Protein AF-0000000067438338 (afdb_homodimer)

Nearest PDB structures (foldseek):
  6szg-assembly1_A  TM=9.682E-01  e=5.470E-22  Acinetobacter baumannii
  7pay-assembly1_A  TM=9.071E-01  e=2.724E-22  Homo sapiens
  6w2l-assembly1_A  TM=9.112E-01  e=3.860E-22  Homo sapiens
  3sh0-assembly1_B  TM=9.216E-01  e=1.824E-19  Escherichia coli K-12
  6acs-assembly1_A  TM=9.287E-01  e=1.153E-16  Acinetobacter baumannii

pLDDT: mean 85.69, std 15.71, range [25.5, 98.5]

Radius of gyration: 25.4 Å; Cα contacts (8 Å, |Δi|>4): 907; chains: 2; bounding box: 59×77×71 Å

Organism: Komagataella phaffii (strain GS115 / ATCC 20864) (NCBI:txid644223)

Sequence (558 aa):
MFEMFPKFFTNQFPLVTYINGLIEDSIINVVKTGPVPQHIALVMDGNRRYAKVNGIQLRSGHDAGADALVDVLGCCYRVGVKAVTIYAFSIENFNRSQAEINTLLELLKQKLLYLSDTSHYAERYNVRINIVGNKDMIPDEFRSDLDKVEELTRYHTKRTLNVCFPFTSRDDITSSIANVANRVLSKELAVADINLQQVSNSVIDRTSPPLDILIRTSGHTRLSDFLTWQLSQNPTSTVVFTNTLWPNFKFWQMMWILLTWSYYQAINAGEICIMTTNDMFEMFPKFFTNQFPLVTYINGLIEDSIINVVKTGPVPQHIALVMDGNRRYAKVNGIQLRSGHDAGADALVDVLGCCYRVGVKAVTIYAFSIENFNRSQAEINTLLELLKQKLLYLSDTSHYAERYNVRINIVGNKDMIPDEFRSDLDKVEELTRYHTKRTLNVCFPFTSRDDITSSIANVANRVLSKELAVADINLQQVSNSVIDRTSPPLDILIRTSGHTRLSDFLTWQLSQNPTSTVVFTNTLWPNFKFWQMMWILLTWSYYQAINAGEICIMTTND

Foldseek 3Di:
DVVPDDPPPQVPPPVSVVVVVVVLLVLLVVLLVFDFEQEEEEEQAFLQVVCVVVVHDSLVSVLLLLVQVLQLVVSCLSSPHAEYEYALAEPCCVVDDPVVVVSSLVSVLVSLCQCLDCVDPCVVSLEQEAEDADLVPDDPVRSVSRVVSNVSSVPRDRHYYYYYPHHFLVRQLVVLVVVVVVCCVVVVDPPVRDDPVSSVVRGPDPPGPQAAEYEYEQQDDDPRRPCPVSCVVDPNHYYHYYNHNSSRCHSPNSSVVSNVSRVVVVVVVVVVVVVVVVD/DVVPDPPPPQVPPPVSVVVVVVVLLVLLVVLLVFDFEQEEEEEQAFLQVVCVVVVHDSLVSVVLLLVQVLQLVVSCLSSPHAEYEYALAEPCCVVDDPVVVVSSLVSVLVSLCVCLDCVDVCVVSLEQEAEDADLVPDDPVRSVSRVVSNVSSVPRDRHYYYYYPHHFLVRQLVVLVVVVVVCVVVVVDPPVRDDPVSSVVRGPDPPGPQAAEYEYEQQDDDPRRPCPVSCVVDPNHYYHYYNHNSSRDHSPNSSVVSVVSRVVVVVVVVVVVVVVVVD

Solvent-accessible surface area (backbone atoms only — not comparable to full-atom values): 28932 Å² total; per-residue (Å²): 124,84,78,66,69,74,80,72,70,50,76,72,39,69,67,45,48,49,52,50,50,52,51,51,50,49,51,43,54,56,47,52,76,48,62,64,62,45,12,42,33,38,39,72,33,30,27,62,60,49,6,58,77,68,71,48,53,61,68,54,16,46,50,40,30,53,52,19,48,56,48,37,50,52,52,41,50,74,47,58,33,35,24,38,38,36,60,74,32,46,59,73,52,71,76,48,54,69,67,55,46,50,49,52,51,50,51,49,51,53,48,47,48,52,39,42,31,75,90,32,59,19,52,76,61,26,29,17,44,42,80,36,57,46,61,88,73,50,57,72,90,50,44,62,58,54,50,48,35,30,61,69,17,62,83,35,79,67,20,36,38,36,37,25,42,40,29,37,32,63,58,40,47,42,52,24,41,42,50,51,34,50,32,36,73,72,65,78,34,56,70,89,66,61,40,64,67,60,50,57,71,47,32,84,72,85,81,54,61,68,39,36,37,38,39,30,29,42,52,54,46,49,66,70,25,54,56,42,66,47,41,35,69,25,75,76,14,33,56,44,70,34,66,48,34,25,47,73,41,34,65,66,59,49,51,48,52,51,46,52,51,22,52,52,53,53,48,50,53,49,50,51,51,47,59,56,60,73,95,124,83,77,67,69,71,79,73,69,51,76,71,37,69,65,45,49,49,52,51,48,51,51,50,50,50,50,41,53,57,48,52,72,47,62,64,63,44,12,41,34,38,40,71,33,32,26,62,57,48,8,59,78,69,72,49,53,60,66,56,15,47,50,39,29,52,51,20,47,55,51,37,50,53,53,40,49,74,49,57,33,35,26,39,35,35,61,74,31,49,59,72,53,70,76,49,55,67,69,54,46,51,50,52,52,50,51,50,50,52,49,46,50,52,39,42,30,76,92,31,60,18,51,76,60,27,29,17,44,40,81,36,57,49,61,87,74,50,56,71,90,50,44,60,60,52,50,47,35,28,60,69,17,64,81,34,78,68,21,38,38,37,38,24,41,38,29,37,33,62,59,41,48,41,52,24,40,42,50,51,35,50,33,36,72,72,64,76,34,57,69,88,66,62,41,65,66,59,51,58,71,46,31,84,73,84,79,53,63,69,39,34,36,38,38,29,28,42,52,55,47,48,65,67,25,55,53,42,65,48,43,35,68,25,75,78,15,32,55,44,70,36,66,48,35,25,47,73,42,33,66,67,60,51,51,50,52,50,46,54,51,24,50,52,51,53,49,50,53,49,48,50,48,47,59,55,59,74,96

Structure (mmCIF, N/CA/C/O backbone):
data_AF-0000000067438338-model_v1
#
loop_
_entity.id
_entity.type
_entity.pdbx_description
1 polymer 'Alkyl transferase'
#
loop_
_atom_site.group_PDB
_atom_site.id
_atom_site.type_symbol
_atom_site.label_atom_id
_atom_site.label_alt_id
_atom_site.label_comp_id
_atom_site.label_asym_id
_atom_site.label_entity_id
_atom_site.label_seq_id
_atom_site.pdbx_PDB_ins_code
_atom_site.Cartn_x
_atom_site.Cartn_y
_atom_site.Cartn_z
_atom_site.occupancy
_atom_site.B_iso_or_equiv
_atom_site.auth_seq_id
_atom_site.auth_comp_id
_atom_site.auth_asym_id
_atom_site.auth_atom_id
_atom_site.pdbx_PDB_model_num
ATOM 1 N N . MET A 1 1 ? 5.078 -2.893 31.766 1 26.08 1 MET A N 1
ATOM 2 C CA . MET A 1 1 ? 5.477 -2.645 33.156 1 26.08 1 MET A CA 1
ATOM 3 C C . MET A 1 1 ? 5.84 -1.179 33.344 1 26.08 1 MET A C 1
ATOM 5 O O . MET A 1 1 ? 5.953 -0.717 34.5 1 26.08 1 MET A O 1
ATOM 9 N N . PHE A 1 2 ? 6.293 -0.554 32.219 1 27.88 2 PHE A N 1
ATOM 10 C CA . PHE A 1 2 ? 6.789 0.813 32.312 1 27.88 2 PHE A CA 1
ATOM 11 C C . PHE A 1 2 ? 5.633 1.803 32.406 1 27.88 2 PHE A C 1
ATOM 13 O O . PHE A 1 2 ? 5.84 3.016 32.344 1 27.88 2 PHE A O 1
ATOM 20 N N . GLU A 1 3 ? 4.367 1.25 32.375 1 31.14 3 GLU A N 1
ATOM 21 C CA . GLU A 1 3 ? 3.215 2.143 32.438 1 31.14 3 GLU A CA 1
ATOM 22 C C . GLU A 1 3 ? 3.08 2.742 33.844 1 31.14 3 GLU A C 1
ATOM 24 O O . GLU A 1 3 ? 2.1 3.43 34.125 1 31.14 3 GLU A O 1
ATOM 29 N N . MET A 1 4 ? 3.871 2.123 34.75 1 29.34 4 MET A N 1
ATOM 30 C CA . MET A 1 4 ? 3.412 2.348 36.094 1 29.34 4 MET A CA 1
ATOM 31 C C . MET A 1 4 ? 3.748 3.762 36.562 1 29.34 4 MET A C 1
ATOM 33 O O . MET A 1 4 ? 3.637 4.074 37.75 1 29.34 4 MET A O 1
ATOM 37 N N . PHE A 1 5 ? 4.699 4.594 35.844 1 33.84 5 PHE A N 1
ATOM 38 C CA . PHE A 1 5 ? 5.027 5.766 36.656 1 33.84 5 PHE A CA 1
ATOM 39 C C . PHE A 1 5 ? 3.859 6.742 36.688 1 33.84 5 PHE A C 1
ATOM 41 O O . PHE A 1 5 ? 3.197 6.965 35.656 1 33.84 5 PHE A O 1
ATOM 48 N N . PRO A 1 6 ? 3.299 7.07 37.844 1 32.44 6 PRO A N 1
ATOM 49 C CA . PRO A 1 6 ? 2.154 7.961 38.031 1 32.44 6 PRO A CA 1
ATOM 50 C C . PRO A 1 6 ? 2.277 9.273 37.281 1 32.44 6 PRO A C 1
ATOM 52 O O . PRO A 1 6 ? 3.359 9.867 37.219 1 32.44 6 PRO A O 1
ATOM 55 N N . LYS A 1 7 ? 1.488 9.57 36.375 1 40.84 7 LYS A N 1
ATOM 56 C CA . LYS A 1 7 ? 1.344 10.695 35.438 1 40.84 7 LYS A CA 1
ATOM 57 C C . LYS A 1 7 ? 1.513 12.031 36.156 1 40.84 7 LYS A C 1
ATOM 59 O O . LYS A 1 7 ? 1.523 13.086 35.531 1 40.84 7 LYS A O 1
ATOM 64 N N . PHE A 1 8 ? 1.217 12.07 37.5 1 36.94 8 PHE A N 1
ATOM 65 C CA . PHE A 1 8 ? 0.903 13.352 38.125 1 36.94 8 PHE A CA 1
ATOM 66 C C . PHE A 1 8 ? 2.148 14.219 38.219 1 36.94 8 PHE A C 1
ATOM 68 O O . PHE A 1 8 ? 2.074 15.438 38.062 1 36.94 8 PHE A O 1
ATOM 75 N N . PHE A 1 9 ? 3.248 13.758 39.031 1 38.56 9 PHE A N 1
ATOM 76 C CA . PHE A 1 9 ? 4.289 14.602 39.625 1 38.56 9 PHE A CA 1
ATOM 77 C C . PHE A 1 9 ? 5.297 15.023 38.562 1 38.56 9 PHE A C 1
ATOM 79 O O . PHE A 1 9 ? 6.203 15.812 38.812 1 38.56 9 PHE A O 1
ATOM 86 N N . THR A 1 10 ? 5.453 14.227 37.469 1 45.75 10 THR A N 1
ATOM 87 C CA . THR A 1 10 ? 6.73 14.367 36.781 1 45.75 10 THR A CA 1
ATOM 88 C C . THR A 1 10 ? 6.754 15.633 35.938 1 45.75 10 THR A C 1
ATOM 90 O O . THR A 1 10 ? 7.789 16.297 35.812 1 45.75 10 THR A O 1
ATOM 93 N N . ASN A 1 11 ? 5.605 15.953 35.375 1 49.28 11 ASN A N 1
ATOM 94 C CA . ASN A 1 11 ? 5.742 17.047 34.406 1 49.28 11 ASN A CA 1
ATOM 95 C C . ASN A 1 11 ? 5.742 18.406 35.125 1 49.28 11 ASN A C 1
ATOM 97 O O . ASN A 1 11 ? 5.801 19.453 34.469 1 49.28 11 ASN A O 1
ATOM 101 N N . GLN A 1 12 ? 5.387 18.406 36.469 1 51.94 12 GLN A N 1
ATOM 102 C CA . GLN A 1 12 ? 5.234 19.703 37.094 1 51.94 12 GLN A CA 1
ATOM 103 C C . GLN A 1 12 ? 6.582 20.234 37.594 1 51.94 12 GLN A C 1
ATOM 105 O O . GLN A 1 12 ? 6.699 21.406 37.938 1 51.94 12 GLN A O 1
ATOM 110 N N . PHE A 1 13 ? 7.531 19.391 37.75 1 60.84 13 PHE A N 1
ATOM 111 C CA . PHE A 1 13 ? 8.773 19.938 38.281 1 60.84 13 PHE A CA 1
ATOM 112 C C . PHE A 1 13 ? 9.727 20.312 37.156 1 60.84 13 PHE A C 1
ATOM 114 O O . PHE A 1 13 ? 10.055 19.469 36.312 1 60.84 13 PHE A O 1
ATOM 121 N N . PRO A 1 14 ? 10.047 21.625 36.938 1 69.81 14 PRO A N 1
ATOM 122 C CA . PRO A 1 14 ? 10.945 22.125 35.906 1 69.81 14 PRO A CA 1
ATOM 123 C C . PRO A 1 14 ? 12.148 21.219 35.656 1 69.81 14 PRO A C 1
ATOM 125 O O . PRO A 1 14 ? 12.594 21.062 34.531 1 69.81 14 PRO A O 1
ATOM 128 N N . LEU A 1 15 ? 12.617 20.641 36.688 1 70.75 15 LEU A N 1
ATOM 129 C CA . LEU A 1 15 ? 13.773 19.766 36.562 1 70.75 15 LEU A CA 1
ATOM 130 C C . LEU A 1 15 ? 13.43 18.531 35.75 1 70.75 15 LEU A C 1
ATOM 132 O O . LEU A 1 15 ? 14.234 18.062 34.938 1 70.75 15 LEU A O 1
ATOM 136 N N . VAL A 1 16 ? 12.25 18.078 35.938 1 68.19 16 VAL A N 1
ATOM 137 C CA . VAL A 1 16 ? 11.82 16.875 35.219 1 68.19 16 VAL A CA 1
ATOM 138 C C . VAL A 1 16 ? 11.68 17.188 33.75 1 68.19 16 VAL A C 1
ATOM 140 O O . VAL A 1 16 ? 12.102 16.406 32.875 1 68.19 16 VAL A O 1
ATOM 143 N N . THR A 1 17 ? 11.156 18.312 33.438 1 73.5 17 THR A N 1
ATOM 144 C CA . THR A 1 17 ? 11.023 18.75 32.062 1 73.5 17 THR A CA 1
ATOM 145 C C . THR A 1 17 ? 12.391 18.906 31.391 1 73.5 17 THR A C 1
ATOM 147 O O . THR A 1 17 ? 12.578 18.531 30.234 1 73.5 17 THR A O 1
ATOM 150 N N . TYR A 1 18 ? 13.258 19.438 32.219 1 73.19 18 TYR A N 1
ATOM 151 C CA . TYR A 1 18 ? 14.609 19.641 31.719 1 73.19 18 TYR A CA 1
ATOM 152 C C . TYR A 1 18 ? 15.281 18.312 31.422 1 73.19 18 TYR A C 1
ATOM 154 O O . TYR A 1 18 ? 15.883 18.125 30.359 1 73.19 18 TYR A O 1
ATOM 162 N N . ILE A 1 19 ? 15.203 17.375 32.281 1 75.81 19 ILE A N 1
ATOM 163 C CA . ILE A 1 19 ? 15.82 16.062 32.125 1 75.81 19 ILE A CA 1
ATOM 164 C C . ILE A 1 19 ? 15.188 15.328 30.938 1 75.81 19 ILE A C 1
ATOM 166 O O . ILE A 1 19 ? 15.891 14.703 30.141 1 75.81 19 ILE A O 1
ATOM 170 N N . ASN A 1 20 ? 13.914 15.5 30.797 1 81.5 20 ASN A N 1
ATOM 171 C CA . ASN A 1 20 ? 13.234 14.898 29.656 1 81.5 20 ASN A CA 1
ATOM 172 C C . ASN A 1 20 ? 13.734 15.477 28.328 1 81.5 20 ASN A C 1
ATOM 174 O O . ASN A 1 20 ? 13.922 14.75 27.359 1 81.5 20 ASN A O 1
ATOM 178 N N . GLY A 1 21 ? 13.977 16.766 28.453 1 85.06 21 GLY A N 1
ATOM 179 C CA . GLY A 1 21 ? 14.523 17.422 27.281 1 85.06 21 GLY A CA 1
ATOM 180 C C . GLY A 1 21 ? 15.898 16.906 26.906 1 85.06 21 GLY A C 1
ATOM 181 O O . GLY A 1 21 ? 16.188 16.688 25.719 1 85.06 21 GLY A O 1
ATOM 182 N N . LEU A 1 22 ? 16.688 16.672 27.906 1 83.75 22 LEU A N 1
ATOM 183 C CA . LEU A 1 22 ? 18.031 16.172 27.672 1 83.75 22 LEU A CA 1
ATOM 184 C C . LEU A 1 22 ? 18 14.758 27.109 1 83.75 22 LEU A C 1
ATOM 186 O O . LEU A 1 22 ? 18.781 14.422 26.219 1 83.75 22 LEU A O 1
ATOM 190 N N . ILE A 1 23 ?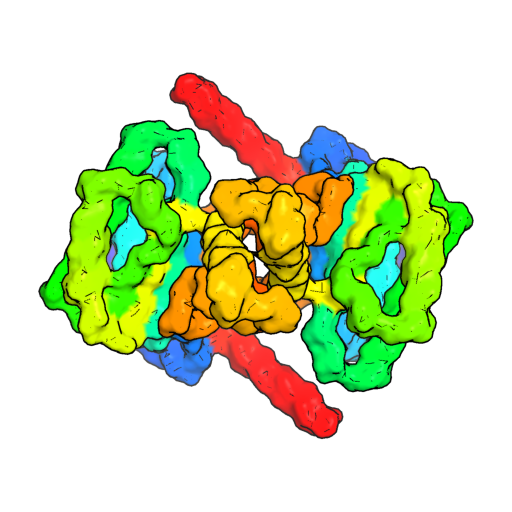 17.156 13.992 27.625 1 87.31 23 ILE A N 1
ATOM 191 C CA . ILE A 1 23 ? 17.016 12.617 27.156 1 87.31 23 ILE A CA 1
ATOM 192 C C . ILE A 1 23 ? 16.547 12.602 25.703 1 87.31 23 ILE A C 1
ATOM 194 O O . ILE A 1 23 ? 17.094 11.883 24.875 1 87.31 23 ILE A O 1
ATOM 198 N N . GLU A 1 24 ? 15.586 13.406 25.453 1 89.75 24 GLU A N 1
ATOM 199 C CA . GLU A 1 24 ? 15.07 13.484 24.094 1 89.75 24 GLU A CA 1
ATOM 200 C C . GLU A 1 24 ? 16.156 13.93 23.109 1 89.75 24 GLU A C 1
ATOM 202 O O . GLU A 1 24 ? 16.312 13.359 22.031 1 89.75 24 GLU A O 1
ATOM 207 N N . ASP A 1 25 ? 16.922 14.891 23.578 1 91.56 25 ASP A N 1
ATOM 208 C CA . ASP A 1 25 ? 18 15.391 22.734 1 91.56 25 ASP A CA 1
ATOM 209 C C . ASP A 1 25 ? 19.031 14.305 22.469 1 91.56 25 ASP A C 1
ATOM 211 O O . ASP A 1 25 ? 19.562 14.195 21.344 1 91.56 25 ASP A O 1
ATOM 215 N N . SER A 1 26 ? 19.297 13.555 23.438 1 91.44 26 SER A N 1
ATOM 216 C CA . SER A 1 26 ? 20.266 12.477 23.297 1 91.44 26 SER A CA 1
ATOM 217 C C . SER A 1 26 ? 19.781 11.422 22.297 1 91.44 26 SER A C 1
ATOM 219 O O . SER A 1 26 ? 20.547 10.953 21.453 1 91.44 26 SER A O 1
ATOM 221 N N . ILE A 1 27 ? 18.578 11.125 22.422 1 91.5 27 ILE A N 1
ATOM 222 C CA . ILE A 1 27 ? 18 10.125 21.531 1 91.5 27 ILE A CA 1
ATOM 223 C C . ILE A 1 27 ? 18 10.648 20.094 1 91.5 27 ILE A C 1
ATOM 225 O O . ILE A 1 27 ? 18.344 9.922 19.156 1 91.5 27 ILE A O 1
ATOM 229 N N . ILE A 1 28 ? 17.641 11.852 19.969 1 93.19 28 ILE A N 1
ATOM 230 C CA . ILE A 1 28 ? 17.641 12.484 18.656 1 93.19 28 ILE A CA 1
ATOM 231 C C . ILE A 1 28 ? 19.047 12.422 18.047 1 93.19 28 ILE A C 1
ATOM 233 O O . ILE A 1 28 ? 19.203 12.086 16.875 1 93.19 28 ILE A O 1
ATOM 237 N N . ASN A 1 29 ? 20.016 12.672 18.844 1 92.62 29 ASN A N 1
ATOM 238 C CA . ASN A 1 29 ? 21.391 12.648 18.375 1 92.62 29 ASN A CA 1
ATOM 239 C C . ASN A 1 29 ? 21.812 11.242 17.953 1 92.62 29 ASN A C 1
ATOM 241 O O . ASN A 1 29 ? 22.562 11.078 16.984 1 92.62 29 ASN A O 1
ATOM 245 N N . VAL A 1 30 ? 21.375 10.312 18.641 1 90.81 30 VAL A N 1
ATOM 246 C CA . VAL A 1 30 ? 21.672 8.93 18.297 1 90.81 30 VAL A CA 1
ATOM 247 C C . VAL A 1 30 ? 21.062 8.578 16.938 1 90.81 30 VAL A C 1
ATOM 249 O O . VAL A 1 30 ? 21.719 7.988 16.094 1 90.81 30 VAL A O 1
ATOM 252 N N . VAL A 1 31 ? 19.797 8.961 16.719 1 91.44 31 VAL A N 1
ATOM 253 C CA . VAL A 1 31 ? 19.094 8.672 15.469 1 91.44 31 VAL A CA 1
ATOM 254 C C . VAL A 1 31 ? 19.812 9.336 14.305 1 91.44 31 VAL A C 1
ATOM 256 O O . VAL A 1 31 ? 19.969 8.742 13.234 1 91.44 31 VAL A O 1
ATOM 259 N N . LYS A 1 32 ? 20.391 10.445 14.57 1 93.69 32 LYS A N 1
ATOM 260 C CA . LYS A 1 32 ? 21.031 11.234 13.531 1 93.69 32 LYS A CA 1
ATOM 261 C C . LYS A 1 32 ? 22.344 10.594 13.078 1 93.69 32 LYS A C 1
ATOM 263 O O . LYS A 1 32 ? 22.891 10.953 12.039 1 93.69 32 LYS A O 1
ATOM 268 N N . THR A 1 33 ? 22.828 9.688 13.844 1 91.5 33 THR A N 1
ATOM 269 C CA . THR A 1 33 ? 24.094 9.055 13.5 1 91.5 33 THR A CA 1
ATOM 270 C C . THR A 1 33 ? 23.906 8.031 12.383 1 91.5 33 THR A C 1
ATOM 272 O O . THR A 1 33 ? 24.875 7.645 11.719 1 91.5 33 THR A O 1
ATOM 275 N N . GLY A 1 34 ? 22.719 7.547 12.164 1 90.75 34 GLY A N 1
ATOM 276 C CA . GLY A 1 34 ? 22.422 6.613 11.094 1 90.75 34 GLY A CA 1
ATOM 277 C C . GLY A 1 34 ? 21.609 7.23 9.969 1 90.75 34 GLY A C 1
ATOM 278 O O . GLY A 1 34 ? 21.406 8.445 9.945 1 90.75 34 GLY A O 1
ATOM 279 N N . PRO A 1 35 ? 21.266 6.449 9.039 1 93.19 35 PRO A N 1
ATOM 280 C CA . PRO A 1 35 ? 20.375 6.945 7.992 1 93.19 35 PRO A CA 1
ATOM 281 C C . PRO A 1 35 ? 19.047 7.465 8.539 1 93.19 35 PRO A C 1
ATOM 283 O O . PRO A 1 35 ? 18.484 6.875 9.469 1 93.19 35 PRO A O 1
ATOM 286 N N . VAL A 1 36 ? 18.641 8.57 8.055 1 95.44 36 VAL A N 1
ATOM 287 C CA . VAL A 1 36 ? 17.375 9.172 8.43 1 95.44 36 VAL A CA 1
ATOM 288 C C . VAL A 1 36 ? 16.469 9.266 7.199 1 95.44 36 VAL A C 1
ATOM 290 O O . VAL A 1 36 ? 16.906 9.672 6.121 1 95.44 36 VAL A O 1
ATOM 293 N N . PRO A 1 37 ? 15.227 8.828 7.375 1 96.94 37 PRO A N 1
ATOM 294 C CA . PRO A 1 37 ? 14.344 9.023 6.223 1 96.94 37 PRO A CA 1
ATOM 295 C C . PRO A 1 37 ? 14.188 10.5 5.844 1 96.94 37 PRO A C 1
ATOM 297 O O . PRO A 1 37 ? 14.148 11.367 6.719 1 96.94 37 PRO A O 1
ATOM 300 N N . GLN A 1 38 ? 14.062 10.734 4.57 1 96.81 38 GLN A N 1
ATOM 301 C CA . GLN A 1 38 ? 13.961 12.109 4.086 1 96.81 38 GLN A CA 1
ATOM 302 C C . GLN A 1 38 ? 12.5 12.516 3.879 1 96.81 38 GLN A C 1
ATOM 304 O O . GLN A 1 38 ? 12.172 13.703 3.898 1 96.81 38 GLN A O 1
ATOM 309 N N . HIS A 1 39 ? 11.617 11.617 3.711 1 97.69 39 HIS A N 1
ATOM 310 C CA . HIS A 1 39 ? 10.195 11.867 3.488 1 97.69 39 HIS A CA 1
ATOM 311 C C . HIS A 1 39 ? 9.336 10.836 4.215 1 97.69 39 HIS A C 1
ATOM 313 O O . HIS A 1 39 ? 9.43 9.641 3.941 1 97.69 39 HIS A O 1
ATOM 319 N N . ILE A 1 40 ? 8.516 11.336 5.125 1 98.25 40 ILE A N 1
ATOM 320 C CA . ILE A 1 40 ? 7.645 10.492 5.938 1 98.25 40 ILE A CA 1
ATOM 321 C C . ILE A 1 40 ? 6.188 10.875 5.695 1 98.25 40 ILE A C 1
ATOM 323 O O . ILE A 1 40 ? 5.84 12.062 5.699 1 98.25 40 ILE A O 1
ATOM 327 N N . ALA A 1 41 ? 5.379 9.859 5.418 1 98.12 41 ALA A N 1
ATOM 328 C CA . ALA A 1 41 ? 3.938 10.062 5.297 1 98.12 41 ALA A CA 1
ATOM 329 C C . ALA A 1 41 ? 3.201 9.508 6.516 1 98.12 41 ALA A C 1
ATOM 331 O O . ALA A 1 41 ? 3.559 8.453 7.035 1 98.12 41 ALA A O 1
ATOM 332 N N . LEU A 1 42 ? 2.146 10.219 6.945 1 98.31 42 LEU A N 1
ATOM 333 C CA . LEU A 1 42 ? 1.433 9.852 8.164 1 98.31 42 LEU A CA 1
ATOM 334 C C . LEU A 1 42 ? -0.063 9.727 7.898 1 98.31 42 LEU A C 1
ATOM 336 O O . LEU A 1 42 ? -0.697 10.672 7.426 1 98.31 42 LEU A O 1
ATOM 340 N N . VAL A 1 43 ? -0.585 8.57 8.094 1 98.12 43 VAL A N 1
ATOM 341 C CA . VAL A 1 43 ? -2.025 8.383 8.234 1 98.12 43 VAL A CA 1
ATOM 342 C C . VAL A 1 43 ? -2.416 8.43 9.711 1 98.12 43 VAL A C 1
ATOM 344 O O . VAL A 1 43 ? -2.168 7.473 10.453 1 98.12 43 VAL A O 1
ATOM 347 N N . MET A 1 44 ? -3.047 9.453 10.094 1 97.25 44 MET A N 1
ATOM 348 C CA . MET A 1 44 ? -3.26 9.781 11.5 1 97.25 44 MET A CA 1
ATOM 349 C C . MET A 1 44 ? -4.602 9.25 11.984 1 97.25 44 MET A C 1
ATOM 351 O O . MET A 1 44 ? -5.477 10.023 12.383 1 97.25 44 MET A O 1
ATOM 355 N N . ASP A 1 45 ? -4.66 7.984 12.07 1 96.31 45 ASP A N 1
ATOM 356 C CA . ASP A 1 45 ? -5.895 7.281 12.406 1 96.31 45 ASP A CA 1
ATOM 357 C C . ASP A 1 45 ? -6.004 7.051 13.914 1 96.31 45 ASP A C 1
ATOM 359 O O . ASP A 1 45 ? -4.996 6.82 14.586 1 96.31 45 ASP A O 1
ATOM 363 N N . GLY A 1 46 ? -7.199 7.168 14.461 1 96.44 46 GLY A N 1
ATOM 364 C CA . GLY A 1 46 ? -7.43 6.781 15.844 1 96.44 46 GLY A CA 1
ATOM 365 C C . GLY A 1 46 ? -7.961 7.914 16.703 1 96.44 46 GLY A C 1
ATOM 366 O O . GLY A 1 46 ? -8.117 7.758 17.906 1 96.44 46 GLY A O 1
ATOM 367 N N . ASN A 1 47 ? -8.305 9.031 16.125 1 94.19 47 ASN A N 1
ATOM 368 C CA . ASN A 1 47 ? -8.773 10.188 16.875 1 94.19 47 ASN A CA 1
ATOM 369 C C . ASN A 1 47 ? -10.133 9.922 17.516 1 94.19 47 ASN A C 1
ATOM 371 O O . ASN A 1 47 ? -10.344 10.219 18.688 1 94.19 47 ASN A O 1
ATOM 375 N N . ARG A 1 48 ? -11.07 9.375 16.734 1 91.5 48 ARG A N 1
ATOM 376 C CA . ARG A 1 48 ? -12.414 9.094 17.234 1 91.5 48 ARG A CA 1
ATOM 377 C C . ARG A 1 48 ? -12.383 8.031 18.328 1 91.5 48 ARG A C 1
ATOM 379 O O . ARG A 1 48 ? -13.055 8.172 19.344 1 91.5 48 ARG A O 1
ATOM 386 N N . ARG A 1 49 ? -11.695 6.977 18.125 1 94.56 49 ARG A N 1
ATOM 387 C CA . ARG A 1 49 ? -11.586 5.91 19.109 1 94.56 49 ARG A CA 1
ATOM 388 C C . ARG A 1 49 ? -10.961 6.43 20.406 1 94.56 49 ARG A C 1
ATOM 390 O O . ARG A 1 49 ? -11.367 6.031 21.5 1 94.56 49 ARG A O 1
ATOM 397 N N . TYR A 1 50 ? -9.906 7.281 20.25 1 96.81 50 TYR A N 1
ATOM 398 C CA . TYR A 1 50 ? -9.289 7.922 21.406 1 96.81 50 TYR A CA 1
ATOM 399 C C . TYR A 1 50 ? -10.328 8.672 22.234 1 96.81 50 TYR A C 1
ATOM 401 O O . TYR A 1 50 ? -10.352 8.547 23.453 1 96.81 50 TYR A O 1
ATOM 409 N N . ALA A 1 51 ? -11.148 9.469 21.531 1 94.5 51 ALA A N 1
ATOM 410 C CA . ALA A 1 51 ? -12.195 10.211 22.234 1 94.5 51 ALA A CA 1
ATOM 411 C C . ALA A 1 51 ? -13.133 9.266 22.969 1 94.5 51 ALA A C 1
ATOM 413 O O . ALA A 1 51 ? -13.461 9.492 24.141 1 94.5 51 ALA A O 1
ATOM 414 N N . LYS A 1 52 ? -13.5 8.18 22.281 1 94 52 LYS A N 1
ATOM 415 C CA . LYS A 1 52 ? -14.43 7.203 22.844 1 94 52 LYS A CA 1
ATOM 416 C C . LYS A 1 52 ? -13.836 6.523 24.078 1 94 52 LYS A C 1
ATOM 418 O O . LYS A 1 52 ? -14.469 6.477 25.125 1 94 52 LYS A O 1
ATOM 423 N N . VAL A 1 53 ? -12.617 6.051 23.969 1 95.06 53 VAL A N 1
ATOM 424 C CA . VAL A 1 53 ? -11.961 5.289 25.031 1 95.06 53 VAL A CA 1
ATOM 425 C C . VAL A 1 53 ? -11.719 6.184 26.234 1 95.06 53 VAL A C 1
ATOM 427 O O . VAL A 1 53 ? -11.781 5.723 27.375 1 95.06 53 VAL A O 1
ATOM 430 N N . ASN A 1 54 ? -11.508 7.473 26.047 1 96.12 54 ASN A N 1
ATOM 431 C CA . ASN A 1 54 ? -11.211 8.398 27.141 1 96.12 54 ASN A CA 1
ATOM 432 C C . ASN A 1 54 ? -12.469 9.125 27.609 1 96.12 54 ASN A C 1
ATOM 434 O O . ASN A 1 54 ? -12.398 9.969 28.516 1 96.12 54 ASN A O 1
ATOM 438 N N . GLY A 1 55 ? -13.562 8.859 27 1 95.81 55 GLY A N 1
ATOM 439 C CA . GLY A 1 55 ? -14.828 9.43 27.406 1 95.81 55 GLY A CA 1
ATOM 440 C C . GLY A 1 55 ? -14.906 10.93 27.188 1 95.81 55 GLY A C 1
ATOM 441 O O . GLY A 1 55 ? -15.445 11.664 28.016 1 95.81 55 GLY A O 1
ATOM 442 N N . ILE A 1 56 ? -14.344 11.414 26.141 1 94.94 56 ILE A N 1
ATOM 443 C CA . ILE A 1 56 ? -14.352 12.844 25.844 1 94.94 56 ILE A CA 1
ATOM 444 C C . ILE A 1 56 ? -15.094 13.094 24.531 1 94.94 56 ILE A C 1
ATOM 446 O O . ILE A 1 56 ? -15.438 12.148 23.812 1 94.94 56 ILE A O 1
ATOM 450 N N . GLN A 1 57 ? -15.344 14.359 24.297 1 92.31 57 GLN A N 1
ATOM 451 C CA . GLN A 1 57 ? -16.062 14.734 23.094 1 92.31 57 GLN A CA 1
ATOM 452 C C . GLN A 1 57 ? -15.211 14.477 21.844 1 92.31 57 GLN A C 1
ATOM 454 O O . GLN A 1 57 ? -13.984 14.555 21.906 1 92.31 57 GLN A O 1
ATOM 459 N N . LEU A 1 58 ? -15.906 14.219 20.75 1 87.94 58 LEU A N 1
ATOM 460 C CA . LEU A 1 58 ? -15.266 13.945 19.469 1 87.94 58 LEU A CA 1
ATOM 461 C C . LEU A 1 58 ? -14.281 15.055 19.109 1 87.94 58 LEU A C 1
ATOM 463 O O . LEU A 1 58 ? -13.141 14.773 18.719 1 87.94 58 LEU A O 1
ATOM 467 N N . ARG A 1 59 ? -14.703 16.25 19.297 1 88.5 59 ARG A N 1
ATOM 468 C CA . ARG A 1 59 ? -13.859 17.391 18.984 1 88.5 59 ARG A CA 1
ATOM 469 C C . ARG A 1 59 ? -12.562 17.359 19.781 1 88.5 59 ARG A C 1
ATOM 471 O O . ARG A 1 59 ? -11.492 17.688 19.266 1 88.5 59 ARG A O 1
ATOM 478 N N . SER A 1 60 ? -12.656 16.969 21.016 1 91.38 60 SER A N 1
ATOM 479 C CA . SER A 1 60 ? -11.492 16.906 21.891 1 91.38 60 SER A CA 1
ATOM 480 C C . SER A 1 60 ? -10.508 15.836 21.422 1 91.38 60 SER A C 1
ATOM 482 O O . SER A 1 60 ? -9.297 15.984 21.578 1 91.38 60 SER A O 1
ATOM 484 N N . GLY A 1 61 ? -11.047 14.789 20.922 1 91.75 61 GLY A N 1
ATOM 485 C CA . GLY A 1 61 ? -10.195 13.766 20.344 1 91.75 61 GLY A CA 1
ATOM 486 C C . GLY A 1 61 ? -9.383 14.273 19.156 1 91.75 61 GLY A C 1
ATOM 487 O O . GLY A 1 61 ? -8.18 14.008 19.062 1 91.75 61 GLY A O 1
ATOM 488 N N . HIS A 1 62 ? -10.031 15.023 18.344 1 89.56 62 HIS A N 1
ATOM 489 C CA . HIS A 1 62 ? -9.352 15.594 17.188 1 89.56 62 HIS A CA 1
ATOM 490 C C . HIS A 1 62 ? -8.352 16.672 17.609 1 89.56 62 HIS A C 1
ATOM 492 O O . HIS A 1 62 ? -7.285 16.797 17.016 1 89.56 62 HIS A O 1
ATOM 498 N N . ASP A 1 63 ? -8.703 17.375 18.625 1 90.56 63 ASP A N 1
ATOM 499 C CA . ASP A 1 63 ? -7.789 18.375 19.172 1 90.56 63 ASP A CA 1
ATOM 500 C C . ASP A 1 63 ? -6.52 17.703 19.703 1 90.56 63 ASP A C 1
ATOM 502 O O . ASP A 1 63 ? -5.41 18.188 19.453 1 90.56 63 ASP A O 1
ATOM 506 N N . ALA A 1 64 ? -6.688 16.656 20.375 1 93.5 64 ALA A N 1
ATOM 507 C CA . ALA A 1 64 ? -5.551 15.875 20.859 1 93.5 64 ALA A CA 1
ATOM 508 C C . ALA A 1 64 ? -4.695 15.359 19.703 1 93.5 64 ALA A C 1
ATOM 510 O O . ALA A 1 64 ? -3.469 15.312 19.812 1 93.5 64 ALA A O 1
ATOM 511 N N . GLY A 1 65 ? -5.332 14.945 18.672 1 93.88 65 GLY A N 1
ATOM 512 C CA . GLY A 1 65 ? -4.621 14.539 17.469 1 93.88 65 GLY A CA 1
ATOM 513 C C . GLY A 1 65 ? -3.803 15.656 16.844 1 93.88 65 GLY A C 1
ATOM 514 O O . GLY A 1 65 ? -2.676 15.43 16.406 1 93.88 65 GLY A O 1
ATOM 515 N N . ALA A 1 66 ? -4.379 16.797 16.828 1 90.38 66 ALA A N 1
ATOM 516 C CA . ALA A 1 66 ? -3.668 17.969 16.312 1 90.38 66 ALA A CA 1
ATOM 517 C C . ALA A 1 66 ? -2.426 18.266 17.141 1 90.38 66 ALA A C 1
ATOM 519 O O . ALA A 1 66 ? -1.376 18.625 16.594 1 90.38 66 ALA A O 1
ATOM 520 N N . ASP A 1 67 ? -2.523 18.141 18.375 1 90.56 67 ASP A N 1
ATOM 521 C CA . ASP A 1 67 ? -1.381 18.344 19.266 1 90.56 67 ASP A CA 1
ATOM 522 C C . ASP A 1 67 ? -0.293 17.297 19 1 90.56 67 ASP A C 1
ATOM 524 O O . ASP A 1 67 ? 0.896 17.625 18.984 1 90.56 67 ASP A O 1
ATOM 528 N N . ALA A 1 68 ? -0.751 16.109 18.859 1 94.62 68 ALA A N 1
ATOM 529 C CA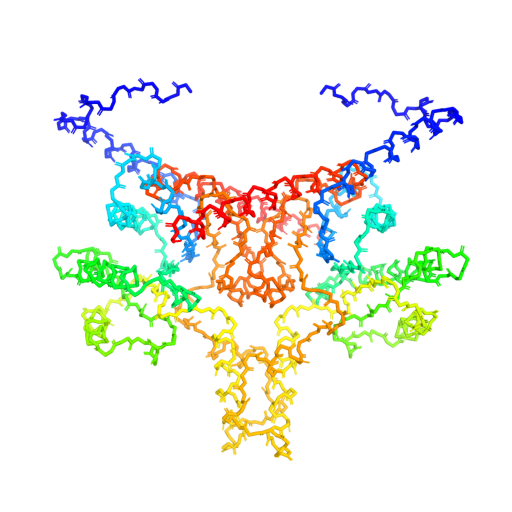 . ALA A 1 68 ? 0.192 15.039 18.531 1 94.62 68 ALA A CA 1
ATOM 530 C C . ALA A 1 68 ? 0.947 15.336 17.25 1 94.62 68 ALA A C 1
ATOM 532 O O . ALA A 1 68 ? 2.146 15.07 17.141 1 94.62 68 ALA A O 1
ATOM 533 N N . LEU A 1 69 ? 0.277 15.891 16.297 1 94.31 69 LEU A N 1
ATOM 534 C CA . LEU A 1 69 ? 0.907 16.25 15.031 1 94.31 69 LEU A CA 1
ATOM 535 C C . LEU A 1 69 ? 2.043 17.234 15.242 1 94.31 69 LEU A C 1
ATOM 537 O O . LEU A 1 69 ? 3.135 17.062 14.695 1 94.31 69 LEU A O 1
ATOM 541 N N . VAL A 1 70 ? 1.789 18.234 16.016 1 89.56 70 VAL A N 1
ATOM 542 C CA . VAL A 1 70 ? 2.801 19.25 16.297 1 89.56 70 VAL A CA 1
ATOM 543 C C . VAL A 1 70 ? 4.031 18.594 16.922 1 89.56 70 VAL A C 1
ATOM 545 O O . VAL A 1 70 ? 5.16 18.875 16.516 1 89.56 70 VAL A O 1
ATOM 548 N N . ASP A 1 71 ? 3.828 17.703 17.828 1 91.62 71 ASP A N 1
ATOM 549 C CA . ASP A 1 71 ? 4.914 17 18.5 1 91.62 71 ASP A CA 1
ATOM 550 C C . ASP A 1 71 ? 5.707 16.141 17.516 1 91.62 71 ASP A C 1
ATOM 552 O O . ASP A 1 71 ? 6.941 16.172 17.516 1 91.62 71 ASP A O 1
ATOM 556 N N . VAL A 1 72 ? 4.996 15.461 16.734 1 95.88 72 VAL A N 1
ATOM 557 C CA . VAL A 1 72 ? 5.625 14.531 15.805 1 95.88 72 VAL A CA 1
ATOM 558 C C . VAL A 1 72 ? 6.422 15.312 14.758 1 95.88 72 VAL A C 1
ATOM 560 O O . VAL A 1 72 ? 7.535 14.922 14.406 1 95.88 72 VAL A O 1
ATOM 563 N N . LEU A 1 73 ? 5.859 16.406 14.281 1 94.56 73 LEU A N 1
ATOM 564 C CA . LEU A 1 73 ? 6.57 17.25 13.328 1 94.56 73 LEU A CA 1
ATOM 565 C C . LEU A 1 73 ? 7.871 17.766 13.922 1 94.56 73 LEU A C 1
ATOM 567 O O . LEU A 1 73 ? 8.914 17.75 13.266 1 94.56 73 LEU A O 1
ATOM 571 N N . GLY A 1 74 ? 7.789 18.203 15.156 1 91.19 74 GLY A N 1
ATOM 572 C CA . GLY A 1 74 ? 9 18.641 15.836 1 91.19 74 GLY A CA 1
ATOM 573 C C . GLY A 1 74 ? 10.086 17.578 15.875 1 91.19 74 GLY A C 1
ATOM 574 O O . GLY A 1 74 ? 11.25 17.875 15.609 1 91.19 74 GLY A O 1
ATOM 575 N N . CYS A 1 75 ? 9.695 16.359 16.172 1 92.81 75 CYS A N 1
ATOM 576 C CA . CYS A 1 75 ? 10.617 15.227 16.188 1 92.81 75 CYS A CA 1
ATOM 577 C C . CYS A 1 75 ? 11.258 15.023 14.82 1 92.81 75 CYS A C 1
ATOM 579 O O . CYS A 1 75 ? 12.477 14.891 14.719 1 92.81 75 CYS A O 1
ATOM 581 N N . CYS A 1 76 ? 10.438 15.008 13.82 1 95.94 76 CYS A N 1
ATOM 582 C CA . CYS A 1 76 ? 10.891 14.758 12.461 1 95.94 76 CYS A CA 1
ATOM 583 C C . CYS A 1 76 ? 11.914 15.797 12.023 1 95.94 76 CYS A C 1
ATOM 585 O O . CYS A 1 76 ? 12.969 15.453 11.492 1 95.94 76 CYS A O 1
ATOM 587 N N . TYR A 1 77 ? 11.641 17.031 12.32 1 93.5 77 TYR A N 1
ATOM 588 C CA . TYR A 1 77 ? 12.5 18.109 11.844 1 93.5 77 TYR A CA 1
ATOM 589 C C . TYR A 1 77 ? 13.812 18.141 12.625 1 93.5 77 TYR A C 1
ATOM 591 O O . TYR A 1 77 ? 14.867 18.438 12.062 1 93.5 77 TYR A O 1
ATOM 599 N N . ARG A 1 78 ? 13.742 17.828 13.875 1 93.06 78 ARG A N 1
ATOM 600 C CA . ARG A 1 78 ? 14.945 17.812 14.695 1 93.06 78 ARG A CA 1
ATOM 601 C C . ARG A 1 78 ? 15.891 16.703 14.25 1 93.06 78 ARG A C 1
ATOM 603 O O . ARG A 1 78 ? 17.109 16.828 14.375 1 93.06 78 ARG A O 1
ATOM 610 N N . VAL A 1 79 ? 15.328 15.617 13.727 1 95.5 79 VAL A N 1
ATOM 611 C CA . VAL A 1 79 ? 16.156 14.492 13.312 1 95.5 79 VAL A CA 1
ATOM 612 C C . VAL A 1 79 ? 16.688 14.734 11.898 1 95.5 79 VAL A C 1
ATOM 614 O O . VAL A 1 79 ? 17.641 14.086 11.469 1 95.5 79 VAL A O 1
ATOM 617 N N . GLY A 1 80 ? 16.016 15.594 11.125 1 95.25 80 GLY A N 1
ATOM 618 C CA . GLY A 1 80 ? 16.547 15.945 9.82 1 95.25 80 GLY A CA 1
ATOM 619 C C . GLY A 1 80 ? 15.656 15.523 8.672 1 95.25 80 GLY A C 1
ATOM 620 O O . GLY A 1 80 ? 16.078 15.523 7.516 1 95.25 80 GLY A O 1
ATOM 621 N N . VAL A 1 81 ? 14.445 15.172 8.977 1 97.12 81 VAL A N 1
ATOM 622 C CA . VAL A 1 81 ? 13.484 14.836 7.93 1 97.12 81 VAL A CA 1
ATOM 623 C C . VAL A 1 81 ? 13.18 16.078 7.098 1 97.12 81 VAL A C 1
ATOM 625 O O . VAL A 1 81 ? 12.945 17.156 7.645 1 97.12 81 VAL A O 1
ATOM 628 N N . LYS A 1 82 ? 13.125 15.914 5.793 1 96.62 82 LYS A N 1
ATOM 629 C CA . LYS A 1 82 ? 12.977 17.062 4.898 1 96.62 82 LYS A CA 1
ATOM 630 C C . LYS A 1 82 ? 11.508 17.281 4.535 1 96.62 82 LYS A C 1
ATOM 632 O O . LYS A 1 82 ? 11.078 18.422 4.328 1 96.62 82 LYS A O 1
ATOM 637 N N . ALA A 1 83 ? 10.781 16.188 4.441 1 96.94 83 ALA A N 1
ATOM 638 C CA . ALA A 1 83 ? 9.383 16.297 4.035 1 96.94 83 ALA A CA 1
ATOM 639 C C . ALA A 1 83 ? 8.492 15.398 4.883 1 96.94 83 ALA A C 1
ATOM 641 O O . ALA A 1 83 ? 8.836 14.25 5.156 1 96.94 83 ALA A O 1
ATOM 642 N N . VAL A 1 84 ? 7.434 15.977 5.316 1 97.25 84 VAL A N 1
ATOM 643 C CA . VAL A 1 84 ? 6.367 15.227 5.965 1 97.25 84 VAL A CA 1
ATOM 644 C C . VAL A 1 84 ? 5.055 15.43 5.215 1 97.25 84 VAL A C 1
ATOM 646 O O . VAL A 1 84 ? 4.699 16.562 4.871 1 97.25 84 VAL A O 1
ATOM 649 N N . THR A 1 85 ? 4.398 14.359 4.852 1 97.12 85 THR A N 1
ATOM 650 C CA . THR A 1 85 ? 3.1 14.406 4.188 1 97.12 85 THR A CA 1
ATOM 651 C C . THR A 1 85 ? 2.023 13.781 5.07 1 97.12 85 THR A C 1
ATOM 653 O O . THR A 1 85 ? 2.16 12.641 5.512 1 97.12 85 THR A O 1
ATOM 656 N N . ILE A 1 86 ? 0.981 14.5 5.344 1 97.19 86 ILE A N 1
ATOM 657 C CA . ILE A 1 86 ? -0.037 14.008 6.266 1 97.19 86 ILE A CA 1
ATOM 658 C C . ILE A 1 86 ? -1.359 13.828 5.523 1 97.19 86 ILE A C 1
ATOM 660 O O . ILE A 1 86 ? -1.684 14.609 4.621 1 97.19 86 ILE A O 1
ATOM 664 N N . TYR A 1 87 ? -2.057 12.727 5.867 1 97.06 87 TYR A N 1
ATOM 665 C CA . TYR A 1 87 ? -3.398 12.477 5.355 1 97.06 87 TYR A CA 1
ATOM 666 C C . TYR A 1 87 ? -4.449 13.195 6.191 1 97.06 87 TYR A C 1
ATOM 668 O O . TYR A 1 87 ? -5.109 12.586 7.031 1 97.06 87 TYR A O 1
ATOM 676 N N . ALA A 1 88 ? -4.676 14.422 5.902 1 94.94 88 ALA A N 1
ATOM 677 C CA . ALA A 1 88 ? -5.508 15.273 6.75 1 94.94 88 ALA A CA 1
ATOM 678 C C . ALA A 1 88 ? -6.988 15.039 6.48 1 94.94 88 ALA A C 1
ATOM 680 O O . ALA A 1 88 ? -7.809 15.062 7.402 1 94.94 88 ALA A O 1
ATOM 681 N N . PHE A 1 89 ? -7.277 14.82 5.23 1 94.06 89 PHE A N 1
ATOM 682 C CA . PHE A 1 89 ? -8.68 14.672 4.855 1 94.06 89 PHE A CA 1
ATOM 683 C C . PHE A 1 89 ? -8.805 13.883 3.559 1 94.06 89 PHE A C 1
ATOM 685 O O . PHE A 1 89 ? -8.398 14.352 2.494 1 94.06 89 PHE A O 1
ATOM 692 N N . SER A 1 90 ? -9.438 12.703 3.658 1 94.25 90 SER A N 1
ATOM 693 C CA . SER A 1 90 ? -9.727 11.914 2.471 1 94.25 90 SER A CA 1
ATOM 694 C C . SER A 1 90 ? -10.984 12.406 1.764 1 94.25 90 SER A C 1
ATOM 696 O O . SER A 1 90 ? -11.906 12.914 2.408 1 94.25 90 SER A O 1
ATOM 698 N N . ILE A 1 91 ? -11.07 12.227 0.486 1 93.25 91 ILE A N 1
ATOM 699 C CA . ILE A 1 91 ? -12.258 12.586 -0.284 1 93.25 91 ILE A CA 1
ATOM 700 C C . ILE A 1 91 ? -13.469 11.805 0.234 1 93.25 91 ILE A C 1
ATOM 702 O O . ILE A 1 91 ? -14.578 12.336 0.278 1 93.25 91 ILE A O 1
ATOM 706 N N . GLU A 1 92 ? -13.266 10.586 0.734 1 89.94 92 GLU A N 1
ATOM 707 C CA . GLU A 1 92 ? -14.336 9.742 1.26 1 89.94 92 GLU A CA 1
ATOM 708 C C . GLU A 1 92 ? -14.906 10.32 2.551 1 89.94 92 GLU A C 1
ATOM 710 O O . GLU A 1 92 ? -16 9.945 2.973 1 89.94 92 GLU A O 1
ATOM 715 N N . ASN A 1 93 ? -14.188 11.18 3.209 1 89.06 93 ASN A N 1
ATOM 716 C CA . ASN A 1 93 ? -14.641 11.773 4.461 1 89.06 93 ASN A CA 1
ATOM 717 C C . ASN A 1 93 ? -15.836 12.695 4.238 1 89.06 93 ASN A C 1
ATOM 719 O O . ASN A 1 93 ? -16.531 13.062 5.188 1 89.06 93 ASN A O 1
ATOM 723 N N . PHE A 1 94 ? -16.109 13.047 3.023 1 88.75 94 PHE A N 1
ATOM 724 C CA . PHE A 1 94 ? -17.281 13.859 2.723 1 88.75 94 PHE A CA 1
ATOM 725 C C . PHE A 1 94 ? -18.562 13.07 2.938 1 88.75 94 PHE A C 1
ATOM 727 O O . PHE A 1 94 ? -19.656 13.641 2.961 1 88.75 94 PHE A O 1
ATOM 734 N N . ASN A 1 95 ? -18.375 11.742 3.127 1 86.44 95 ASN A N 1
ATOM 735 C CA . ASN A 1 95 ? -19.516 10.898 3.432 1 86.44 95 ASN A CA 1
ATOM 736 C C . ASN A 1 95 ? -19.922 11.008 4.898 1 86.44 95 ASN A C 1
ATOM 738 O O . ASN A 1 95 ? -20.969 10.492 5.297 1 86.44 95 ASN A O 1
ATOM 742 N N . ARG A 1 96 ? -19.203 11.789 5.711 1 85.19 96 ARG A N 1
ATOM 743 C CA . ARG A 1 96 ? -19.516 12.016 7.117 1 85.19 96 ARG A CA 1
ATOM 744 C C . ARG A 1 96 ? -20.562 13.109 7.277 1 85.19 96 ARG A C 1
ATOM 746 O O . ARG A 1 96 ? -20.969 13.742 6.297 1 85.19 96 ARG A O 1
ATOM 753 N N . SER A 1 97 ? -21.047 13.227 8.586 1 87.5 97 SER A N 1
ATOM 754 C CA . SER A 1 97 ? -22.016 14.281 8.852 1 87.5 97 SER A CA 1
ATOM 755 C C . SER A 1 97 ? -21.406 15.664 8.609 1 87.5 97 SER A C 1
ATOM 757 O O . SER A 1 97 ? -20.203 15.867 8.812 1 87.5 97 SER A O 1
ATOM 759 N N . GLN A 1 98 ? -22.312 16.547 8.172 1 87.69 98 GLN A N 1
ATOM 760 C CA . GLN A 1 98 ? -21.859 17.906 7.914 1 87.69 98 GLN A CA 1
ATOM 761 C C . GLN A 1 98 ? -21.219 18.516 9.156 1 87.69 98 GLN A C 1
ATOM 763 O O . GLN A 1 98 ? -20.234 19.25 9.062 1 87.69 98 GLN A O 1
ATOM 768 N N . ALA A 1 99 ? -21.734 18.172 10.266 1 86.94 99 ALA A N 1
ATOM 769 C CA . ALA A 1 99 ? -21.188 18.672 11.531 1 86.94 99 ALA A CA 1
ATOM 770 C C . ALA A 1 99 ? -19.766 18.172 11.742 1 86.94 99 ALA A C 1
ATOM 772 O O . ALA A 1 99 ? -18.891 18.938 12.148 1 86.94 99 ALA A O 1
ATOM 773 N N . GLU A 1 100 ? -19.547 16.938 11.453 1 84.19 100 GLU A N 1
ATOM 774 C CA . GLU A 1 100 ? -18.203 16.359 11.602 1 84.19 100 GLU A CA 1
ATOM 775 C C . GLU A 1 100 ? -17.234 16.953 10.586 1 84.19 100 GLU A C 1
ATOM 777 O O . GLU A 1 100 ? -16.094 17.266 10.914 1 84.19 100 GLU A O 1
ATOM 782 N N . ILE A 1 101 ? -17.75 17.125 9.414 1 87.38 101 ILE A N 1
ATOM 783 C CA . ILE A 1 101 ? -16.922 17.703 8.359 1 87.38 101 ILE A CA 1
ATOM 784 C C . ILE A 1 101 ? -16.484 19.109 8.766 1 87.38 101 ILE A C 1
ATOM 786 O O . ILE A 1 101 ? -15.305 19.453 8.688 1 87.38 101 ILE A O 1
ATOM 790 N N . ASN A 1 102 ? -17.422 19.859 9.281 1 87.5 102 ASN A N 1
ATOM 791 C CA . ASN A 1 102 ? -17.125 21.219 9.695 1 87.5 102 ASN A CA 1
ATOM 792 C C . ASN A 1 102 ? -16.109 21.25 10.828 1 87.5 102 ASN A C 1
ATOM 794 O O . ASN A 1 102 ? -15.195 22.078 10.828 1 87.5 102 ASN A O 1
ATOM 798 N N . THR A 1 103 ? -16.25 20.328 11.688 1 84.06 103 THR A N 1
ATOM 799 C CA . THR A 1 103 ? -15.32 20.234 12.812 1 84.06 103 THR A CA 1
ATOM 800 C C . THR A 1 103 ? -13.914 19.906 12.32 1 84.06 103 THR A C 1
ATOM 802 O O . THR A 1 103 ? -12.945 20.547 12.742 1 84.06 103 THR A O 1
ATOM 805 N N . LEU A 1 104 ? -13.82 19 11.461 1 86 104 LEU A N 1
ATOM 806 C CA . LEU A 1 104 ? -12.531 18.594 10.93 1 86 104 LEU A CA 1
ATOM 807 C C . LEU A 1 104 ? -11.859 19.734 10.172 1 86 104 LEU A C 1
ATOM 809 O O . LEU A 1 104 ? -10.672 20 10.375 1 86 104 LEU A O 1
ATOM 813 N N . LEU A 1 105 ? -12.656 20.359 9.422 1 86.88 105 LEU A N 1
ATOM 814 C CA . LEU A 1 105 ? -12.125 21.453 8.602 1 86.88 105 LEU A CA 1
ATOM 815 C C . LEU A 1 105 ? -11.695 22.625 9.469 1 86.88 105 LEU A C 1
ATOM 817 O O . LEU A 1 105 ? -10.641 23.219 9.227 1 86.88 105 LEU A O 1
ATOM 821 N N . GLU A 1 106 ? -12.477 22.922 10.461 1 88.25 106 GLU A N 1
ATOM 822 C CA . GLU A 1 106 ? -12.156 24.016 11.375 1 88.25 106 GLU A CA 1
ATOM 823 C C . GLU A 1 106 ? -10.883 23.719 12.156 1 88.25 106 GLU A C 1
ATOM 825 O O . GLU A 1 106 ? -10.023 24.594 12.32 1 88.25 106 GLU A O 1
ATOM 830 N N . LEU A 1 107 ? -10.766 22.547 12.609 1 86.19 107 LEU A N 1
ATOM 831 C CA . LEU A 1 107 ? -9.586 22.141 13.367 1 86.19 107 LEU A CA 1
ATOM 832 C C . LEU A 1 107 ? -8.336 22.188 12.5 1 86.19 107 LEU A C 1
ATOM 834 O O . LEU A 1 107 ? -7.289 22.672 12.938 1 86.19 107 LEU A O 1
ATOM 838 N N . LEU A 1 108 ? -8.484 21.656 11.328 1 86.25 108 LEU A N 1
ATOM 839 C CA . LEU A 1 108 ? -7.359 21.688 10.398 1 86.25 108 LEU A CA 1
ATOM 840 C C . LEU A 1 108 ? -6.91 23.109 10.109 1 86.25 108 LEU A C 1
ATOM 842 O O . LEU A 1 108 ? -5.723 23.422 10.195 1 86.25 108 LEU A O 1
ATOM 846 N N . LYS A 1 109 ? -7.898 23.906 9.844 1 86.25 109 LYS A N 1
ATOM 847 C CA . LYS A 1 109 ? -7.633 25.328 9.57 1 86.25 109 LYS A CA 1
ATOM 848 C C . LYS A 1 109 ? -6.906 25.984 10.742 1 86.25 109 LYS A C 1
ATOM 850 O O . LYS A 1 109 ? -5.875 26.625 10.555 1 86.25 109 LYS A O 1
ATOM 855 N N . GLN A 1 110 ? -7.371 25.797 11.883 1 86.38 110 GLN A N 1
ATOM 856 C CA . GLN A 1 110 ? -6.793 26.422 13.07 1 86.38 110 GLN A CA 1
ATOM 857 C C . GLN A 1 110 ? -5.359 25.938 13.297 1 86.38 110 GLN A C 1
ATOM 859 O O . GLN A 1 110 ? -4.473 26.734 13.594 1 86.38 110 GLN A O 1
ATOM 864 N N . LYS A 1 111 ? -5.18 24.734 13.125 1 85.5 111 LYS A N 1
ATOM 865 C CA . LYS A 1 111 ? -3.859 24.156 13.383 1 85.5 111 LYS A CA 1
ATOM 866 C C . LYS A 1 111 ? -2.859 24.578 12.312 1 85.5 111 LYS A C 1
ATOM 868 O O . LYS A 1 111 ? -1.699 24.875 12.609 1 85.5 111 LYS A O 1
ATOM 873 N N . LEU A 1 112 ? -3.307 24.594 11.094 1 87.5 112 LEU A N 1
ATOM 874 C CA . LEU A 1 112 ? -2.42 25.016 10.016 1 87.5 112 LEU A CA 1
ATOM 875 C C . LEU A 1 112 ? -2.037 26.484 10.172 1 87.5 112 LEU A C 1
ATOM 877 O O . LEU A 1 112 ? -0.889 26.859 9.93 1 87.5 112 LEU A O 1
ATOM 881 N N . LEU A 1 113 ? -2.994 27.281 10.617 1 85 113 LEU A N 1
ATOM 882 C CA . LEU A 1 113 ? -2.703 28.688 10.867 1 85 113 LEU A CA 1
ATOM 883 C C . LEU A 1 113 ? -1.722 28.828 12.031 1 85 113 LEU A C 1
ATOM 885 O O . LEU A 1 113 ? -0.81 29.656 11.969 1 85 113 LEU A O 1
ATOM 889 N N . TYR A 1 114 ? -1.932 27.984 12.961 1 82.56 114 TYR A N 1
ATOM 890 C CA . TYR A 1 114 ? -1.006 27.984 14.086 1 82.56 114 TYR A CA 1
ATOM 891 C C . TYR A 1 114 ? 0.396 27.578 13.633 1 82.56 114 TYR A C 1
ATOM 893 O O . TYR A 1 114 ? 1.378 28.234 14 1 82.56 114 TYR A O 1
ATOM 901 N N . LEU A 1 115 ? 0.51 26.609 12.828 1 84.56 115 LEU A N 1
ATOM 902 C CA . LEU A 1 115 ? 1.788 26.094 12.359 1 84.56 115 LEU A CA 1
ATOM 903 C C . LEU A 1 115 ? 2.473 27.078 11.43 1 84.56 115 LEU A C 1
ATOM 905 O O . LEU A 1 115 ? 3.701 27.125 11.352 1 84.56 115 LEU A O 1
ATOM 909 N N . SER A 1 116 ? 1.702 27.859 10.773 1 84.94 116 SER A N 1
ATOM 910 C CA . SER A 1 116 ? 2.24 28.766 9.758 1 84.94 116 SER A CA 1
ATOM 911 C C . SER A 1 116 ? 2.643 30.094 10.367 1 84.94 116 SER A C 1
ATOM 913 O O . SER A 1 116 ? 3.314 30.906 9.719 1 84.94 116 SER A O 1
ATOM 915 N N . ASP A 1 117 ? 2.164 30.297 11.562 1 76 117 ASP A N 1
ATOM 916 C CA . ASP A 1 117 ? 2.418 31.594 12.188 1 76 117 ASP A CA 1
ATOM 917 C C . ASP A 1 117 ? 3.916 31.828 12.352 1 76 117 ASP A C 1
ATOM 919 O O . ASP A 1 117 ? 4.664 30.922 12.711 1 76 117 ASP A O 1
ATOM 923 N N . THR A 1 118 ? 4.355 33.094 11.906 1 62.66 118 THR A N 1
ATOM 924 C CA . THR A 1 118 ? 5.734 33.562 11.836 1 62.66 118 THR A CA 1
ATOM 925 C C . THR A 1 118 ? 6.438 33.375 13.18 1 62.66 118 THR A C 1
ATOM 927 O O . THR A 1 118 ? 7.664 33.281 13.234 1 62.66 118 THR A O 1
ATOM 930 N N . SER A 1 119 ? 5.676 33.438 14.148 1 62.34 119 SER A N 1
ATOM 931 C CA . SER A 1 119 ? 6.301 33.344 15.461 1 62.34 119 SER A CA 1
ATOM 932 C C . SER A 1 119 ? 6.391 31.875 15.914 1 62.34 119 SER A C 1
ATOM 934 O O . SER A 1 119 ? 6.902 31.594 17 1 62.34 119 SER A O 1
ATOM 936 N N . HIS A 1 120 ? 6.047 30.938 14.914 1 70.12 120 HIS A N 1
ATOM 937 C CA . HIS A 1 120 ? 5.902 29.578 15.43 1 70.12 120 HIS A CA 1
ATOM 938 C C . HIS A 1 120 ? 6.727 28.594 14.609 1 70.12 120 HIS A C 1
ATOM 940 O O . HIS A 1 120 ? 7.812 28.938 14.133 1 70.12 120 HIS A O 1
ATOM 946 N N . TYR A 1 121 ? 6.168 27.375 14.477 1 72.81 121 TYR A N 1
ATOM 947 C CA . TYR A 1 121 ? 6.824 26.141 14.062 1 72.81 121 TYR A CA 1
ATOM 948 C C . TYR A 1 121 ? 7.395 26.266 12.656 1 72.81 121 TYR A C 1
ATOM 950 O O . TYR A 1 121 ? 8.555 25.922 12.414 1 72.81 121 TYR A O 1
ATOM 958 N N . ALA A 1 122 ? 6.66 27.016 11.758 1 81.56 122 ALA A N 1
ATOM 959 C CA . ALA A 1 122 ? 7.09 27.094 10.367 1 81.56 122 ALA A CA 1
ATOM 960 C C . ALA A 1 122 ? 8.359 27.922 10.227 1 81.56 122 ALA A C 1
ATOM 962 O O . ALA A 1 122 ? 9.242 27.594 9.422 1 81.56 122 ALA A O 1
ATOM 963 N N . GLU A 1 123 ? 8.445 28.969 11.008 1 84.38 123 GLU A N 1
ATOM 964 C CA . GLU A 1 123 ? 9.633 29.812 10.969 1 84.38 123 GLU A CA 1
ATOM 965 C C . GLU A 1 123 ? 10.82 29.141 11.641 1 84.38 123 GLU A C 1
ATOM 967 O O . GLU A 1 123 ? 11.93 29.125 11.086 1 84.38 123 GLU A O 1
ATOM 972 N N . ARG A 1 124 ? 10.539 28.531 12.719 1 84.88 124 ARG A N 1
ATOM 973 C CA . ARG A 1 124 ? 11.602 27.906 13.5 1 84.88 124 ARG A CA 1
ATOM 974 C C . ARG A 1 124 ? 12.305 26.812 12.688 1 84.88 124 ARG A C 1
ATOM 976 O O . ARG A 1 124 ? 13.531 26.703 12.711 1 84.88 124 ARG A O 1
ATOM 983 N N . TYR A 1 125 ? 11.57 26.109 11.891 1 88.69 125 TYR A N 1
ATOM 984 C CA . TYR A 1 125 ? 12.141 24.969 11.164 1 88.69 125 TYR A CA 1
ATOM 985 C C . TYR A 1 125 ? 12.188 25.25 9.672 1 88.69 125 TYR A C 1
ATOM 987 O O . TYR A 1 125 ? 12.555 24.375 8.883 1 88.69 125 TYR A O 1
ATOM 995 N N . ASN A 1 126 ? 11.789 26.484 9.266 1 92.88 126 ASN A N 1
ATOM 996 C CA . ASN A 1 126 ? 11.781 26.875 7.855 1 92.88 126 ASN A CA 1
ATOM 997 C C . ASN A 1 126 ? 10.977 25.891 7.012 1 92.88 126 ASN A C 1
ATOM 999 O O . ASN A 1 126 ? 11.492 25.328 6.047 1 92.88 126 ASN A O 1
ATOM 1003 N N . VAL A 1 127 ? 9.664 25.781 7.426 1 93.62 127 VAL A N 1
ATOM 1004 C CA . VAL A 1 127 ? 8.805 24.766 6.824 1 93.62 127 VAL A CA 1
ATOM 1005 C C . VAL A 1 127 ? 7.863 25.422 5.816 1 93.62 127 VAL A C 1
ATOM 1007 O O . VAL A 1 127 ? 7.156 26.375 6.145 1 93.62 127 VAL A O 1
ATOM 1010 N N . ARG A 1 128 ? 7.875 24.969 4.637 1 94.19 128 ARG A N 1
ATOM 1011 C CA . ARG A 1 128 ? 6.879 25.328 3.633 1 94.19 128 ARG A CA 1
ATOM 1012 C C . ARG A 1 128 ? 5.664 24.406 3.713 1 94.19 128 ARG A C 1
ATOM 1014 O O . ARG A 1 128 ? 5.805 23.172 3.719 1 94.19 128 ARG A O 1
ATOM 1021 N N . ILE A 1 129 ? 4.477 24.953 3.791 1 93.88 129 ILE A N 1
ATOM 1022 C CA . ILE A 1 129 ? 3.25 24.172 3.881 1 93.88 129 ILE A CA 1
ATOM 1023 C C . ILE A 1 129 ? 2.543 24.156 2.527 1 93.88 129 ILE A C 1
ATOM 1025 O O . ILE A 1 129 ? 2.311 25.219 1.933 1 93.88 129 ILE A O 1
ATOM 1029 N N . ASN A 1 130 ? 2.293 22.969 2.033 1 94.19 130 ASN A N 1
ATOM 1030 C CA . ASN A 1 130 ? 1.577 22.781 0.777 1 94.19 130 ASN A CA 1
ATOM 1031 C C . ASN A 1 130 ? 0.249 22.062 0.99 1 94.19 130 ASN A C 1
ATOM 1033 O O . ASN A 1 130 ? 0.197 21.031 1.669 1 94.19 130 ASN A O 1
ATOM 1037 N N . ILE A 1 131 ? -0.777 22.641 0.462 1 93.19 131 ILE A N 1
ATOM 1038 C CA . ILE A 1 131 ? -2.057 21.938 0.417 1 93.19 131 ILE A CA 1
ATOM 1039 C C . ILE A 1 131 ? -2.141 21.094 -0.857 1 93.19 131 ILE A C 1
ATOM 1041 O O . ILE A 1 131 ? -2.062 21.625 -1.966 1 93.19 131 ILE A O 1
ATOM 1045 N N . VAL A 1 132 ? -2.285 19.766 -0.666 1 92.88 132 VAL A N 1
ATOM 1046 C CA . VAL A 1 132 ? -2.24 18.828 -1.792 1 92.88 132 VAL A CA 1
ATOM 1047 C C . VAL A 1 132 ? -3.576 18.109 -1.917 1 92.88 132 VAL A C 1
ATOM 1049 O O . VAL A 1 132 ? -4.074 17.547 -0.942 1 92.88 132 VAL A O 1
ATOM 1052 N N . GLY A 1 133 ? -4.109 18.062 -3.098 1 92.44 133 GLY A N 1
ATOM 1053 C CA . GLY A 1 133 ? -5.359 17.344 -3.318 1 92.44 133 GLY A CA 1
ATOM 1054 C C . GLY A 1 133 ? -6.293 18.062 -4.27 1 92.44 133 GLY A C 1
ATOM 1055 O O . GLY A 1 133 ? -5.855 18.891 -5.074 1 92.44 133 GLY A O 1
ATOM 1056 N N . ASN A 1 134 ? -7.555 17.703 -4.238 1 91.88 134 ASN A N 1
ATOM 1057 C CA . ASN A 1 134 ? -8.578 18.281 -5.098 1 91.88 134 ASN A CA 1
ATOM 1058 C C . ASN A 1 134 ? -9.148 19.562 -4.492 1 91.88 134 ASN A C 1
ATOM 1060 O O . ASN A 1 134 ? -10.18 19.531 -3.818 1 91.88 134 ASN A O 1
ATOM 1064 N N . LYS A 1 135 ? -8.578 20.625 -4.785 1 90.06 135 LYS A N 1
ATOM 1065 C CA . LYS A 1 135 ? -8.914 21.906 -4.16 1 90.06 135 LYS A CA 1
ATOM 1066 C C . LYS A 1 135 ? -10.305 22.375 -4.57 1 90.06 135 LYS A C 1
ATOM 1068 O O . LYS A 1 135 ? -10.914 23.203 -3.891 1 90.06 135 LYS A O 1
ATOM 1073 N N . ASP A 1 136 ? -10.781 21.844 -5.703 1 89.88 136 ASP A N 1
ATOM 1074 C CA . ASP A 1 136 ? -12.109 22.219 -6.168 1 89.88 136 ASP A CA 1
ATOM 1075 C C . ASP A 1 136 ? -13.188 21.719 -5.207 1 89.88 136 ASP A C 1
ATOM 1077 O O . ASP A 1 136 ? -14.32 22.219 -5.223 1 89.88 136 ASP A O 1
ATOM 1081 N N . MET A 1 137 ? -12.836 20.781 -4.363 1 90.75 137 MET A N 1
ATOM 1082 C CA . MET A 1 137 ? -13.805 20.203 -3.438 1 90.75 137 MET A CA 1
ATOM 1083 C C . MET A 1 137 ? -13.805 20.953 -2.107 1 90.75 137 MET A C 1
ATOM 1085 O O . MET A 1 137 ? -14.648 20.703 -1.247 1 90.75 137 MET A O 1
ATOM 1089 N N . ILE A 1 138 ? -12.938 21.891 -1.916 1 89.81 138 ILE A N 1
ATOM 1090 C CA . ILE A 1 138 ? -12.828 22.641 -0.668 1 89.81 138 ILE A CA 1
ATOM 1091 C C . ILE A 1 138 ? -13.891 23.734 -0.636 1 89.81 138 ILE A C 1
ATOM 1093 O O . ILE A 1 138 ? -13.969 24.562 -1.556 1 89.81 138 ILE A O 1
ATOM 1097 N N . PRO A 1 139 ? -14.672 23.734 0.457 1 88.62 139 PRO A N 1
ATOM 1098 C CA . PRO A 1 139 ? -15.641 24.828 0.57 1 88.62 139 PRO A CA 1
ATOM 1099 C C . PRO A 1 139 ? -14.984 26.203 0.521 1 88.62 139 PRO A C 1
ATOM 1101 O O . PRO A 1 139 ? -13.906 26.391 1.082 1 88.62 139 PRO A O 1
ATOM 1104 N N . ASP A 1 140 ? -15.656 27.094 -0.076 1 89 140 ASP A N 1
ATOM 1105 C CA . ASP A 1 140 ? -15.133 28.438 -0.332 1 89 140 ASP A CA 1
ATOM 1106 C C . ASP A 1 140 ? -14.703 29.125 0.967 1 89 140 ASP A C 1
ATOM 1108 O O . ASP A 1 140 ? -13.703 29.828 1.001 1 89 140 ASP A O 1
ATOM 1112 N N . GLU A 1 141 ? -15.477 28.844 1.963 1 88.31 141 GLU A N 1
ATOM 1113 C CA . GLU A 1 141 ? -15.234 29.516 3.24 1 88.31 141 GLU A CA 1
ATOM 1114 C C . GLU A 1 141 ? -13.875 29.125 3.814 1 88.31 141 GLU A C 1
ATOM 1116 O O . GLU A 1 141 ? -13.328 29.844 4.656 1 88.31 141 GLU A O 1
ATOM 1121 N N . PHE A 1 142 ? -13.312 28.047 3.307 1 89 142 PHE A N 1
ATOM 1122 C CA . PHE A 1 142 ? -12.047 27.562 3.854 1 89 142 PHE A CA 1
ATOM 1123 C C . PHE A 1 142 ? -10.906 27.812 2.873 1 89 142 PHE A C 1
ATOM 1125 O O . PHE A 1 142 ? -9.734 27.766 3.252 1 89 142 PHE A O 1
ATOM 1132 N N . ARG A 1 143 ? -11.18 28.047 1.708 1 90.12 143 ARG A N 1
ATOM 1133 C CA . ARG A 1 143 ? -10.188 28.156 0.643 1 90.12 143 ARG A CA 1
ATOM 1134 C C . ARG A 1 143 ? -9.219 29.312 0.902 1 90.12 143 ARG A C 1
ATOM 1136 O O . ARG A 1 143 ? -8.008 29.156 0.761 1 90.12 143 ARG A O 1
ATOM 1143 N N . SER A 1 144 ? -9.781 30.422 1.27 1 90.31 144 SER A N 1
ATOM 1144 C CA . SER A 1 144 ? -8.961 31.609 1.486 1 90.31 144 SER A CA 1
ATOM 1145 C C . SER A 1 144 ? -7.949 31.391 2.602 1 90.31 144 SER A C 1
ATOM 1147 O O . SER A 1 144 ? -6.797 31.812 2.492 1 90.31 144 SER A O 1
ATOM 1149 N N . ASP A 1 145 ? -8.344 30.734 3.648 1 89.25 145 ASP A N 1
ATOM 1150 C CA . ASP A 1 145 ? -7.461 30.469 4.781 1 89.25 145 ASP A CA 1
ATOM 1151 C C . ASP A 1 145 ? -6.34 29.516 4.391 1 89.25 145 ASP A C 1
ATOM 1153 O O . ASP A 1 145 ? -5.191 29.703 4.801 1 89.25 145 ASP A O 1
ATOM 1157 N N . LEU A 1 146 ? -6.668 28.562 3.639 1 90.56 146 LEU A N 1
ATOM 1158 C CA . LEU A 1 146 ? -5.676 27.594 3.205 1 90.56 146 LEU A CA 1
ATOM 1159 C C . LEU A 1 146 ? -4.672 28.219 2.25 1 90.56 146 LEU A C 1
ATOM 1161 O O . LEU A 1 146 ? -3.473 27.938 2.326 1 90.56 146 LEU A O 1
ATOM 1165 N N . ASP A 1 147 ? -5.191 29.047 1.415 1 92.19 147 ASP A N 1
ATOM 1166 C CA . ASP A 1 147 ? -4.309 29.797 0.521 1 92.19 147 ASP A CA 1
ATOM 1167 C C . ASP A 1 147 ? -3.348 30.688 1.31 1 92.19 147 ASP A C 1
ATOM 1169 O O . ASP A 1 147 ? -2.174 30.812 0.958 1 92.19 147 ASP A O 1
ATOM 1173 N N . LYS A 1 148 ? -3.891 31.328 2.32 1 91.44 148 LYS A N 1
ATOM 1174 C CA . LYS A 1 148 ? -3.082 32.188 3.172 1 91.44 148 LYS A CA 1
ATOM 1175 C C . LYS A 1 148 ? -1.947 31.406 3.83 1 91.44 148 LYS A C 1
ATOM 1177 O O . LYS A 1 148 ? -0.818 31.891 3.912 1 91.44 148 LYS A O 1
ATOM 1182 N N . VAL A 1 149 ? -2.236 30.203 4.281 1 91.25 149 VAL A N 1
ATOM 1183 C CA . VAL A 1 149 ? -1.241 29.359 4.922 1 91.25 149 VAL A CA 1
ATOM 1184 C C . VAL A 1 149 ? -0.104 29.062 3.945 1 91.25 149 VAL A C 1
ATOM 1186 O O . VAL A 1 149 ? 1.071 29.172 4.301 1 91.25 149 VAL A O 1
ATOM 1189 N N . GLU A 1 150 ? -0.442 28.703 2.756 1 92.94 150 GLU A N 1
ATOM 1190 C CA . GLU A 1 150 ? 0.567 28.422 1.738 1 92.94 150 GLU A CA 1
ATOM 1191 C C . GLU A 1 150 ? 1.383 29.672 1.415 1 92.94 150 GLU A C 1
ATOM 1193 O O . GLU A 1 150 ? 2.605 29.594 1.273 1 92.94 150 GLU A O 1
ATOM 1198 N N . GLU A 1 151 ? 0.704 30.797 1.369 1 93.06 151 GLU A N 1
ATOM 1199 C CA . GLU A 1 151 ? 1.367 32.062 1.044 1 93.06 151 GLU A CA 1
ATOM 1200 C C . GLU A 1 151 ? 2.348 32.469 2.141 1 93.06 151 GLU A C 1
ATOM 1202 O O . GLU A 1 151 ? 3.463 32.906 1.853 1 93.06 151 GLU A O 1
ATOM 1207 N N . LEU A 1 152 ? 1.957 32.344 3.387 1 90.94 152 LEU A N 1
ATOM 1208 C CA . LEU A 1 152 ? 2.768 32.719 4.531 1 90.94 152 LEU A CA 1
ATOM 1209 C C . LEU A 1 152 ? 4.066 31.938 4.586 1 90.94 152 LEU A C 1
ATOM 1211 O O . LEU A 1 152 ? 5.078 32.438 5.094 1 90.94 152 LEU A O 1
ATOM 1215 N N . THR A 1 153 ? 4.051 30.734 3.977 1 92.75 153 THR A N 1
ATOM 1216 C CA . THR A 1 153 ? 5.207 29.859 4.137 1 92.75 153 THR A CA 1
ATOM 1217 C C . THR A 1 153 ? 5.902 29.625 2.799 1 92.75 153 THR A C 1
ATOM 1219 O O . THR A 1 153 ? 6.812 28.797 2.699 1 92.75 153 THR A O 1
ATOM 1222 N N . ARG A 1 154 ? 5.535 30.359 1.783 1 92.12 154 ARG A N 1
ATOM 1223 C CA . ARG A 1 154 ? 5.945 30.109 0.406 1 92.12 154 ARG A CA 1
ATOM 1224 C C . ARG A 1 154 ? 7.449 30.281 0.242 1 92.12 154 ARG A C 1
ATOM 1226 O O . ARG A 1 154 ? 8.047 29.734 -0.679 1 92.12 154 ARG A O 1
ATOM 1233 N N . TYR A 1 155 ? 8.133 31 1.097 1 92.25 155 TYR A N 1
ATOM 1234 C CA . TYR A 1 155 ? 9.539 31.312 0.91 1 92.25 155 TYR A CA 1
ATOM 1235 C C . TYR A 1 155 ? 10.422 30.375 1.718 1 92.25 155 TYR A C 1
ATOM 1237 O O . TYR A 1 155 ? 11.648 30.422 1.616 1 92.25 155 TYR A O 1
ATOM 1245 N N . HIS A 1 156 ? 9.828 29.562 2.545 1 92.44 156 HIS A N 1
ATOM 1246 C CA . HIS A 1 156 ? 10.602 28.562 3.256 1 92.44 156 HIS A CA 1
ATOM 1247 C C . HIS A 1 156 ? 11.078 27.469 2.311 1 92.44 156 HIS A C 1
ATOM 1249 O O . HIS A 1 156 ? 10.328 27 1.453 1 92.44 156 HIS A O 1
ATOM 1255 N N . THR A 1 157 ? 12.375 27 2.49 1 92.06 157 THR A N 1
ATOM 1256 C CA . THR A 1 157 ? 12.945 26.109 1.485 1 92.06 157 THR A CA 1
ATOM 1257 C C . THR A 1 157 ? 13.594 24.891 2.145 1 92.06 157 THR A C 1
ATOM 1259 O O . THR A 1 157 ? 14 23.953 1.46 1 92.06 157 THR A O 1
ATOM 1262 N N . LYS A 1 158 ? 13.633 24.875 3.402 1 93.31 158 LYS A N 1
ATOM 1263 C CA . LYS A 1 158 ? 14.43 23.828 4.059 1 93.31 158 LYS A CA 1
ATOM 1264 C C . LYS A 1 158 ? 13.609 22.562 4.277 1 93.31 158 LYS A C 1
ATOM 1266 O O . LYS A 1 158 ? 14.117 21.453 4.117 1 93.31 158 LYS A O 1
ATOM 1271 N N . ARG A 1 159 ? 12.383 22.734 4.703 1 94.69 159 ARG A N 1
ATOM 1272 C CA . ARG A 1 159 ? 11.484 21.609 4.984 1 94.69 159 ARG A CA 1
ATOM 1273 C C . ARG A 1 159 ? 10.109 21.844 4.363 1 94.69 159 ARG A C 1
ATOM 1275 O O . ARG A 1 159 ? 9.75 22.984 4.055 1 94.69 159 ARG A O 1
ATOM 1282 N N . THR A 1 160 ? 9.43 20.719 4.199 1 94.88 160 THR A N 1
ATOM 1283 C CA . THR A 1 160 ? 8.102 20.812 3.607 1 94.88 160 THR A CA 1
ATOM 1284 C C . THR A 1 160 ? 7.09 20.016 4.418 1 94.88 160 THR A C 1
ATOM 1286 O O . THR A 1 160 ? 7.391 18.906 4.871 1 94.88 160 THR A O 1
ATOM 1289 N N . LEU A 1 161 ? 5.965 20.562 4.637 1 95.44 161 LEU A N 1
ATOM 1290 C CA . LEU A 1 161 ? 4.781 19.875 5.141 1 95.44 161 LEU A CA 1
ATOM 1291 C C . LEU A 1 161 ? 3.688 19.828 4.078 1 95.44 161 LEU A C 1
ATOM 1293 O O . LEU A 1 161 ? 3.096 20.859 3.748 1 95.44 161 LEU A O 1
ATOM 1297 N N . ASN A 1 162 ? 3.475 18.656 3.537 1 95.88 162 ASN A N 1
ATOM 1298 C CA . ASN A 1 162 ? 2.369 18.453 2.605 1 95.88 162 ASN A CA 1
ATOM 1299 C C . ASN A 1 162 ? 1.099 18.016 3.328 1 95.88 162 ASN A C 1
ATOM 1301 O O . ASN A 1 162 ? 1.085 16.984 4 1 95.88 162 ASN A O 1
ATOM 1305 N N . VAL A 1 163 ? 0.117 18.828 3.195 1 95.44 163 VAL A N 1
ATOM 1306 C CA . VAL A 1 163 ? -1.175 18.516 3.803 1 95.44 163 VAL A CA 1
ATOM 1307 C C . VAL A 1 163 ? -2.143 18.016 2.732 1 95.44 163 VAL A C 1
ATOM 1309 O O . VAL A 1 163 ? -2.654 18.812 1.934 1 95.44 163 VAL A O 1
ATOM 1312 N N . CYS A 1 164 ? -2.414 16.75 2.725 1 95.5 164 CYS A N 1
ATOM 1313 C CA . CYS A 1 164 ? -3.316 16.172 1.742 1 95.5 164 CYS A CA 1
ATOM 1314 C C . CYS A 1 164 ? -4.773 16.406 2.125 1 95.5 164 CYS A C 1
ATOM 1316 O O . CYS A 1 164 ? -5.262 15.844 3.105 1 95.5 164 CYS A O 1
ATOM 1318 N N . PHE A 1 165 ? -5.438 17.297 1.245 1 91.56 165 PHE A N 1
ATOM 1319 C CA . PHE A 1 165 ? -6.762 17.781 1.602 1 91.56 165 PHE A CA 1
ATOM 1320 C C . PHE A 1 165 ? -7.438 18.438 0.401 1 91.56 165 PHE A C 1
ATOM 1322 O O . PHE A 1 165 ? -6.977 19.469 -0.091 1 91.56 165 PHE A O 1
ATOM 1329 N N . PRO A 1 166 ? -8.719 17.969 0.076 1 94.12 166 PRO A N 1
ATOM 1330 C CA . PRO A 1 166 ? -9.109 16.547 0.075 1 94.12 166 PRO A CA 1
ATOM 1331 C C . PRO A 1 166 ? -8.273 15.711 -0.887 1 94.12 166 PRO A C 1
ATOM 1333 O O . PRO A 1 166 ? -7.906 16.188 -1.967 1 94.12 166 PRO A O 1
ATOM 1336 N N . PHE A 1 167 ? -8.023 14.492 -0.468 1 94.69 167 PHE A N 1
ATOM 1337 C CA . PHE A 1 167 ? -7.062 13.75 -1.275 1 94.69 167 PHE A CA 1
ATOM 1338 C C . PHE A 1 167 ? -7.402 12.266 -1.294 1 94.69 167 PHE A C 1
ATOM 1340 O O . PHE A 1 167 ? -7.824 11.703 -0.279 1 94.69 167 PHE A O 1
ATOM 1347 N N . THR A 1 168 ? -7.258 11.617 -2.389 1 95.19 168 THR A N 1
ATOM 1348 C CA . THR A 1 168 ? -7.07 10.188 -2.568 1 95.19 168 THR A CA 1
ATOM 1349 C C . THR A 1 168 ? -6.094 9.906 -3.709 1 95.19 168 THR A C 1
ATOM 1351 O O . THR A 1 168 ? -6 10.688 -4.656 1 95.19 168 THR A O 1
ATOM 1354 N N . SER A 1 169 ? -5.348 8.859 -3.562 1 94.06 169 SER A N 1
ATOM 1355 C CA . SER A 1 169 ? -4.383 8.508 -4.598 1 94.06 169 SER A CA 1
ATOM 1356 C C . SER A 1 169 ? -5.059 8.344 -5.953 1 94.06 169 SER A C 1
ATOM 1358 O O . SER A 1 169 ? -4.57 8.852 -6.965 1 94.06 169 SER A O 1
ATOM 1360 N N . ARG A 1 170 ? -6.199 7.668 -5.969 1 92.06 170 ARG A N 1
ATOM 1361 C CA . ARG A 1 170 ? -6.844 7.367 -7.242 1 92.06 170 ARG A CA 1
ATOM 1362 C C . ARG A 1 170 ? -7.387 8.633 -7.895 1 92.06 170 ARG A C 1
ATOM 1364 O O . ARG A 1 170 ? -7.379 8.758 -9.125 1 92.06 170 ARG A O 1
ATOM 1371 N N . ASP A 1 171 ? -7.875 9.586 -7.082 1 92 171 ASP A N 1
ATOM 1372 C CA . ASP A 1 171 ? -8.297 10.875 -7.629 1 92 171 ASP A CA 1
ATOM 1373 C C . ASP A 1 171 ? -7.113 11.641 -8.211 1 92 171 ASP A C 1
ATOM 1375 O O . ASP A 1 171 ? -7.223 12.227 -9.289 1 92 171 ASP A O 1
ATOM 1379 N N . ASP A 1 172 ? -6.047 11.609 -7.5 1 91.81 172 ASP A N 1
ATOM 1380 C CA . ASP A 1 172 ? -4.832 12.281 -7.957 1 91.81 172 ASP A CA 1
ATOM 1381 C C . ASP A 1 172 ? -4.344 11.688 -9.281 1 91.81 172 ASP A C 1
ATOM 1383 O O . ASP A 1 172 ? -4.055 12.414 -10.227 1 91.81 172 ASP A O 1
ATOM 1387 N N . ILE A 1 173 ? -4.32 10.398 -9.32 1 89.25 173 ILE A N 1
ATOM 1388 C CA . ILE A 1 173 ? -3.871 9.703 -10.516 1 89.25 173 ILE A CA 1
ATOM 1389 C C . ILE A 1 173 ? -4.828 9.992 -11.672 1 89.25 173 ILE A C 1
ATOM 1391 O O . ILE A 1 173 ? -4.395 10.273 -12.789 1 89.25 173 ILE A O 1
ATOM 1395 N N . THR A 1 174 ? -6.09 9.914 -11.398 1 87.69 174 THR A N 1
ATOM 1396 C CA . THR A 1 174 ? -7.094 10.156 -12.43 1 87.69 174 THR A CA 1
ATOM 1397 C C . THR A 1 174 ? -6.969 11.57 -12.977 1 87.69 174 THR A C 1
ATOM 1399 O O . THR A 1 174 ? -7.047 11.781 -14.188 1 87.69 174 THR A O 1
ATOM 1402 N N . SER A 1 175 ? -6.82 12.523 -12.055 1 86.5 175 SER A N 1
ATOM 1403 C CA . SER A 1 175 ? -6.621 13.906 -12.477 1 86.5 175 SER A CA 1
ATOM 1404 C C . SER A 1 175 ? -5.371 14.047 -13.336 1 86.5 175 SER A C 1
ATOM 1406 O O . SER A 1 175 ? -5.352 14.836 -14.289 1 86.5 175 SER A O 1
ATOM 1408 N N . SER A 1 176 ? -4.383 13.305 -12.961 1 84.19 176 SER A N 1
ATOM 1409 C CA . SER A 1 176 ? -3.148 13.312 -13.742 1 84.19 176 SER A CA 1
ATOM 1410 C C . SER A 1 176 ? -3.377 12.75 -15.141 1 84.19 176 SER A C 1
ATOM 1412 O O . SER A 1 176 ? -2.809 13.25 -16.125 1 84.19 176 SER A O 1
ATOM 1414 N N . ILE A 1 177 ? -4.16 11.789 -15.219 1 81.62 177 ILE A N 1
ATOM 1415 C CA . ILE A 1 177 ? -4.504 11.18 -16.5 1 81.62 177 ILE A CA 1
ATOM 1416 C C . ILE A 1 177 ? -5.25 12.195 -17.359 1 81.62 177 ILE A C 1
ATOM 1418 O O . ILE A 1 177 ? -4.953 12.352 -18.547 1 81.62 177 ILE A O 1
ATOM 1422 N N . ALA A 1 178 ? -6.199 12.867 -16.797 1 83.88 178 ALA A N 1
ATOM 1423 C CA . ALA A 1 178 ? -6.949 13.906 -17.5 1 83.88 178 ALA A CA 1
ATOM 1424 C C . ALA A 1 178 ? -6.016 15 -18.016 1 83.88 178 ALA A C 1
ATOM 1426 O O . ALA A 1 178 ? -6.168 15.477 -19.141 1 83.88 178 ALA A O 1
ATOM 1427 N N . ASN A 1 179 ? -5.121 15.297 -17.172 1 85.06 179 ASN A N 1
ATOM 1428 C CA . ASN A 1 179 ? -4.145 16.312 -17.578 1 85.06 179 ASN A CA 1
ATOM 1429 C C . ASN A 1 179 ? -3.303 15.844 -18.766 1 85.06 179 ASN A C 1
ATOM 1431 O O . ASN A 1 179 ? -3.068 16.609 -19.703 1 85.06 179 ASN A O 1
ATOM 1435 N N . VAL A 1 180 ? -2.848 14.641 -18.719 1 83.75 180 VAL A N 1
ATOM 1436 C CA . VAL A 1 180 ? -2.055 14.078 -19.812 1 83.75 180 VAL A CA 1
ATOM 1437 C C . VAL A 1 180 ? -2.896 14.008 -21.078 1 83.75 180 VAL A C 1
ATOM 1439 O O . VAL A 1 180 ? -2.422 14.359 -22.156 1 83.75 180 VAL A O 1
ATOM 1442 N N . ALA A 1 181 ? -4.109 13.594 -20.938 1 83.25 181 ALA A N 1
ATOM 1443 C CA . ALA A 1 181 ? -5.02 13.516 -22.078 1 83.25 181 ALA A CA 1
ATOM 1444 C C . ALA A 1 181 ? -5.219 14.891 -22.703 1 83.25 181 ALA A C 1
ATOM 1446 O O . ALA A 1 181 ? -5.262 15.016 -23.938 1 83.25 181 ALA A O 1
ATOM 1447 N N . ASN A 1 182 ? -5.34 15.875 -21.859 1 85.94 182 ASN A N 1
ATOM 1448 C CA . ASN A 1 182 ? -5.484 17.25 -22.359 1 85.94 182 ASN A CA 1
ATOM 1449 C C . ASN A 1 182 ? -4.25 17.688 -23.125 1 85.94 182 ASN A C 1
ATOM 1451 O O . ASN A 1 182 ? -4.363 18.391 -24.141 1 85.94 182 ASN A O 1
ATOM 1455 N N . ARG A 1 183 ? -3.152 17.281 -22.672 1 86.69 183 ARG A N 1
ATOM 1456 C CA . ARG A 1 183 ? -1.904 17.625 -23.359 1 86.69 183 ARG A CA 1
ATOM 1457 C C . ARG A 1 183 ? -1.796 16.906 -24.688 1 86.69 183 ARG A C 1
ATOM 1459 O O . ARG A 1 183 ? -1.229 17.438 -25.641 1 86.69 183 ARG A O 1
ATOM 1466 N N . VAL A 1 184 ? -2.271 15.742 -24.766 1 85.88 184 VAL A N 1
ATOM 1467 C CA . VAL A 1 184 ? -2.287 14.992 -26.016 1 85.88 184 VAL A CA 1
ATOM 1468 C C . VAL A 1 184 ? -3.244 15.656 -27 1 85.88 184 VAL A C 1
ATOM 1470 O O . VAL A 1 184 ? -2.91 15.836 -28.172 1 85.88 184 VAL A O 1
ATOM 1473 N N . LEU A 1 185 ? -4.387 16.062 -26.5 1 84.69 185 LEU A N 1
ATOM 1474 C CA . LEU A 1 185 ? -5.391 16.719 -27.328 1 84.69 185 LEU A CA 1
ATOM 1475 C C . LEU A 1 185 ? -4.859 18.031 -27.875 1 84.69 185 LEU A C 1
ATOM 1477 O O . LEU A 1 185 ? -5.133 18.391 -29.031 1 84.69 185 LEU A O 1
ATOM 1481 N N . SER A 1 186 ? -4.141 18.719 -27.062 1 88.31 186 SER A N 1
ATOM 1482 C CA . SER A 1 186 ? -3.596 20.016 -27.469 1 88.31 186 SER A CA 1
ATOM 1483 C C . SER A 1 186 ? -2.318 19.844 -28.281 1 88.31 186 SER A C 1
ATOM 1485 O O . SER A 1 186 ? -1.687 20.828 -28.672 1 88.31 186 SER A O 1
ATOM 1487 N N . LYS A 1 187 ? -1.842 18.531 -28.453 1 87.56 187 LYS A N 1
ATOM 1488 C CA . LYS A 1 187 ? -0.688 18.156 -29.266 1 87.56 187 LYS A CA 1
ATOM 1489 C C . LYS A 1 187 ? 0.617 18.562 -28.594 1 87.56 187 LYS A C 1
ATOM 1491 O O . LYS A 1 187 ? 1.642 18.719 -29.25 1 87.56 187 LYS A O 1
ATOM 1496 N N . GLU A 1 188 ? 0.541 18.844 -27.281 1 89.31 188 GLU A N 1
ATOM 1497 C CA . GLU A 1 188 ? 1.75 19.109 -26.516 1 89.31 188 GLU A CA 1
ATOM 1498 C C . GLU A 1 188 ? 2.512 17.812 -26.219 1 89.31 188 GLU A C 1
ATOM 1500 O O . GLU A 1 188 ? 3.719 17.844 -25.969 1 89.31 188 GLU A O 1
ATOM 1505 N N . LEU A 1 189 ? 1.735 16.766 -26.25 1 86.5 189 LEU A N 1
ATOM 1506 C CA . LEU A 1 189 ? 2.293 15.453 -25.953 1 86.5 189 LEU A CA 1
ATOM 1507 C C . LEU A 1 189 ? 1.749 14.398 -26.922 1 86.5 189 LEU A C 1
ATOM 1509 O O . LEU A 1 189 ? 0.545 14.359 -27.188 1 86.5 189 LEU A O 1
ATOM 1513 N N . ALA A 1 190 ? 2.648 13.633 -27.516 1 87.19 190 ALA A N 1
ATOM 1514 C CA . ALA A 1 190 ? 2.211 12.508 -28.328 1 87.19 190 ALA A CA 1
ATOM 1515 C C . ALA A 1 190 ? 1.872 11.297 -27.469 1 87.19 190 ALA A C 1
ATOM 1517 O O . ALA A 1 190 ? 2.492 11.078 -26.422 1 87.19 190 ALA A O 1
ATOM 1518 N N . VAL A 1 191 ? 0.907 10.562 -27.875 1 82.88 191 VAL A N 1
ATOM 1519 C CA . VAL A 1 191 ? 0.488 9.367 -27.141 1 82.88 191 VAL A CA 1
ATOM 1520 C C . VAL A 1 191 ? 1.684 8.445 -26.938 1 82.88 191 VAL A C 1
ATOM 1522 O O . VAL A 1 191 ? 1.849 7.859 -25.875 1 82.88 191 VAL A O 1
ATOM 1525 N N . ALA A 1 192 ? 2.514 8.289 -27.875 1 82.56 192 ALA A N 1
ATOM 1526 C CA . ALA A 1 192 ? 3.678 7.406 -27.828 1 82.56 192 ALA A CA 1
ATOM 1527 C C . ALA A 1 192 ? 4.688 7.871 -26.781 1 82.56 192 ALA A C 1
ATOM 1529 O O . ALA A 1 192 ? 5.547 7.102 -26.359 1 82.56 192 ALA A O 1
ATOM 1530 N N . ASP A 1 193 ? 4.516 9.164 -26.344 1 84.81 193 ASP A N 1
ATOM 1531 C CA . ASP A 1 193 ? 5.473 9.734 -25.406 1 84.81 193 ASP A CA 1
ATOM 1532 C C . ASP A 1 193 ? 4.961 9.625 -23.969 1 84.81 193 ASP A C 1
ATOM 1534 O O . ASP A 1 193 ? 5.648 10.023 -23.031 1 84.81 193 ASP A O 1
ATOM 1538 N N . ILE A 1 194 ? 3.791 9.055 -23.891 1 83.06 194 ILE A N 1
ATOM 1539 C CA . ILE A 1 194 ? 3.273 8.828 -22.547 1 83.06 194 ILE A CA 1
ATOM 1540 C C . ILE A 1 194 ? 4.059 7.703 -21.875 1 83.06 194 ILE A C 1
ATOM 1542 O O . ILE A 1 194 ? 4.129 6.586 -22.391 1 83.06 194 ILE A O 1
ATOM 1546 N N . ASN A 1 195 ? 4.773 8.062 -20.828 1 82.75 195 ASN A N 1
ATOM 1547 C CA . ASN A 1 195 ? 5.559 7.09 -20.078 1 82.75 195 ASN A CA 1
ATOM 1548 C C . ASN A 1 195 ? 5.508 7.367 -18.578 1 82.75 195 ASN A C 1
ATOM 1550 O O . ASN A 1 195 ? 4.797 8.273 -18.125 1 82.75 195 ASN A O 1
ATOM 1554 N N . LEU A 1 196 ? 6.168 6.473 -17.875 1 81.75 196 LEU A N 1
ATOM 1555 C CA . LEU A 1 196 ? 6.156 6.527 -16.422 1 81.75 196 LEU A CA 1
ATOM 1556 C C . LEU A 1 196 ? 6.602 7.898 -15.922 1 81.75 196 LEU A C 1
ATOM 1558 O O . LEU A 1 196 ? 6.016 8.438 -14.977 1 81.75 196 LEU A O 1
ATOM 1562 N N . GLN A 1 197 ? 7.535 8.43 -16.5 1 80.31 197 GLN A N 1
ATOM 1563 C CA . GLN A 1 197 ? 8.086 9.719 -16.094 1 80.31 197 GLN A CA 1
ATOM 1564 C C . GLN A 1 197 ? 7.066 10.836 -16.281 1 80.31 197 GLN A C 1
ATOM 1566 O O . GLN A 1 197 ? 6.898 11.688 -15.398 1 80.31 197 GLN A O 1
ATOM 1571 N N . GLN A 1 198 ? 6.395 10.828 -17.375 1 78.19 198 GLN A N 1
ATOM 1572 C CA . GLN A 1 198 ? 5.406 11.859 -17.672 1 78.19 198 GLN A CA 1
ATOM 1573 C C . GLN A 1 198 ? 4.238 11.797 -16.688 1 78.19 198 GLN A C 1
ATOM 1575 O O . GLN A 1 198 ? 3.727 12.836 -16.25 1 78.19 198 GLN A O 1
ATOM 1580 N N . VAL A 1 199 ? 3.861 10.609 -16.375 1 79.25 199 VAL A N 1
ATOM 1581 C CA . VAL A 1 199 ? 2.758 10.445 -15.438 1 79.25 199 VAL A CA 1
ATOM 1582 C C . VAL A 1 199 ? 3.195 10.883 -14.047 1 79.25 199 VAL A C 1
ATOM 1584 O O . VAL A 1 199 ? 2.475 11.625 -13.367 1 79.25 199 VAL A O 1
ATOM 1587 N N . SER A 1 200 ? 4.352 10.484 -13.68 1 78.88 200 SER A N 1
ATOM 1588 C CA . SER A 1 200 ? 4.895 10.844 -12.375 1 78.88 200 SER A CA 1
ATOM 1589 C C . SER A 1 200 ? 4.965 12.359 -12.195 1 78.88 200 SER A C 1
ATOM 1591 O O . SER A 1 200 ? 4.762 12.867 -11.094 1 78.88 200 SER A O 1
ATOM 1593 N N . ASN A 1 201 ? 5.18 13.039 -13.297 1 77.88 201 ASN A N 1
ATOM 1594 C CA . ASN A 1 201 ? 5.266 14.492 -13.266 1 77.88 201 ASN A CA 1
ATOM 1595 C C . ASN A 1 201 ? 3.898 15.133 -13.031 1 77.88 201 ASN A C 1
ATOM 1597 O O . ASN A 1 201 ? 3.809 16.312 -12.695 1 77.88 201 ASN A O 1
ATOM 1601 N N . SER A 1 202 ? 2.934 14.328 -13.18 1 74.81 202 SER A N 1
ATOM 1602 C CA . SER A 1 202 ? 1.588 14.883 -13.094 1 74.81 202 SER A CA 1
ATOM 1603 C C . SER A 1 202 ? 0.941 14.555 -11.75 1 74.81 202 SER A C 1
ATOM 1605 O O . SER A 1 202 ? -0.085 15.141 -11.391 1 74.81 202 SER A O 1
ATOM 1607 N N . VAL A 1 203 ? 1.534 13.594 -11.125 1 72.56 203 VAL A N 1
ATOM 1608 C CA . VAL A 1 203 ? 0.984 13.25 -9.82 1 72.56 203 VAL A CA 1
ATOM 1609 C C . VAL A 1 203 ? 1.542 14.195 -8.758 1 72.56 203 VAL A C 1
ATOM 1611 O O . VAL A 1 203 ? 2.572 14.836 -8.969 1 72.56 203 VAL A O 1
ATOM 1614 N N . ILE A 1 204 ? 0.737 14.328 -7.637 1 65.5 204 ILE A N 1
ATOM 1615 C CA . ILE A 1 204 ? 0.961 15.344 -6.613 1 65.5 204 ILE A CA 1
ATOM 1616 C C . ILE A 1 204 ? 2.385 15.227 -6.074 1 65.5 204 ILE A C 1
ATOM 1618 O O . ILE A 1 204 ? 2.969 14.141 -6.074 1 65.5 204 ILE A O 1
ATOM 1622 N N . ASP A 1 205 ? 2.92 16.391 -5.543 1 62.03 205 ASP A N 1
ATOM 1623 C CA . ASP A 1 205 ? 4.074 16.781 -4.738 1 62.03 205 ASP A CA 1
ATOM 1624 C C . ASP A 1 205 ? 5.379 16.531 -5.492 1 62.03 205 ASP A C 1
ATOM 1626 O O . ASP A 1 205 ? 5.969 15.453 -5.379 1 62.03 205 ASP A O 1
ATOM 1630 N N . ARG A 1 206 ? 5.754 17.406 -6.293 1 64.88 206 ARG A N 1
ATOM 1631 C CA . ARG A 1 206 ? 6.945 17.266 -7.121 1 64.88 206 ARG A CA 1
ATOM 1632 C C . ARG A 1 206 ? 8.18 17.781 -6.395 1 64.88 206 ARG A C 1
ATOM 1634 O O . ARG A 1 206 ? 9.312 17.578 -6.848 1 64.88 206 ARG A O 1
ATOM 1641 N N . THR A 1 207 ? 7.871 18.219 -5.297 1 74.5 207 THR A N 1
ATOM 1642 C CA . THR A 1 207 ? 9.031 18.891 -4.727 1 74.5 207 THR A CA 1
ATOM 1643 C C . THR A 1 207 ? 9.578 18.125 -3.527 1 74.5 207 THR A C 1
ATOM 1645 O O . THR A 1 207 ? 10.656 18.438 -3.027 1 74.5 207 THR A O 1
ATOM 1648 N N . SER A 1 208 ? 8.836 17.125 -3.15 1 89.88 208 SER A N 1
ATOM 1649 C CA . SER A 1 208 ? 9.297 16.359 -1.998 1 89.88 208 SER A CA 1
ATOM 1650 C C . SER A 1 208 ? 10.188 15.195 -2.428 1 89.88 208 SER A C 1
ATOM 1652 O O . SER A 1 208 ? 10.07 14.703 -3.551 1 89.88 208 SER A O 1
ATOM 1654 N N . PRO A 1 209 ? 11.156 14.875 -1.561 1 93.19 209 PRO A N 1
ATOM 1655 C CA . PRO A 1 209 ? 11.914 13.648 -1.83 1 93.19 209 PRO A CA 1
ATOM 1656 C C . PRO A 1 209 ? 11.016 12.414 -1.966 1 93.19 209 PRO A C 1
ATOM 1658 O O . PRO A 1 209 ? 9.844 12.461 -1.578 1 93.19 209 PRO A O 1
ATOM 1661 N N . PRO A 1 210 ? 11.594 11.383 -2.592 1 93.12 210 PRO A N 1
ATOM 1662 C CA . PRO A 1 210 ? 10.812 10.141 -2.645 1 93.12 210 PRO A CA 1
ATOM 1663 C C . PRO A 1 210 ? 10.367 9.664 -1.265 1 93.12 210 PRO A C 1
ATOM 1665 O O . PRO A 1 210 ? 11.102 9.82 -0.285 1 93.12 210 PRO A O 1
ATOM 1668 N N . LEU A 1 211 ? 9.211 9.117 -1.205 1 96.19 211 LEU A N 1
ATOM 1669 C CA . LEU A 1 211 ? 8.648 8.656 0.062 1 96.19 211 LEU A CA 1
ATOM 1670 C C . LEU A 1 211 ? 9.453 7.492 0.625 1 96.19 211 LEU A C 1
ATOM 1672 O O . LEU A 1 211 ? 9.695 6.504 -0.072 1 96.19 211 LEU A O 1
ATOM 1676 N N . ASP A 1 212 ? 9.859 7.652 1.897 1 97 212 ASP A N 1
ATOM 1677 C CA . ASP A 1 212 ? 10.656 6.609 2.529 1 97 212 ASP A CA 1
ATOM 1678 C C . ASP A 1 212 ? 9.789 5.699 3.393 1 97 212 ASP A C 1
ATOM 1680 O O . ASP A 1 212 ? 9.945 4.477 3.367 1 97 212 ASP A O 1
ATOM 1684 N N . ILE A 1 213 ? 8.906 6.34 4.129 1 97.62 213 ILE A N 1
ATOM 1685 C CA . ILE A 1 213 ? 8.125 5.582 5.105 1 97.62 213 ILE A CA 1
ATOM 1686 C C . ILE A 1 213 ? 6.699 6.125 5.156 1 97.62 213 ILE A C 1
ATOM 1688 O O . ILE A 1 213 ? 6.488 7.34 5.133 1 97.62 213 ILE A O 1
ATOM 1692 N N . LEU A 1 214 ? 5.758 5.254 5.094 1 98.19 214 LEU A N 1
ATOM 1693 C CA . LEU A 1 214 ? 4.371 5.566 5.414 1 98.19 214 LEU A CA 1
ATOM 1694 C C . LEU A 1 214 ? 3.953 4.922 6.73 1 98.19 214 LEU A C 1
ATOM 1696 O O . LEU A 1 214 ? 4.07 3.703 6.895 1 98.19 214 LEU A O 1
ATOM 1700 N N . ILE A 1 215 ? 3.535 5.723 7.668 1 98.5 215 ILE A N 1
ATOM 1701 C CA . ILE A 1 215 ? 3.145 5.246 8.992 1 98.5 215 ILE A CA 1
ATOM 1702 C C . ILE A 1 215 ? 1.637 5.402 9.172 1 98.5 215 ILE A C 1
ATOM 1704 O O . ILE A 1 215 ? 1.088 6.484 8.953 1 98.5 215 ILE A O 1
ATOM 1708 N N . ARG A 1 216 ? 1.005 4.352 9.516 1 98.25 216 ARG A N 1
ATOM 1709 C CA . ARG A 1 216 ? -0.407 4.422 9.875 1 98.25 216 ARG A CA 1
ATOM 1710 C C . ARG A 1 216 ? -0.633 3.955 11.312 1 98.25 216 ARG A C 1
ATOM 1712 O O . ARG A 1 216 ? -0.147 2.895 11.703 1 98.25 216 ARG A O 1
ATOM 1719 N N . THR A 1 217 ? -1.36 4.758 12.008 1 98.12 217 THR A N 1
ATOM 1720 C CA . THR A 1 217 ? -1.654 4.445 13.406 1 98.12 217 THR A CA 1
ATOM 1721 C C . THR A 1 217 ? -2.994 3.729 13.523 1 98.12 217 THR A C 1
ATOM 1723 O O . THR A 1 217 ? -3.689 3.523 12.531 1 98.12 217 THR A O 1
ATOM 1726 N N . SER A 1 218 ? -3.34 3.168 14.734 1 96.75 218 SER A N 1
ATOM 1727 C CA . SER A 1 218 ? -4.621 2.688 15.242 1 96.75 218 SER A CA 1
ATOM 1728 C C . SER A 1 218 ? -4.781 1.188 15.016 1 96.75 218 SER A C 1
ATOM 1730 O O . SER A 1 218 ? -5.82 0.613 15.336 1 96.75 218 SER A O 1
ATOM 1732 N N . GLY A 1 219 ? -3.885 0.574 14.344 1 93.44 219 GLY A N 1
ATOM 1733 C CA . GLY A 1 219 ? -3.947 -0.873 14.211 1 93.44 219 GLY A CA 1
ATOM 1734 C C . GLY A 1 219 ? -4.559 -1.324 12.898 1 93.44 219 GLY A C 1
ATOM 1735 O O . GLY A 1 219 ? -4.43 -2.488 12.516 1 93.44 219 GLY A O 1
ATOM 1736 N N . HIS A 1 220 ? -5.219 -0.479 12.211 1 93.06 220 HIS A N 1
ATOM 1737 C CA . HIS A 1 220 ? -5.703 -0.832 10.883 1 93.06 220 HIS A CA 1
ATOM 1738 C C . HIS A 1 220 ? -4.547 -1.04 9.906 1 93.06 220 HIS A C 1
ATOM 1740 O O . HIS A 1 220 ? -3.551 -0.315 9.961 1 93.06 220 HIS A O 1
ATOM 1746 N N . THR A 1 221 ? -4.781 -2.012 9 1 95.81 221 THR A N 1
ATOM 1747 C CA . THR A 1 221 ? -3.686 -2.348 8.094 1 95.81 221 THR A CA 1
ATOM 1748 C C . THR A 1 221 ? -4.082 -2.1 6.645 1 95.81 221 THR A C 1
ATOM 1750 O O . THR A 1 221 ? -3.736 -2.885 5.758 1 95.81 221 THR A O 1
ATOM 1753 N N . ARG A 1 222 ? -4.891 -1.109 6.41 1 94.88 222 ARG A N 1
ATOM 1754 C CA . ARG A 1 222 ? -5.27 -0.673 5.07 1 94.88 222 ARG A CA 1
ATOM 1755 C C . ARG A 1 222 ? -4.543 0.612 4.688 1 94.88 222 ARG A C 1
ATOM 1757 O O . ARG A 1 222 ? -4.168 1.403 5.555 1 94.88 222 ARG A O 1
ATOM 1764 N N . LEU A 1 223 ? -4.332 0.872 3.42 1 94.94 223 LEU A N 1
ATOM 1765 C CA . LEU A 1 223 ? -3.609 2.055 2.963 1 94.94 223 LEU A CA 1
ATOM 1766 C C . LEU A 1 223 ? -4.559 3.236 2.793 1 94.94 223 LEU A C 1
ATOM 1768 O O . LEU A 1 223 ? -4.121 4.391 2.75 1 94.94 223 LEU A O 1
ATOM 1772 N N . SER A 1 224 ? -5.852 2.943 2.615 1 93.19 224 SER A N 1
ATOM 1773 C CA . SER A 1 224 ? -6.914 3.943 2.564 1 93.19 224 SER A CA 1
ATOM 1774 C C . SER A 1 224 ? -6.711 4.906 1.401 1 93.19 224 SER A C 1
ATOM 1776 O O . SER A 1 224 ? -6.941 6.113 1.54 1 93.19 224 SER A O 1
ATOM 1778 N N . ASP A 1 225 ? -6.184 4.379 0.285 1 95.25 225 ASP A N 1
ATOM 1779 C CA . ASP A 1 225 ? -6.051 5.16 -0.942 1 95.25 225 ASP A CA 1
ATOM 1780 C C . ASP A 1 225 ? -5.164 6.383 -0.721 1 95.25 225 ASP A C 1
ATOM 1782 O O . ASP A 1 225 ? -5.508 7.488 -1.145 1 95.25 225 ASP A O 1
ATOM 1786 N N . PHE A 1 226 ? -4.078 6.148 0.066 1 96.44 226 PHE A N 1
ATOM 1787 C CA . PHE A 1 226 ? -3.182 7.242 0.425 1 96.44 226 PHE A CA 1
ATOM 1788 C C . PHE A 1 226 ? -1.786 7.004 -0.141 1 96.44 226 PHE A C 1
ATOM 1790 O O . PHE A 1 226 ? -1.126 6.023 0.215 1 96.44 226 PHE A O 1
ATOM 1797 N N . LEU A 1 227 ? -1.313 7.812 -1.101 1 95.44 227 LEU A N 1
ATOM 1798 C CA . LEU A 1 227 ? 0.03 7.938 -1.655 1 95.44 227 LEU A CA 1
ATOM 1799 C C . LEU A 1 227 ? 0.511 6.605 -2.219 1 95.44 227 LEU A C 1
ATOM 1801 O O . LEU A 1 227 ? 1.666 6.223 -2.018 1 95.44 227 LEU A O 1
ATOM 1805 N N . THR A 1 228 ? -0.348 5.949 -2.863 1 93.38 228 THR A N 1
ATOM 1806 C CA . THR A 1 228 ? 0.013 4.629 -3.369 1 93.38 228 THR A CA 1
ATOM 1807 C C . THR A 1 228 ? 0.968 4.746 -4.555 1 93.38 228 THR A C 1
ATOM 1809 O O . THR A 1 228 ? 1.83 3.889 -4.75 1 93.38 228 THR A O 1
ATOM 1812 N N . TRP A 1 229 ? 0.854 5.805 -5.344 1 92.12 229 TRP A N 1
ATOM 1813 C CA . TRP A 1 229 ? 1.805 6.035 -6.43 1 92.12 229 TRP A CA 1
ATOM 1814 C C . TRP A 1 229 ? 3.205 6.289 -5.879 1 92.12 229 TRP A C 1
ATOM 1816 O O . TRP A 1 229 ? 4.18 5.707 -6.355 1 92.12 229 TRP A O 1
ATOM 1826 N N . GLN A 1 230 ? 3.27 7.148 -4.863 1 92.44 230 GLN A N 1
ATOM 1827 C CA . GLN A 1 230 ? 4.547 7.516 -4.262 1 92.44 230 GLN A CA 1
ATOM 1828 C C . GLN A 1 230 ? 5.207 6.312 -3.594 1 92.44 230 GLN A C 1
ATOM 1830 O O . GLN A 1 230 ? 6.43 6.148 -3.664 1 92.44 230 GLN A O 1
ATOM 1835 N N . LEU A 1 231 ? 4.398 5.477 -2.957 1 93.5 231 LEU A N 1
ATOM 1836 C CA . LEU A 1 231 ? 4.906 4.258 -2.34 1 93.5 231 LEU A CA 1
ATOM 1837 C C . LEU A 1 231 ? 5.535 3.342 -3.385 1 93.5 231 LEU A C 1
ATOM 1839 O O . LEU A 1 231 ? 6.523 2.658 -3.104 1 93.5 231 LEU A O 1
ATOM 1843 N N . SER A 1 232 ? 4.941 3.342 -4.504 1 91.69 232 SER A N 1
ATOM 1844 C CA . SER A 1 232 ? 5.402 2.471 -5.582 1 91.69 232 SER A CA 1
ATOM 1845 C C . SER A 1 232 ? 6.625 3.051 -6.281 1 91.69 232 SER A C 1
ATOM 1847 O O . SER A 1 232 ? 7.438 2.311 -6.844 1 91.69 232 SER A O 1
ATOM 1849 N N . GLN A 1 233 ? 6.742 4.316 -6.27 1 89.44 233 GLN A N 1
ATOM 1850 C CA . GLN A 1 233 ? 7.805 5.012 -6.988 1 89.44 233 GLN A CA 1
ATOM 1851 C C . GLN A 1 233 ? 9.164 4.754 -6.344 1 89.44 233 GLN A C 1
ATOM 1853 O O . GLN A 1 233 ? 10.172 4.613 -7.043 1 89.44 233 GLN A O 1
ATOM 1858 N N . ASN A 1 234 ? 9.18 4.75 -5.09 1 90 234 ASN A N 1
ATOM 1859 C CA . ASN A 1 234 ? 10.398 4.41 -4.359 1 90 234 ASN A CA 1
ATOM 1860 C C . ASN A 1 234 ? 10.422 2.934 -3.975 1 90 234 ASN A C 1
ATOM 1862 O O . ASN A 1 234 ? 9.664 2.498 -3.111 1 90 234 ASN A O 1
ATOM 1866 N N . PRO A 1 235 ? 11.383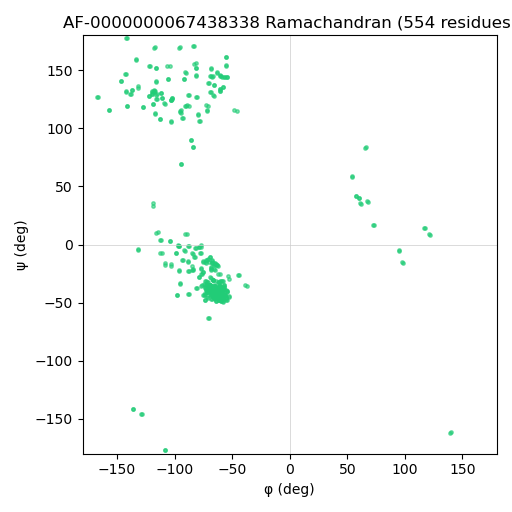 2.18 -4.551 1 89.12 235 PRO A N 1
ATOM 1867 C CA . PRO A 1 235 ? 11.375 0.731 -4.332 1 89.12 235 PRO A CA 1
ATOM 1868 C C . PRO A 1 235 ? 11.688 0.349 -2.889 1 89.12 235 PRO A C 1
ATOM 1870 O O . PRO A 1 235 ? 11.414 -0.778 -2.471 1 89.12 235 PRO A O 1
ATOM 1873 N N . THR A 1 236 ? 12.219 1.238 -2.107 1 90.94 236 THR A N 1
ATOM 1874 C CA . THR A 1 236 ? 12.609 0.92 -0.738 1 90.94 236 THR A CA 1
ATOM 1875 C C . THR A 1 236 ? 11.602 1.493 0.255 1 90.94 236 THR A C 1
ATOM 1877 O O . THR A 1 236 ? 11.797 1.395 1.469 1 90.94 236 THR A O 1
ATOM 1880 N N . SER A 1 237 ? 10.539 2.1 -0.281 1 95.44 237 SER A N 1
ATOM 1881 C CA . SER A 1 237 ? 9.531 2.65 0.617 1 95.44 237 SER A CA 1
ATOM 1882 C C . SER A 1 237 ? 8.914 1.563 1.491 1 95.44 237 SER A C 1
ATOM 1884 O O . SER A 1 237 ? 8.547 0.496 0.996 1 95.44 237 SER A O 1
ATOM 1886 N N . THR A 1 238 ? 8.812 1.863 2.785 1 96.56 238 THR A N 1
ATOM 1887 C CA . THR A 1 238 ? 8.25 0.886 3.713 1 96.56 238 THR A CA 1
ATOM 1888 C C . THR A 1 238 ? 6.953 1.4 4.324 1 96.56 238 THR A C 1
ATOM 1890 O O . THR A 1 238 ? 6.711 2.609 4.352 1 96.56 238 THR A O 1
ATOM 1893 N N . VAL A 1 239 ? 6.125 0.491 4.676 1 97.75 239 VAL A N 1
ATOM 1894 C CA . VAL A 1 239 ? 4.875 0.789 5.367 1 97.75 239 VAL A CA 1
ATOM 1895 C C . VAL A 1 239 ? 4.938 0.267 6.801 1 97.75 239 VAL A C 1
ATOM 1897 O O . VAL A 1 239 ? 5.359 -0.869 7.035 1 97.75 239 VAL A O 1
ATOM 1900 N N . VAL A 1 240 ? 4.59 1.132 7.746 1 97.69 240 VAL A N 1
ATOM 1901 C CA . VAL A 1 240 ? 4.57 0.756 9.156 1 97.69 240 VAL A CA 1
ATOM 1902 C C . VAL A 1 240 ? 3.154 0.896 9.703 1 97.69 240 VAL A C 1
ATOM 1904 O O . VAL A 1 240 ? 2.562 1.977 9.648 1 97.69 240 VAL A O 1
ATOM 1907 N N . PHE A 1 241 ? 2.666 -0.225 10.188 1 96.81 241 PHE A N 1
ATOM 1908 C CA . PHE A 1 241 ? 1.412 -0.214 10.93 1 96.81 241 PHE A CA 1
ATOM 1909 C C . PHE A 1 241 ? 1.67 -0.312 12.43 1 96.81 241 PHE A C 1
ATOM 1911 O O . PHE A 1 241 ? 2.434 -1.17 12.883 1 96.81 241 PHE A O 1
ATOM 1918 N N . THR A 1 242 ? 1.134 0.612 13.172 1 96.81 242 THR A N 1
ATOM 1919 C CA . THR A 1 242 ? 1.245 0.557 14.625 1 96.81 242 THR A CA 1
ATOM 1920 C C . THR A 1 242 ? -0.136 0.532 15.273 1 96.81 242 THR A C 1
ATOM 1922 O O . THR A 1 242 ? -1.085 1.118 14.75 1 96.81 242 THR A O 1
ATOM 1925 N N . ASN A 1 243 ? -0.221 -0.05 16.469 1 95.94 243 ASN A N 1
ATOM 1926 C CA . ASN A 1 243 ? -1.495 -0.158 17.172 1 95.94 243 ASN A CA 1
ATOM 1927 C C . ASN A 1 243 ? -1.808 1.108 17.953 1 95.94 243 ASN A C 1
ATOM 1929 O O . ASN A 1 243 ? -2.932 1.288 18.438 1 95.94 243 ASN A O 1
ATOM 1933 N N . THR A 1 244 ? -0.895 1.973 18.016 1 97.75 244 THR A N 1
ATOM 1934 C CA . THR A 1 244 ? -1.054 3.184 18.812 1 97.75 244 THR A CA 1
ATOM 1935 C C . THR A 1 244 ? -2.102 4.105 18.203 1 97.75 244 THR A C 1
ATOM 1937 O O . THR A 1 244 ? -2.105 4.32 16.984 1 97.75 244 THR A O 1
ATOM 1940 N N . LEU A 1 245 ? -3.041 4.562 19.078 1 98.19 245 LEU A N 1
ATOM 1941 C CA . LEU A 1 245 ? -3.949 5.59 18.578 1 98.19 245 LEU A CA 1
ATOM 1942 C C . LEU A 1 245 ? -3.205 6.895 18.328 1 98.19 245 LEU A C 1
ATOM 1944 O O . LEU A 1 245 ? -2.32 7.27 19.109 1 98.19 245 LEU A O 1
ATOM 1948 N N . TRP A 1 246 ? -3.574 7.645 17.328 1 98 246 TRP A N 1
ATOM 1949 C CA . TRP A 1 246 ? -2.809 8.789 16.844 1 98 246 TRP A CA 1
ATOM 1950 C C . TRP A 1 246 ? -2.549 9.781 17.969 1 98 246 TRP A C 1
ATOM 1952 O O . TRP A 1 246 ? -1.407 10.195 18.188 1 98 246 TRP A O 1
ATOM 1962 N N . PRO A 1 247 ? -3.559 10.156 18.812 1 97.94 247 PRO A N 1
ATOM 1963 C CA . PRO A 1 247 ? -3.277 11.148 19.859 1 97.94 247 PRO A CA 1
ATOM 1964 C C . PRO A 1 247 ? -2.225 10.672 20.859 1 97.94 247 PRO A C 1
ATOM 1966 O O . PRO A 1 247 ? -1.614 11.484 21.562 1 97.94 247 PRO A O 1
ATOM 1969 N N . ASN A 1 248 ? -2.008 9.352 20.891 1 97.88 248 ASN A N 1
ATOM 1970 C CA . ASN A 1 248 ? -1.004 8.773 21.766 1 97.88 248 ASN A CA 1
ATOM 1971 C C . ASN A 1 248 ? 0.341 8.617 21.062 1 97.88 248 ASN A C 1
ATOM 1973 O O . ASN A 1 248 ? 1.339 8.266 21.703 1 97.88 248 ASN A O 1
ATOM 1977 N N . PHE A 1 249 ? 0.39 8.75 19.766 1 98.12 249 PHE A N 1
ATOM 1978 C CA . PHE A 1 249 ? 1.605 8.609 18.969 1 98.12 249 PHE A CA 1
ATOM 1979 C C . PHE A 1 249 ? 2.451 9.875 19.062 1 98.12 249 PHE A C 1
ATOM 1981 O O . PHE A 1 249 ? 2.09 10.914 18.5 1 98.12 249 PHE A O 1
ATOM 1988 N N . LYS A 1 250 ? 3.527 9.836 19.766 1 95.12 250 LYS A N 1
ATOM 1989 C CA . LYS A 1 250 ? 4.352 11.008 20.062 1 95.12 250 LYS A CA 1
ATOM 1990 C C . LYS A 1 250 ? 5.836 10.695 19.891 1 95.12 250 LYS A C 1
ATOM 1992 O O . LYS A 1 250 ? 6.23 10.016 18.938 1 95.12 250 LYS A O 1
ATOM 1997 N N . PHE A 1 251 ? 6.676 11.195 20.719 1 93.81 251 PHE A N 1
ATOM 1998 C CA . PHE A 1 251 ? 8.133 11.164 20.594 1 93.81 251 PHE A CA 1
ATOM 1999 C C . PHE A 1 251 ? 8.648 9.734 20.609 1 93.81 251 PHE A C 1
ATOM 2001 O O . PHE A 1 251 ? 9.359 9.32 19.688 1 93.81 251 PHE A O 1
ATOM 2008 N N . TRP A 1 252 ? 8.242 8.945 21.484 1 94.5 252 TRP A N 1
ATOM 2009 C CA . TRP A 1 252 ? 8.836 7.633 21.688 1 94.5 252 TRP A CA 1
ATOM 2010 C C . TRP A 1 252 ? 8.484 6.691 20.531 1 94.5 252 TRP A C 1
ATOM 2012 O O . TRP A 1 252 ? 9.336 5.953 20.047 1 94.5 252 TRP A O 1
ATOM 2022 N N . GLN A 1 253 ? 7.211 6.723 20.188 1 96.88 253 GLN A N 1
ATOM 2023 C CA . GLN A 1 253 ? 6.793 5.875 19.078 1 96.88 253 GLN A CA 1
ATOM 2024 C C . GLN A 1 253 ? 7.512 6.258 17.797 1 96.88 253 GLN A C 1
ATOM 2026 O O . GLN A 1 253 ? 7.992 5.391 17.062 1 96.88 253 GLN A O 1
ATOM 2031 N N . MET A 1 254 ? 7.633 7.559 17.609 1 97.44 254 MET A N 1
ATOM 2032 C CA . MET A 1 254 ? 8.289 8.039 16.391 1 97.44 254 MET A CA 1
ATOM 2033 C C . MET A 1 254 ? 9.766 7.664 16.391 1 97.44 254 MET A C 1
ATOM 2035 O O . MET A 1 254 ? 10.281 7.168 15.391 1 97.44 254 MET A O 1
ATOM 2039 N N . MET A 1 255 ? 10.438 7.832 17.531 1 95.94 255 MET A N 1
ATOM 2040 C CA . MET A 1 255 ? 11.867 7.527 17.609 1 95.94 255 MET A CA 1
ATOM 2041 C C . MET A 1 255 ? 12.109 6.035 17.406 1 95.94 255 MET A C 1
ATOM 2043 O O . MET A 1 255 ? 13.078 5.648 16.75 1 95.94 255 MET A O 1
ATOM 2047 N N . TRP A 1 256 ? 11.203 5.254 17.906 1 95.81 256 TRP A N 1
ATOM 2048 C CA . TRP A 1 256 ? 11.344 3.809 17.734 1 95.81 256 TRP A CA 1
ATOM 2049 C C . TRP A 1 256 ? 11.25 3.418 16.266 1 95.81 256 TRP A C 1
ATOM 2051 O O . TRP A 1 256 ? 12.039 2.615 15.781 1 95.81 256 TRP A O 1
ATOM 2061 N N . ILE A 1 257 ? 10.312 3.992 15.609 1 96.94 257 ILE A N 1
ATOM 2062 C CA . ILE A 1 257 ? 10.117 3.699 14.195 1 96.94 257 ILE A CA 1
ATOM 2063 C C . ILE A 1 257 ? 11.336 4.16 13.398 1 96.94 257 ILE A C 1
ATOM 2065 O O . ILE A 1 257 ? 11.836 3.434 12.539 1 96.94 257 ILE A O 1
ATOM 2069 N N . LEU A 1 258 ? 11.883 5.348 13.719 1 96.62 258 LEU A N 1
ATOM 2070 C CA . LEU A 1 258 ? 13.031 5.891 13 1 96.62 258 LEU A CA 1
ATOM 2071 C C . LEU A 1 258 ? 14.273 5.047 13.242 1 96.62 258 LEU A C 1
ATOM 2073 O O . LEU A 1 258 ? 15.047 4.785 12.32 1 96.62 258 LEU A O 1
ATOM 2077 N N . LEU A 1 259 ? 14.445 4.609 14.453 1 94.44 259 LEU A N 1
ATOM 2078 C CA . LEU A 1 259 ? 15.594 3.775 14.789 1 94.44 259 LEU A CA 1
ATOM 2079 C C . LEU A 1 259 ? 15.516 2.428 14.086 1 94.44 259 LEU A C 1
ATOM 2081 O O . LEU A 1 259 ? 16.516 1.938 13.555 1 94.44 259 LEU A O 1
ATOM 2085 N N . THR A 1 260 ? 14.336 1.842 14.125 1 93.44 260 THR A N 1
ATOM 2086 C CA . THR A 1 260 ? 14.125 0.562 13.453 1 93.44 260 THR A CA 1
ATOM 2087 C C . THR A 1 260 ? 14.383 0.685 11.953 1 93.44 260 THR A C 1
ATOM 2089 O O . THR A 1 260 ? 15.062 -0.157 11.367 1 93.44 260 THR A O 1
ATOM 2092 N N . TRP A 1 261 ? 13.828 1.724 11.375 1 94 261 TRP A N 1
ATOM 2093 C CA . TRP A 1 261 ? 14.039 1.975 9.953 1 94 261 TRP A CA 1
ATOM 2094 C C . TRP A 1 261 ? 15.523 2.139 9.648 1 94 261 TRP A C 1
ATOM 2096 O O . TRP A 1 261 ? 16.031 1.537 8.695 1 94 261 TRP A O 1
ATOM 2106 N N . SER A 1 262 ? 16.203 2.904 10.461 1 92.88 262 SER A N 1
ATOM 2107 C CA . SER A 1 262 ? 17.625 3.156 10.305 1 92.88 262 SER A CA 1
ATOM 2108 C C . SER A 1 262 ? 18.422 1.861 10.367 1 92.88 262 SER A C 1
ATOM 2110 O O . SER A 1 262 ? 19.328 1.639 9.547 1 92.88 262 SER A O 1
ATOM 2112 N N . TYR A 1 263 ? 18.078 1.063 11.258 1 88.56 263 TYR A N 1
ATOM 2113 C CA . TYR A 1 263 ? 18.75 -0.214 11.453 1 88.56 263 TYR A CA 1
ATOM 2114 C C . TYR A 1 263 ? 18.641 -1.085 10.203 1 88.56 263 TYR A C 1
ATOM 2116 O O . TYR A 1 263 ? 19.641 -1.604 9.711 1 88.56 263 TYR A O 1
ATOM 2124 N N . TYR A 1 264 ? 17.422 -1.202 9.656 1 86.88 264 TYR A N 1
ATOM 2125 C CA . TYR A 1 264 ? 17.203 -2.074 8.508 1 86.88 264 TYR A CA 1
ATOM 2126 C C . TYR A 1 264 ? 17.828 -1.482 7.254 1 86.88 264 TYR A C 1
ATOM 2128 O O . TYR A 1 264 ? 18.297 -2.217 6.379 1 86.88 264 TYR A O 1
ATOM 2136 N N . GLN A 1 265 ? 17.844 -0.187 7.191 1 87.38 265 GLN A N 1
ATOM 2137 C CA . GLN A 1 265 ? 18.516 0.451 6.07 1 87.38 265 GLN A CA 1
ATOM 2138 C C . GLN A 1 265 ? 20.016 0.18 6.113 1 87.38 265 GLN A C 1
ATOM 2140 O O . GLN A 1 265 ? 20.641 -0.028 5.07 1 87.38 265 GLN A O 1
ATOM 2145 N N . ALA A 1 266 ? 20.531 0.119 7.246 1 79.44 266 ALA A N 1
ATOM 2146 C CA . ALA A 1 266 ? 21.953 -0.133 7.422 1 79.44 266 ALA A CA 1
ATOM 2147 C C . ALA A 1 266 ? 22.312 -1.575 7.07 1 79.44 266 ALA A C 1
ATOM 2149 O O . ALA A 1 266 ? 23.328 -1.834 6.43 1 79.44 266 ALA A O 1
ATOM 2150 N N . ILE A 1 267 ? 21.469 -2.461 7.359 1 77.5 267 ILE A N 1
ATOM 2151 C CA . ILE A 1 267 ? 21.703 -3.873 7.074 1 77.5 267 ILE A CA 1
ATOM 2152 C C . ILE A 1 267 ? 21.562 -4.125 5.574 1 77.5 267 ILE A C 1
ATOM 2154 O O . ILE A 1 267 ? 22.359 -4.852 4.984 1 77.5 267 ILE A O 1
ATOM 2158 N N . ASN A 1 268 ? 20.484 -3.615 4.988 1 73.75 268 ASN A N 1
ATOM 2159 C CA . ASN A 1 268 ? 20.234 -3.809 3.564 1 73.75 268 ASN A CA 1
ATOM 2160 C C . ASN A 1 268 ? 21.375 -3.242 2.715 1 73.75 268 ASN A C 1
ATOM 2162 O O . ASN A 1 268 ? 21.719 -3.812 1.682 1 73.75 268 ASN A O 1
ATOM 2166 N N . ALA A 1 269 ? 21.891 -2.135 3.109 1 63.53 269 ALA A N 1
ATOM 2167 C CA . ALA A 1 269 ? 23.031 -1.551 2.43 1 63.53 269 ALA A CA 1
ATOM 2168 C C . ALA A 1 269 ? 24.266 -2.461 2.537 1 63.53 269 ALA A C 1
ATOM 2170 O O . ALA A 1 269 ? 25.047 -2.578 1.59 1 63.53 269 ALA A O 1
ATOM 2171 N N . GLY A 1 270 ? 24.188 -3.094 3.674 1 52.88 270 GLY A N 1
ATOM 2172 C CA . GLY A 1 270 ? 25.266 -4.062 3.863 1 52.88 270 GLY A CA 1
ATOM 2173 C C . GLY A 1 270 ? 25.094 -5.305 3.012 1 52.88 270 GLY A C 1
ATOM 2174 O O . GLY A 1 270 ? 26.078 -5.836 2.484 1 52.88 270 GLY A O 1
ATOM 2175 N N . GLU A 1 271 ? 23.891 -5.73 2.846 1 52.44 271 GLU A N 1
ATOM 2176 C CA . GLU A 1 271 ? 23.625 -6.902 2.018 1 52.44 271 GLU A CA 1
ATOM 2177 C C . GLU A 1 271 ? 23.828 -6.59 0.538 1 52.44 271 GLU A C 1
ATOM 2179 O O . GLU A 1 271 ? 24.359 -7.414 -0.209 1 52.44 271 GLU A O 1
ATOM 2184 N N . ILE A 1 272 ? 23.391 -5.434 0.093 1 47.53 272 ILE A N 1
ATOM 2185 C CA . ILE A 1 272 ? 23.641 -4.992 -1.274 1 47.53 272 ILE A CA 1
ATOM 2186 C C . ILE A 1 272 ? 25.141 -4.949 -1.53 1 47.53 272 ILE A C 1
ATOM 2188 O O . ILE A 1 272 ? 25.609 -5.359 -2.598 1 47.53 272 ILE A O 1
ATOM 2192 N N . CYS A 1 273 ? 25.844 -4.402 -0.573 1 39.56 273 CYS A N 1
ATOM 2193 C CA . CYS A 1 273 ? 27.297 -4.363 -0.723 1 39.56 273 CYS A CA 1
ATOM 2194 C C . CYS A 1 273 ? 27.859 -5.773 -0.834 1 39.56 273 CYS A C 1
ATOM 2196 O O . CYS A 1 273 ? 28.797 -6.008 -1.611 1 39.56 273 CYS A O 1
ATOM 2198 N N . ILE A 1 274 ? 27.328 -6.664 -0.174 1 39.41 274 ILE A N 1
ATOM 2199 C CA . ILE A 1 274 ? 27.828 -8.031 -0.218 1 39.41 274 ILE A CA 1
ATOM 2200 C C . ILE A 1 274 ? 27.422 -8.695 -1.53 1 39.41 274 ILE A C 1
ATOM 2202 O O . ILE A 1 274 ? 28.203 -9.438 -2.129 1 39.41 274 ILE A O 1
ATOM 2206 N N . MET A 1 275 ? 26.188 -8.477 -1.902 1 42.47 275 MET A N 1
ATOM 2207 C CA . MET A 1 275 ? 25.75 -9.055 -3.17 1 42.47 275 MET A CA 1
ATOM 2208 C C . MET A 1 275 ? 26.547 -8.461 -4.336 1 42.47 275 MET A C 1
ATOM 2210 O O . MET A 1 275 ? 26.781 -9.141 -5.336 1 42.47 275 MET A O 1
ATOM 2214 N N . THR A 1 276 ? 26.844 -7.184 -4.305 1 39.28 276 THR A N 1
ATOM 2215 C CA . THR A 1 276 ? 27.656 -6.559 -5.348 1 39.28 276 THR A CA 1
ATOM 2216 C C . THR A 1 276 ? 29.109 -6.992 -5.23 1 39.28 276 THR A C 1
ATOM 2218 O O . THR A 1 276 ? 29.844 -7.004 -6.227 1 39.28 276 THR A O 1
ATOM 2221 N N . THR A 1 277 ? 29.547 -7.172 -4.117 1 34.56 277 THR A N 1
ATOM 2222 C CA . THR A 1 277 ? 30.953 -7.566 -4.023 1 34.56 277 THR A CA 1
ATOM 2223 C C . THR A 1 277 ? 31.141 -9.016 -4.477 1 34.56 277 THR A C 1
ATOM 2225 O O . THR A 1 277 ? 32.25 -9.414 -4.848 1 34.56 277 THR A O 1
ATOM 2228 N N . ASN A 1 278 ? 30.203 -9.781 -4.105 1 33.84 278 ASN A N 1
ATOM 2229 C CA . ASN A 1 278 ? 30.469 -11.156 -4.52 1 33.84 278 ASN A CA 1
ATOM 2230 C C . ASN A 1 278 ? 30.188 -11.352 -6.008 1 33.84 278 ASN A C 1
ATOM 2232 O O . ASN A 1 278 ? 30.156 -12.484 -6.488 1 33.84 278 ASN A O 1
ATOM 2236 N N . ASP A 1 279 ? 29.609 -10.352 -6.703 1 28.44 279 ASP A N 1
ATOM 2237 C CA . ASP A 1 279 ? 29.812 -10.508 -8.141 1 28.44 279 ASP A CA 1
ATOM 2238 C C . ASP A 1 279 ? 31.203 -10.008 -8.555 1 28.44 279 ASP A C 1
ATOM 2240 O O . ASP A 1 279 ? 31.656 -8.969 -8.07 1 28.44 279 ASP A O 1
ATOM 2244 N N . MET B 1 1 ? 7.863 -23.5 20.953 1 25.5 1 MET B N 1
ATOM 2245 C CA . MET B 1 1 ? 7.918 -24.797 21.625 1 25.5 1 MET B CA 1
ATOM 2246 C C . MET B 1 1 ? 7.387 -25.906 20.703 1 25.5 1 MET B C 1
ATOM 2248 O O . MET B 1 1 ? 7.586 -27.078 20.984 1 25.5 1 MET B O 1
ATOM 2252 N N . PHE B 1 2 ? 6.469 -25.438 19.781 1 28.12 2 PHE B N 1
ATOM 2253 C CA . PHE B 1 2 ? 5.824 -26.453 18.938 1 28.12 2 PHE B CA 1
ATOM 2254 C C . PHE B 1 2 ? 6.762 -26.922 17.828 1 28.12 2 PHE B C 1
ATOM 2256 O O . PHE B 1 2 ? 6.348 -27.641 16.938 1 28.12 2 PHE B O 1
ATOM 2263 N N . GLU B 1 3 ? 7.996 -26.297 17.797 1 31.28 3 GLU B N 1
ATOM 2264 C CA . GLU B 1 3 ? 8.945 -26.688 16.75 1 31.28 3 GLU B CA 1
ATOM 2265 C C . GLU B 1 3 ? 9.477 -28.094 16.984 1 31.28 3 GLU B C 1
ATOM 2267 O O . GLU B 1 3 ? 10.352 -28.578 16.266 1 31.28 3 GLU B O 1
ATOM 2272 N N . MET B 1 4 ? 9.227 -28.547 18.234 1 29.36 4 MET B N 1
ATOM 2273 C CA . MET B 1 4 ? 10.117 -29.641 18.609 1 29.36 4 MET B CA 1
ATOM 2274 C C . MET B 1 4 ? 9.711 -30.938 17.922 1 29.36 4 MET B C 1
ATOM 2276 O O . MET B 1 4 ? 10.195 -32 18.281 1 29.36 4 MET B O 1
ATOM 2280 N N . PHE B 1 5 ? 8.422 -31.094 17.281 1 33.84 5 PHE B N 1
ATOM 2281 C CA . PHE B 1 5 ? 8.211 -32.5 16.938 1 33.84 5 PHE B CA 1
ATOM 2282 C C . PHE B 1 5 ? 9.117 -32.906 15.789 1 33.84 5 PHE B C 1
ATOM 2284 O O . PHE B 1 5 ? 9.297 -32.156 14.828 1 33.84 5 PHE B O 1
ATOM 2291 N N . PRO B 1 6 ? 10.016 -33.875 15.961 1 32.78 6 PRO B N 1
ATOM 2292 C CA . PRO B 1 6 ? 10.977 -34.375 14.969 1 32.78 6 PRO B CA 1
ATOM 2293 C C . PRO B 1 6 ? 10.336 -34.625 13.609 1 32.78 6 PRO B C 1
ATOM 2295 O O . PRO B 1 6 ? 9.242 -35.188 13.531 1 32.78 6 PRO B O 1
ATOM 2298 N N . LYS B 1 7 ? 10.656 -33.969 12.617 1 41.19 7 LYS B N 1
ATOM 2299 C CA . LYS B 1 7 ? 10.234 -33.969 11.219 1 41.19 7 LYS B CA 1
ATOM 2300 C C . LYS B 1 7 ? 10.125 -35.375 10.664 1 41.19 7 LYS B C 1
ATOM 2302 O O . LYS B 1 7 ? 9.695 -35.562 9.531 1 41.19 7 LYS B O 1
ATOM 2307 N N . PHE B 1 8 ? 10.898 -36.344 11.25 1 37.28 8 PHE B N 1
ATOM 2308 C CA . PHE B 1 8 ? 11.18 -37.594 10.508 1 37.28 8 PHE B CA 1
ATOM 2309 C C . PHE B 1 8 ? 9.922 -38.438 10.383 1 37.28 8 PHE B C 1
ATOM 2311 O O . PHE B 1 8 ? 9.695 -39.062 9.352 1 37.28 8 PHE B O 1
ATOM 2318 N N . PHE B 1 9 ? 9.32 -38.938 11.578 1 39.03 9 PHE B N 1
ATOM 2319 C CA . PHE B 1 9 ? 8.438 -40.094 11.648 1 39.03 9 PHE B CA 1
ATOM 2320 C C . PHE B 1 9 ? 7.039 -39.75 11.156 1 39.03 9 PHE B C 1
ATOM 2322 O O . PHE B 1 9 ? 6.168 -40.625 11.055 1 39.03 9 PHE B O 1
ATOM 2329 N N . THR B 1 10 ? 6.648 -38.438 11.242 1 46.06 10 THR B N 1
ATOM 2330 C CA . THR B 1 10 ? 5.207 -38.219 11.227 1 46.06 10 THR B CA 1
ATOM 2331 C C . THR B 1 10 ? 4.652 -38.375 9.812 1 46.06 10 THR B C 1
ATOM 2333 O O . THR B 1 10 ? 3.543 -38.875 9.625 1 46.06 10 THR B O 1
ATOM 2336 N N . ASN B 1 11 ? 5.453 -37.969 8.852 1 49.22 11 ASN B N 1
ATOM 2337 C CA . ASN B 1 11 ? 4.797 -37.969 7.547 1 49.22 11 ASN B CA 1
ATOM 2338 C C . ASN B 1 11 ? 4.816 -39.344 6.902 1 49.22 11 ASN B C 1
ATOM 2340 O O . ASN B 1 11 ? 4.352 -39.531 5.773 1 49.22 11 ASN B O 1
ATOM 2344 N N . GLN B 1 12 ? 5.633 -40.312 7.516 1 51.84 12 GLN B N 1
ATOM 2345 C CA . GLN B 1 12 ? 5.773 -41.594 6.84 1 51.84 12 GLN B CA 1
ATOM 2346 C C . GLN B 1 12 ? 4.625 -42.531 7.188 1 51.84 12 GLN B C 1
ATOM 2348 O O . GLN B 1 12 ? 4.438 -43.562 6.543 1 51.84 12 GLN B O 1
ATOM 2353 N N . PHE B 1 13 ? 3.965 -42.281 8.266 1 60.78 13 PHE B N 1
ATOM 2354 C CA . PHE B 1 13 ? 2.924 -43.25 8.586 1 60.78 13 PHE B CA 1
ATOM 2355 C C . PHE B 1 13 ? 1.575 -42.781 8.039 1 60.78 13 PHE B C 1
ATOM 2357 O O . PHE B 1 13 ? 1.117 -41.688 8.336 1 60.78 13 PHE B O 1
ATOM 2364 N N . PRO B 1 14 ? 0.97 -43.531 7.055 1 70.19 14 PRO B N 1
ATOM 2365 C CA . PRO B 1 14 ? -0.321 -43.219 6.438 1 70.19 14 PRO B CA 1
ATOM 2366 C C . PRO B 1 14 ? -1.345 -42.688 7.438 1 70.19 14 PRO B C 1
ATOM 2368 O O . PRO B 1 14 ? -2.139 -41.812 7.109 1 70.19 14 PRO B O 1
ATOM 2371 N N . LEU B 1 15 ? -1.289 -43.188 8.594 1 70.81 15 LEU B N 1
ATOM 2372 C CA . LEU B 1 15 ? -2.232 -42.75 9.609 1 70.81 15 LEU B CA 1
ATOM 2373 C C . LEU B 1 15 ? -1.991 -41.281 9.984 1 70.81 15 LEU B C 1
ATOM 2375 O O . LEU B 1 15 ? -2.941 -40.531 10.195 1 70.81 15 LEU B O 1
ATOM 2379 N N . VAL B 1 16 ? -0.77 -40.938 10.008 1 68.62 16 VAL B N 1
ATOM 2380 C CA . VAL B 1 16 ? -0.428 -39.562 10.367 1 68.62 16 VAL B CA 1
ATOM 2381 C C . VAL B 1 16 ? -0.896 -38.594 9.273 1 68.62 16 VAL B C 1
ATOM 2383 O O . VAL B 1 16 ? -1.445 -37.531 9.562 1 68.62 16 VAL B O 1
ATOM 2386 N N . THR B 1 17 ? -0.734 -39 8.07 1 73.5 17 THR B N 1
ATOM 2387 C CA . THR B 1 17 ? -1.196 -38.188 6.938 1 73.5 17 THR B CA 1
ATOM 2388 C C . THR B 1 17 ? -2.713 -38.062 6.969 1 73.5 17 THR B C 1
ATOM 2390 O O . THR B 1 17 ? -3.238 -36.969 6.699 1 73.5 17 THR B O 1
ATOM 2393 N N . TYR B 1 18 ? -3.293 -39.156 7.332 1 73.12 18 TYR B N 1
ATOM 2394 C CA . TYR B 1 18 ? -4.75 -39.156 7.402 1 73.12 18 TYR B CA 1
ATOM 2395 C C . TYR B 1 18 ? -5.23 -38.219 8.5 1 73.12 18 TYR B C 1
ATOM 2397 O O . TYR B 1 18 ? -6.141 -37.406 8.281 1 73.12 18 TYR B O 1
ATOM 2405 N N . ILE B 1 19 ? -4.684 -38.25 9.641 1 75.5 19 ILE B N 1
ATOM 2406 C CA . ILE B 1 19 ? -5.062 -37.438 10.773 1 75.5 19 ILE B CA 1
ATOM 2407 C C . ILE B 1 19 ? -4.793 -35.969 10.453 1 75.5 19 ILE B C 1
ATOM 2409 O O . ILE B 1 19 ? -5.617 -35.094 10.75 1 75.5 19 ILE B O 1
ATOM 2413 N N . ASN B 1 20 ? -3.717 -35.719 9.781 1 81.56 20 ASN B N 1
ATOM 2414 C CA . ASN B 1 20 ? -3.404 -34.375 9.367 1 81.56 20 ASN B CA 1
ATOM 2415 C C . ASN B 1 20 ? -4.449 -33.812 8.398 1 81.56 20 ASN B C 1
ATOM 2417 O O . ASN B 1 20 ? -4.84 -32.656 8.492 1 81.56 20 ASN B O 1
ATOM 2421 N N . GLY B 1 21 ? -4.852 -34.75 7.574 1 84.94 21 GLY B N 1
ATOM 2422 C CA . GLY B 1 21 ? -5.898 -34.375 6.645 1 84.94 21 GLY B CA 1
ATOM 2423 C C . GLY B 1 21 ? -7.203 -34.031 7.332 1 84.94 21 GLY B C 1
ATOM 2424 O O . GLY B 1 21 ? -7.855 -33.031 6.969 1 84.94 21 GLY B O 1
ATOM 2425 N N . LEU B 1 22 ? -7.512 -34.781 8.336 1 83.75 22 LEU B N 1
ATOM 2426 C CA . LEU B 1 22 ? -8.734 -34.531 9.086 1 83.75 22 LEU B CA 1
ATOM 2427 C C . LEU B 1 22 ? -8.656 -33.188 9.836 1 83.75 22 LEU B C 1
ATOM 2429 O O . LEU B 1 22 ? -9.633 -32.438 9.891 1 83.75 22 LEU B O 1
ATOM 2433 N N . ILE B 1 23 ? -7.562 -32.969 10.391 1 87.38 23 ILE B N 1
ATOM 2434 C CA . ILE B 1 23 ? -7.355 -31.719 11.133 1 87.38 23 ILE B CA 1
ATOM 2435 C C . ILE B 1 23 ? -7.453 -30.531 10.188 1 87.38 23 ILE B C 1
ATOM 2437 O O . ILE B 1 23 ? -8.133 -29.547 10.484 1 87.38 23 ILE B O 1
ATOM 2441 N N . GLU B 1 24 ? -6.828 -30.672 9.086 1 89.81 24 GLU B N 1
ATOM 2442 C CA . GLU B 1 24 ? -6.867 -29.594 8.102 1 89.81 24 GLU B CA 1
ATOM 2443 C C . GLU B 1 24 ? -8.297 -29.328 7.629 1 89.81 24 GLU B C 1
ATOM 2445 O O . GLU B 1 24 ? -8.719 -28.188 7.539 1 89.81 24 GLU B O 1
ATOM 2450 N N . ASP B 1 25 ? -8.992 -30.422 7.441 1 91.5 25 ASP B N 1
ATOM 2451 C CA . ASP B 1 25 ? -10.375 -30.281 7 1 91.5 25 ASP B CA 1
ATOM 2452 C C . ASP B 1 25 ? -11.227 -29.578 8.055 1 91.5 25 ASP B C 1
ATOM 2454 O O . ASP B 1 25 ? -12.086 -28.766 7.727 1 91.5 25 ASP B O 1
ATOM 2458 N N . SER B 1 26 ? -10.961 -29.906 9.242 1 91.5 26 SER B N 1
ATOM 2459 C CA . SER B 1 26 ? -11.703 -29.281 10.336 1 91.5 26 SER B CA 1
ATOM 2460 C C . SER B 1 26 ? -11.43 -27.781 10.422 1 91.5 26 SER B C 1
ATOM 2462 O O . SER B 1 26 ? -12.352 -26.984 10.602 1 91.5 26 SER B O 1
ATOM 2464 N N . ILE B 1 27 ? -10.242 -27.469 10.266 1 91.56 27 ILE B N 1
ATOM 2465 C CA . ILE B 1 27 ? -9.859 -26.062 10.336 1 91.56 27 ILE B CA 1
ATOM 2466 C C . ILE B 1 27 ? -10.469 -25.297 9.164 1 91.56 27 ILE B C 1
ATOM 2468 O O . ILE B 1 27 ? -11 -24.203 9.344 1 91.56 27 ILE B O 1
ATOM 2472 N N . ILE B 1 28 ? -10.414 -25.906 8.062 1 93.25 28 ILE B N 1
ATOM 2473 C CA . ILE B 1 28 ? -11 -25.312 6.867 1 93.25 28 ILE B CA 1
ATOM 2474 C C . ILE B 1 28 ? -12.492 -25.047 7.102 1 93.25 28 ILE B C 1
ATOM 2476 O O . ILE B 1 28 ? -13 -23.984 6.777 1 93.25 28 ILE B O 1
ATOM 2480 N N . ASN B 1 29 ? -13.133 -25.984 7.699 1 92.75 29 ASN B N 1
ATOM 2481 C CA . ASN B 1 29 ? -14.562 -25.859 7.969 1 92.75 29 ASN B CA 1
ATOM 2482 C C . ASN B 1 29 ? -14.844 -24.734 8.961 1 92.75 29 ASN B C 1
ATOM 2484 O O . ASN B 1 29 ? -15.844 -24.031 8.836 1 92.75 29 ASN B O 1
ATOM 2488 N N . VAL B 1 30 ? -14.023 -24.594 9.875 1 90.94 30 VAL B N 1
ATOM 2489 C CA . VAL B 1 30 ? -14.164 -23.516 10.852 1 90.94 30 VAL B CA 1
ATOM 2490 C C . VAL B 1 30 ? -14.031 -22.156 10.156 1 90.94 30 VAL B C 1
ATOM 2492 O O . VAL B 1 30 ? -14.836 -21.266 10.383 1 90.94 30 VAL B O 1
ATOM 2495 N N . VAL B 1 31 ? -13.039 -22 9.281 1 91.56 31 VAL B N 1
ATOM 2496 C CA . VAL B 1 31 ? -12.797 -20.766 8.562 1 91.56 31 VAL B CA 1
ATOM 2497 C C . VAL B 1 31 ? -14.008 -20.422 7.695 1 91.56 31 VAL B C 1
ATOM 2499 O O . VAL B 1 31 ? -14.422 -19.266 7.617 1 91.56 31 VAL B O 1
ATOM 2502 N N . LYS B 1 32 ? -14.625 -21.422 7.211 1 93.75 32 LYS B N 1
ATOM 2503 C CA . LYS B 1 32 ? -15.742 -21.25 6.285 1 93.75 32 LYS B CA 1
ATOM 2504 C C . LYS B 1 32 ? -16.984 -20.734 7.012 1 93.75 32 LYS B C 1
ATOM 2506 O O . LYS B 1 32 ? -17.938 -20.281 6.375 1 93.75 32 LYS B O 1
ATOM 2511 N N . THR B 1 33 ? -16.984 -20.828 8.281 1 91.69 33 THR B N 1
ATOM 2512 C CA . THR B 1 33 ? -18.156 -20.391 9.047 1 91.69 33 THR B CA 1
ATOM 2513 C C . THR B 1 33 ? -18.203 -18.875 9.148 1 91.69 33 THR B C 1
ATOM 2515 O O . THR B 1 33 ? -19.25 -18.297 9.43 1 91.69 33 THR B O 1
ATOM 2518 N N . GLY B 1 34 ? -17.109 -18.188 8.961 1 90.94 34 GLY B N 1
ATOM 2519 C CA . GLY B 1 34 ? -17.062 -16.734 8.977 1 90.94 34 GLY B CA 1
ATOM 2520 C C . GLY B 1 34 ? -16.844 -16.125 7.605 1 90.94 34 GLY B C 1
ATOM 2521 O O . GLY B 1 34 ? -16.875 -16.844 6.594 1 90.94 34 GLY B O 1
ATOM 2522 N N . PRO B 1 35 ? -16.734 -14.867 7.574 1 93.38 35 PRO B N 1
ATOM 2523 C CA . PRO B 1 35 ? -16.391 -14.227 6.301 1 93.38 35 PRO B CA 1
ATOM 2524 C C . PRO B 1 35 ? -15.07 -14.734 5.719 1 93.38 35 PRO B C 1
ATOM 2526 O O . PRO B 1 35 ? -14.109 -14.969 6.457 1 93.38 35 PRO B O 1
ATOM 2529 N N . VAL B 1 36 ? -15.086 -14.992 4.469 1 95.56 36 VAL B N 1
ATOM 2530 C CA . VAL B 1 36 ? -13.898 -15.422 3.746 1 95.56 36 VAL B CA 1
ATOM 2531 C C . VAL B 1 36 ? -13.539 -14.391 2.68 1 95.56 36 VAL B C 1
ATOM 2533 O O . VAL B 1 36 ? -14.414 -13.906 1.956 1 95.56 36 VAL B O 1
ATOM 2536 N N . PRO B 1 37 ? -12.258 -14.031 2.65 1 97 37 PRO B N 1
ATOM 2537 C CA . PRO B 1 37 ? -11.906 -13.117 1.558 1 97 37 PRO B CA 1
ATOM 2538 C C . PRO B 1 37 ? -12.172 -13.727 0.18 1 97 37 PRO B C 1
ATOM 2540 O O . PRO B 1 37 ? -11.969 -14.922 -0.021 1 97 37 PRO B O 1
ATOM 2543 N N . GLN B 1 38 ? -12.57 -12.883 -0.735 1 96.88 38 GLN B N 1
ATOM 2544 C CA . GLN B 1 38 ? -12.898 -13.359 -2.074 1 96.88 38 GLN B CA 1
ATOM 2545 C C . GLN B 1 38 ? -11.711 -13.195 -3.023 1 96.88 38 GLN B C 1
ATOM 2547 O O . GLN B 1 38 ? -11.617 -13.906 -4.027 1 96.88 38 GLN B O 1
ATOM 2552 N N . HIS B 1 39 ? -10.805 -12.344 -2.766 1 97.69 39 HIS B N 1
ATOM 2553 C CA . HIS B 1 39 ? -9.633 -12.078 -3.594 1 97.69 39 HIS B CA 1
ATOM 2554 C C . HIS B 1 39 ? -8.398 -11.828 -2.734 1 97.69 39 HIS B C 1
ATOM 2556 O O . HIS B 1 39 ? -8.375 -10.891 -1.934 1 97.69 39 HIS B O 1
ATOM 2562 N N . ILE B 1 40 ? -7.406 -12.688 -2.922 1 98.19 40 ILE B N 1
ATOM 2563 C CA . ILE B 1 40 ? -6.16 -12.617 -2.166 1 98.19 40 ILE B CA 1
ATOM 2564 C C . ILE B 1 40 ? -4.988 -12.406 -3.121 1 98.19 40 ILE B C 1
ATOM 2566 O O . ILE B 1 40 ? -4.883 -13.094 -4.145 1 98.19 40 ILE B O 1
ATOM 2570 N N . ALA B 1 41 ? -4.176 -11.414 -2.799 1 98.12 41 ALA B N 1
ATOM 2571 C CA . ALA B 1 41 ? -2.939 -11.188 -3.547 1 98.12 41 ALA B CA 1
ATOM 2572 C C . ALA B 1 41 ? -1.723 -11.633 -2.742 1 98.12 41 ALA B C 1
ATOM 2574 O O . ALA B 1 41 ? -1.664 -11.43 -1.527 1 98.12 41 ALA B O 1
ATOM 2575 N N . LEU B 1 42 ? -0.724 -12.219 -3.434 1 98.31 42 LEU B N 1
ATOM 2576 C CA . LEU B 1 42 ? 0.44 -12.781 -2.756 1 98.31 42 LEU B CA 1
ATOM 2577 C C . LEU B 1 42 ? 1.732 -12.234 -3.35 1 98.31 42 LEU B C 1
ATOM 2579 O O . LEU B 1 42 ? 1.971 -12.359 -4.555 1 98.31 42 LEU B O 1
ATOM 2583 N N . VAL B 1 43 ? 2.482 -11.562 -2.559 1 98.12 43 VAL B N 1
ATOM 2584 C CA . VAL B 1 43 ? 3.883 -11.289 -2.867 1 98.12 43 VAL B CA 1
ATOM 2585 C C . VAL B 1 43 ? 4.77 -12.359 -2.244 1 98.12 43 VAL B C 1
ATOM 2587 O O . VAL B 1 43 ? 4.988 -12.375 -1.03 1 98.12 43 VAL B O 1
ATOM 2590 N N . MET B 1 44 ? 5.309 -13.18 -3.049 1 97.25 44 MET B N 1
ATOM 2591 C CA . MET B 1 44 ? 5.953 -14.422 -2.621 1 97.25 44 MET B CA 1
ATOM 2592 C C . MET B 1 44 ? 7.457 -14.219 -2.449 1 97.25 44 MET B C 1
ATOM 2594 O O . MET B 1 44 ? 8.258 -14.852 -3.137 1 97.25 44 MET B O 1
ATOM 2598 N N . ASP B 1 45 ? 7.773 -13.477 -1.468 1 96.31 45 ASP B N 1
ATOM 2599 C CA . ASP B 1 45 ? 9.148 -13.078 -1.208 1 96.31 45 ASP B CA 1
ATOM 2600 C C . ASP B 1 45 ? 9.844 -14.055 -0.264 1 96.31 45 ASP B C 1
ATOM 2602 O O . ASP B 1 45 ? 9.211 -14.602 0.643 1 96.31 45 ASP B O 1
ATOM 2606 N N . GLY B 1 46 ? 11.109 -14.32 -0.492 1 96.44 46 GLY B N 1
ATOM 2607 C CA . GLY B 1 46 ? 11.898 -15.086 0.461 1 96.44 46 GLY B CA 1
ATOM 2608 C C . GLY B 1 46 ? 12.484 -16.359 -0.132 1 96.44 46 GLY B C 1
ATOM 2609 O O . GLY B 1 46 ? 13.102 -17.156 0.581 1 96.44 46 GLY B O 1
ATOM 2610 N N . ASN B 1 47 ? 12.391 -16.547 -1.419 1 94.12 47 ASN B N 1
ATOM 2611 C CA . ASN B 1 47 ? 12.883 -17.766 -2.062 1 94.12 47 ASN B CA 1
ATOM 2612 C C . ASN B 1 47 ? 14.406 -17.844 -2.016 1 94.12 47 ASN B C 1
ATOM 2614 O O . ASN B 1 47 ? 14.969 -18.875 -1.672 1 94.12 47 ASN B O 1
ATOM 2618 N N . ARG B 1 48 ? 15.086 -16.734 -2.365 1 91.5 48 ARG B N 1
ATOM 2619 C CA . ARG B 1 48 ? 16.547 -16.688 -2.381 1 91.5 48 ARG B CA 1
ATOM 2620 C C . ARG B 1 48 ? 17.109 -16.859 -0.975 1 91.5 48 ARG B C 1
ATOM 2622 O O . ARG B 1 48 ? 18.062 -17.609 -0.774 1 91.5 48 ARG B O 1
ATOM 2629 N N . ARG B 1 49 ? 16.594 -16.188 -0.028 1 94.56 49 ARG B N 1
ATOM 2630 C CA . ARG B 1 49 ? 17.047 -16.281 1.356 1 94.56 49 ARG B CA 1
ATOM 2631 C C . ARG B 1 49 ? 16.859 -17.703 1.889 1 94.56 49 ARG B C 1
ATOM 2633 O O . ARG B 1 49 ? 17.703 -18.219 2.629 1 94.56 49 ARG B O 1
ATOM 2640 N N . TYR B 1 50 ? 15.68 -18.312 1.539 1 96.88 50 TYR B N 1
ATOM 2641 C CA . TYR B 1 50 ? 15.422 -19.688 1.905 1 96.88 50 TYR B CA 1
ATOM 2642 C C . TYR B 1 50 ? 16.531 -20.609 1.404 1 96.88 50 TYR B C 1
ATOM 2644 O O . TYR B 1 50 ? 17.031 -21.453 2.148 1 96.88 50 TYR B O 1
ATOM 2652 N N . ALA B 1 51 ? 16.891 -20.438 0.127 1 94.44 51 ALA B N 1
ATOM 2653 C CA . ALA B 1 51 ? 17.969 -21.234 -0.44 1 94.44 51 ALA B CA 1
ATOM 2654 C C . ALA B 1 51 ? 19.266 -21.031 0.334 1 94.44 51 ALA B C 1
ATOM 2656 O O . ALA B 1 51 ? 19.953 -22 0.671 1 94.44 51 ALA B O 1
ATOM 2657 N N . LYS B 1 52 ? 19.547 -19.766 0.644 1 94 52 LYS B N 1
ATOM 2658 C CA . LYS B 1 52 ? 20.766 -19.422 1.35 1 94 52 LYS B CA 1
ATOM 2659 C C . LYS B 1 52 ? 20.797 -20.031 2.746 1 94 52 LYS B C 1
ATOM 2661 O O . LYS B 1 52 ? 21.766 -20.688 3.121 1 94 52 LYS B O 1
ATOM 2666 N N . VAL B 1 53 ? 19.719 -19.875 3.498 1 95.06 53 VAL B N 1
ATOM 2667 C CA . VAL B 1 53 ? 19.656 -20.312 4.887 1 95.06 53 VAL B CA 1
ATOM 2668 C C . VAL B 1 53 ? 19.719 -21.828 4.949 1 95.06 53 VAL B C 1
ATOM 2670 O O . VAL B 1 53 ? 20.266 -22.406 5.891 1 95.06 53 VAL B O 1
ATOM 2673 N N . ASN B 1 54 ? 19.219 -22.547 3.949 1 96.12 54 ASN B N 1
ATOM 2674 C CA . ASN B 1 54 ? 19.172 -24 3.939 1 96.12 54 ASN B CA 1
ATOM 2675 C C . ASN B 1 54 ? 20.359 -24.594 3.189 1 96.12 54 ASN B C 1
ATOM 2677 O O . ASN B 1 54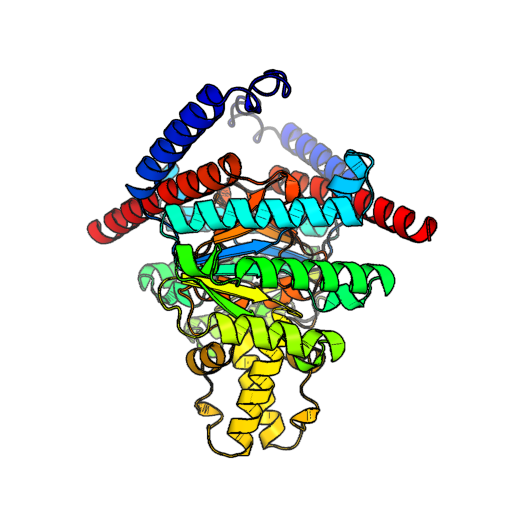 ? 20.484 -25.812 3.061 1 96.12 54 ASN B O 1
ATOM 2681 N N . GLY B 1 55 ? 21.188 -23.75 2.66 1 95.81 55 GLY B N 1
ATOM 2682 C CA . GLY B 1 55 ? 22.391 -24.203 1.98 1 95.81 55 GLY B CA 1
ATOM 2683 C C . GLY B 1 55 ? 22.109 -24.953 0.692 1 95.81 55 GLY B C 1
ATOM 2684 O O . GLY B 1 55 ? 22.766 -25.953 0.391 1 95.81 55 GLY B O 1
ATOM 2685 N N . ILE B 1 56 ? 21.125 -24.562 -0.029 1 95 56 ILE B N 1
ATOM 2686 C CA . ILE B 1 56 ? 20.766 -25.234 -1.274 1 95 56 ILE B CA 1
ATOM 2687 C C . ILE B 1 56 ? 20.922 -24.266 -2.445 1 95 56 ILE B C 1
ATOM 2689 O O . ILE B 1 56 ? 21.141 -23.062 -2.244 1 95 56 ILE B O 1
ATOM 2693 N N . GLN B 1 57 ? 20.828 -24.844 -3.617 1 92.19 57 GLN B N 1
ATOM 2694 C CA . GLN B 1 57 ? 20.969 -24.031 -4.82 1 92.19 57 GLN B CA 1
ATOM 2695 C C . GLN B 1 57 ? 19.797 -23.078 -4.988 1 92.19 57 GLN B C 1
ATOM 2697 O O . GLN B 1 57 ? 18.672 -23.375 -4.566 1 92.19 57 GLN B O 1
ATOM 2702 N N . LEU B 1 58 ? 20.078 -21.969 -5.617 1 87.75 58 LEU B N 1
ATOM 2703 C CA . LEU B 1 58 ? 19.078 -20.922 -5.867 1 87.75 58 LEU B CA 1
ATOM 2704 C C . LEU B 1 58 ? 17.844 -21.516 -6.543 1 87.75 58 LEU B C 1
ATOM 2706 O O . LEU B 1 58 ? 16.719 -21.25 -6.125 1 87.75 58 LEU B O 1
ATOM 2710 N N . ARG B 1 59 ? 18.094 -22.328 -7.504 1 88.25 59 ARG B N 1
ATOM 2711 C CA . ARG B 1 59 ? 17 -22.953 -8.234 1 88.25 59 ARG B CA 1
ATOM 2712 C C . ARG B 1 59 ? 16.125 -23.781 -7.305 1 88.25 59 ARG B C 1
ATOM 2714 O O . ARG B 1 59 ? 14.891 -23.781 -7.441 1 88.25 59 ARG B O 1
ATOM 2721 N N . SER B 1 60 ? 16.703 -24.469 -6.387 1 91.19 60 SER B N 1
ATOM 2722 C CA . SER B 1 60 ? 15.977 -25.297 -5.438 1 91.19 60 SER B CA 1
ATOM 2723 C C . SER B 1 60 ? 15.102 -24.438 -4.52 1 91.19 60 SER B C 1
ATOM 2725 O O . SER B 1 60 ? 14.023 -24.875 -4.105 1 91.19 60 SER B O 1
ATOM 2727 N N . GLY B 1 61 ? 15.602 -23.312 -4.188 1 91.56 61 GLY B N 1
ATOM 2728 C CA . GLY B 1 61 ? 14.789 -22.391 -3.418 1 91.56 61 GLY B CA 1
ATOM 2729 C C . GLY B 1 61 ? 13.531 -21.953 -4.141 1 91.56 61 GLY B C 1
ATOM 2730 O O . GLY B 1 61 ? 12.445 -21.922 -3.551 1 91.56 61 GLY B O 1
ATOM 2731 N N . HIS B 1 62 ? 13.688 -21.672 -5.391 1 89.5 62 HIS B N 1
ATOM 2732 C CA . HIS B 1 62 ? 12.539 -21.281 -6.199 1 89.5 62 HIS B CA 1
ATOM 2733 C C . HIS B 1 62 ? 11.594 -22.469 -6.418 1 89.5 62 HIS B C 1
ATOM 2735 O O . HIS B 1 62 ? 10.367 -22.281 -6.453 1 89.5 62 HIS B O 1
ATOM 2741 N N . ASP B 1 63 ? 12.156 -23.609 -6.535 1 90.44 63 ASP B N 1
ATOM 2742 C CA . ASP B 1 63 ? 11.336 -24.812 -6.652 1 90.44 63 ASP B CA 1
ATOM 2743 C C . ASP B 1 63 ? 10.492 -25.031 -5.398 1 90.44 63 ASP B C 1
ATOM 2745 O O . ASP B 1 63 ? 9.305 -25.328 -5.492 1 90.44 63 ASP B O 1
ATOM 2749 N N . ALA B 1 64 ? 11.086 -24.828 -4.305 1 93.44 64 ALA B N 1
ATOM 2750 C CA . ALA B 1 64 ? 10.367 -24.922 -3.035 1 93.44 64 ALA B CA 1
ATOM 2751 C C . ALA B 1 64 ? 9.258 -23.875 -2.955 1 93.44 64 ALA B C 1
ATOM 2753 O O . ALA B 1 64 ? 8.18 -24.141 -2.416 1 93.44 64 ALA B O 1
ATOM 2754 N N . GLY B 1 65 ? 9.523 -22.719 -3.428 1 93.75 65 GLY B N 1
ATOM 2755 C CA . GLY B 1 65 ? 8.508 -21.688 -3.502 1 93.75 65 GLY B CA 1
ATOM 2756 C C . GLY B 1 65 ? 7.336 -22.062 -4.387 1 93.75 65 GLY B C 1
ATOM 2757 O O . GLY B 1 65 ? 6.184 -21.781 -4.047 1 93.75 65 GLY B O 1
ATOM 2758 N N . ALA B 1 66 ? 7.656 -22.672 -5.477 1 90.25 66 ALA B N 1
ATOM 2759 C CA . ALA B 1 66 ? 6.602 -23.109 -6.383 1 90.25 66 ALA B CA 1
ATOM 2760 C C . ALA B 1 66 ? 5.715 -24.156 -5.711 1 90.25 66 ALA B C 1
ATOM 2762 O O . ALA B 1 66 ? 4.492 -24.156 -5.883 1 90.25 66 ALA B O 1
ATOM 2763 N N . ASP B 1 67 ? 6.285 -25 -4.98 1 90.56 67 ASP B N 1
ATOM 2764 C CA . ASP B 1 67 ? 5.531 -26 -4.238 1 90.56 67 ASP B CA 1
ATOM 2765 C C . ASP B 1 67 ? 4.633 -25.359 -3.189 1 90.56 67 ASP B C 1
ATOM 2767 O O . ASP B 1 67 ? 3.482 -25.766 -3.008 1 90.56 67 ASP B O 1
ATOM 2771 N N . ALA B 1 68 ? 5.207 -24.422 -2.537 1 94.56 68 ALA B N 1
ATOM 2772 C CA . ALA B 1 68 ? 4.426 -23.672 -1.549 1 94.56 68 ALA B CA 1
ATOM 2773 C C . ALA B 1 68 ? 3.209 -23.016 -2.193 1 94.56 68 ALA B C 1
ATOM 2775 O O . ALA B 1 68 ? 2.125 -22.984 -1.604 1 94.56 68 ALA B O 1
ATOM 2776 N N . LEU B 1 69 ? 3.367 -22.531 -3.369 1 94.25 69 LEU B N 1
ATOM 2777 C CA . LEU B 1 69 ? 2.264 -21.891 -4.086 1 94.25 69 LEU B CA 1
ATOM 2778 C C . LEU B 1 69 ? 1.125 -22.891 -4.305 1 94.25 69 LEU B C 1
ATOM 2780 O O . LEU B 1 69 ? -0.041 -22.562 -4.066 1 94.25 69 LEU B O 1
ATOM 2784 N N . VAL B 1 70 ? 1.468 -24.047 -4.738 1 89.5 70 VAL B N 1
ATOM 2785 C CA . VAL B 1 70 ? 0.464 -25.078 -4.988 1 89.5 70 VAL B CA 1
ATOM 2786 C C . VAL B 1 70 ? -0.311 -25.375 -3.703 1 89.5 70 VAL B C 1
ATOM 2788 O O . VAL B 1 70 ? -1.542 -25.438 -3.717 1 89.5 70 VAL B O 1
ATOM 2791 N N . ASP B 1 71 ? 0.364 -25.469 -2.617 1 91.62 71 ASP B N 1
ATOM 2792 C CA . ASP B 1 71 ? -0.251 -25.734 -1.32 1 91.62 71 ASP B CA 1
ATOM 2793 C C . ASP B 1 71 ? -1.184 -24.594 -0.912 1 91.62 71 ASP B C 1
ATOM 2795 O O . ASP B 1 71 ? -2.314 -24.828 -0.481 1 91.62 71 ASP B O 1
ATOM 2799 N N . VAL B 1 72 ? -0.698 -23.438 -1.074 1 95.81 72 VAL B N 1
ATOM 2800 C CA . VAL B 1 72 ? -1.446 -22.266 -0.646 1 95.81 72 VAL B CA 1
ATOM 2801 C C . VAL B 1 72 ? -2.697 -22.109 -1.508 1 95.81 72 VAL B C 1
ATOM 2803 O O . VAL B 1 72 ? -3.775 -21.797 -0.996 1 95.81 72 VAL B O 1
ATOM 2806 N N . LEU B 1 73 ? -2.549 -22.328 -2.797 1 94.56 73 LEU B N 1
ATOM 2807 C CA . LEU B 1 73 ? -3.699 -22.25 -3.693 1 94.56 73 LEU B CA 1
ATOM 2808 C C . LEU B 1 73 ? -4.766 -23.266 -3.291 1 94.56 73 LEU B C 1
ATOM 2810 O O . LEU B 1 73 ? -5.953 -22.938 -3.246 1 94.56 73 LEU B O 1
ATOM 2814 N N . GLY B 1 74 ? -4.32 -24.453 -2.984 1 91.19 74 GLY B N 1
ATOM 2815 C CA . GLY B 1 74 ? -5.254 -25.469 -2.51 1 91.19 74 GLY B CA 1
ATOM 2816 C C . GLY B 1 74 ? -6.039 -25.031 -1.288 1 91.19 74 GLY B C 1
ATOM 2817 O O . GLY B 1 74 ? -7.254 -25.219 -1.223 1 91.19 74 GLY B O 1
ATOM 2818 N N . CYS B 1 75 ? -5.355 -24.422 -0.336 1 92.88 75 CYS B N 1
ATOM 2819 C CA . CYS B 1 75 ? -5.984 -23.891 0.87 1 92.88 75 CYS B CA 1
ATOM 2820 C C . CYS B 1 75 ? -7.027 -22.844 0.525 1 92.88 75 CYS B C 1
ATOM 2822 O O . CYS B 1 75 ? -8.156 -22.891 1.013 1 92.88 75 CYS B O 1
ATOM 2824 N N . CYS B 1 76 ? -6.648 -21.938 -0.302 1 95.94 76 CYS B N 1
ATOM 2825 C CA . CYS B 1 76 ? -7.516 -20.828 -0.674 1 95.94 76 CYS B CA 1
ATOM 2826 C C . CYS B 1 76 ? -8.797 -21.328 -1.324 1 95.94 76 CYS B C 1
ATOM 2828 O O . CYS B 1 76 ? -9.898 -20.891 -0.961 1 95.94 76 CYS B O 1
ATOM 2830 N N . TYR B 1 77 ? -8.664 -22.281 -2.205 1 93.56 77 TYR B N 1
ATOM 2831 C CA . TYR B 1 77 ? -9.82 -22.734 -2.961 1 93.56 77 TYR B CA 1
ATOM 2832 C C . TYR B 1 77 ? -10.734 -23.594 -2.092 1 93.56 77 TYR B C 1
ATOM 2834 O O . TYR B 1 77 ? -11.961 -23.531 -2.223 1 93.56 77 TYR B O 1
ATOM 2842 N N . ARG B 1 78 ? -10.156 -24.328 -1.203 1 93.12 78 ARG B N 1
ATOM 2843 C CA . ARG B 1 78 ? -10.945 -25.156 -0.301 1 93.12 78 ARG B CA 1
ATOM 2844 C C . ARG B 1 78 ? -11.781 -24.297 0.644 1 93.12 78 ARG B C 1
ATOM 2846 O O . ARG B 1 78 ? -12.867 -24.688 1.056 1 93.12 78 ARG B O 1
ATOM 2853 N N . VAL B 1 79 ? -11.258 -23.109 0.969 1 95.56 79 VAL B N 1
ATOM 2854 C CA . VAL B 1 79 ? -11.969 -22.25 1.903 1 95.56 79 VAL B CA 1
ATOM 2855 C C . VAL B 1 79 ? -13.008 -21.422 1.153 1 95.56 79 VAL B C 1
ATOM 2857 O O . VAL B 1 79 ? -13.93 -20.859 1.763 1 95.56 79 VAL B O 1
ATOM 2860 N N . GLY B 1 80 ? -12.836 -21.234 -0.158 1 95.31 80 GLY B N 1
ATOM 2861 C CA . GLY B 1 80 ? -13.867 -20.562 -0.93 1 95.31 80 GLY B CA 1
ATOM 2862 C C . GLY B 1 80 ? -13.391 -19.266 -1.56 1 95.31 80 GLY B C 1
ATOM 2863 O O . GLY B 1 80 ? -14.203 -18.469 -2.027 1 95.31 80 GLY B O 1
ATOM 2864 N N . VAL B 1 81 ? -12.109 -19.078 -1.571 1 97.12 81 VAL B N 1
ATOM 2865 C CA . VAL B 1 81 ? -11.555 -17.906 -2.238 1 97.12 81 VAL B CA 1
ATOM 2866 C C . VAL B 1 81 ? -11.805 -18 -3.742 1 97.12 81 VAL B C 1
ATOM 2868 O O . VAL B 1 81 ? -11.602 -19.047 -4.348 1 97.12 81 VAL B O 1
ATOM 2871 N N . LYS B 1 82 ? -12.195 -16.875 -4.34 1 96.62 82 LYS B N 1
ATOM 2872 C CA . LYS B 1 82 ? -12.594 -16.891 -5.746 1 96.62 82 LYS B CA 1
ATOM 2873 C C . LYS B 1 82 ? -11.43 -16.5 -6.648 1 96.62 82 LYS B C 1
ATOM 2875 O O . LYS B 1 82 ? -11.32 -16.969 -7.781 1 96.62 82 LYS B O 1
ATOM 2880 N N . ALA B 1 83 ? -10.602 -15.602 -6.129 1 97 83 ALA B N 1
ATOM 2881 C CA . ALA B 1 83 ? -9.5 -15.117 -6.949 1 97 83 ALA B CA 1
ATOM 2882 C C . ALA B 1 83 ? -8.203 -15.039 -6.141 1 97 83 ALA B C 1
ATOM 2884 O O . ALA B 1 83 ? -8.211 -14.586 -4.992 1 97 83 ALA B O 1
ATOM 2885 N N . VAL B 1 84 ? -7.188 -15.539 -6.734 1 97.19 84 VAL B N 1
ATOM 2886 C CA . VAL B 1 84 ? -5.836 -15.367 -6.207 1 97.19 84 VAL B CA 1
ATOM 2887 C C . VAL B 1 84 ? -4.953 -14.695 -7.25 1 97.19 84 VAL B C 1
ATOM 2889 O O . VAL B 1 84 ? -4.961 -15.078 -8.422 1 97.19 84 VAL B O 1
ATOM 2892 N N . THR B 1 85 ? -4.289 -13.633 -6.871 1 97.12 85 THR B N 1
ATOM 2893 C CA . THR B 1 85 ? -3.355 -12.93 -7.742 1 97.12 85 THR B CA 1
ATOM 2894 C C . THR B 1 85 ? -1.936 -13.008 -7.188 1 97.12 85 THR B C 1
ATOM 2896 O O . THR B 1 85 ? -1.691 -12.648 -6.035 1 97.12 85 THR B O 1
ATOM 2899 N N . ILE B 1 86 ? -1.02 -13.484 -7.973 1 97.19 86 ILE B N 1
ATOM 2900 C CA . ILE B 1 86 ? 0.336 -13.688 -7.473 1 97.19 86 ILE B CA 1
ATOM 2901 C C . ILE B 1 86 ? 1.305 -12.773 -8.219 1 97.19 86 ILE B C 1
ATOM 2903 O O . ILE B 1 86 ? 1.132 -12.523 -9.414 1 97.19 86 ILE B O 1
ATOM 2907 N N . TYR B 1 87 ? 2.264 -12.219 -7.461 1 97.06 87 TYR B N 1
ATOM 2908 C CA . TYR B 1 87 ? 3.35 -11.43 -8.031 1 97.06 87 TYR B CA 1
ATOM 2909 C C . TYR B 1 87 ? 4.48 -12.328 -8.516 1 97.06 87 TYR B C 1
ATOM 2911 O O . TYR B 1 87 ? 5.504 -12.461 -7.844 1 97.06 87 TYR B O 1
ATOM 2919 N N . ALA B 1 88 ? 4.363 -12.836 -9.68 1 95 88 ALA B N 1
ATOM 2920 C CA . ALA B 1 88 ? 5.277 -13.867 -10.18 1 95 88 ALA B CA 1
ATOM 2921 C C . ALA B 1 88 ? 6.57 -13.242 -10.695 1 95 88 ALA B C 1
ATOM 2923 O O . ALA B 1 88 ? 7.652 -13.812 -10.516 1 95 88 ALA B O 1
ATOM 2924 N N . PHE B 1 89 ? 6.422 -12.117 -11.297 1 94.06 89 PHE B N 1
ATOM 2925 C CA . PHE B 1 89 ? 7.59 -11.484 -11.898 1 94.06 89 PHE B CA 1
ATOM 2926 C C . PHE B 1 89 ? 7.375 -9.984 -12.055 1 94.06 89 PHE B C 1
ATOM 2928 O O . PHE B 1 89 ? 6.527 -9.547 -12.828 1 94.06 89 PHE B O 1
ATOM 2935 N N . SER B 1 90 ? 8.203 -9.211 -11.336 1 94.31 90 SER B N 1
ATOM 2936 C CA . SER B 1 90 ? 8.172 -7.758 -11.484 1 94.31 90 SER B CA 1
ATOM 2937 C C . SER B 1 90 ? 8.969 -7.305 -12.703 1 94.31 90 SER B C 1
ATOM 2939 O O . SER B 1 90 ? 9.953 -7.949 -13.078 1 94.31 90 SER B O 1
ATOM 2941 N N . ILE B 1 91 ? 8.609 -6.199 -13.273 1 93.38 91 ILE B N 1
ATOM 2942 C CA . ILE B 1 91 ? 9.352 -5.629 -14.398 1 93.38 91 ILE B CA 1
ATOM 2943 C C . ILE B 1 91 ? 10.781 -5.316 -13.969 1 93.38 91 ILE B C 1
ATOM 2945 O O . ILE B 1 91 ? 11.719 -5.48 -14.758 1 93.38 91 ILE B O 1
ATOM 2949 N N . GLU B 1 92 ? 11.008 -4.969 -12.703 1 90.19 92 GLU B N 1
ATOM 2950 C CA . GLU B 1 92 ? 12.328 -4.648 -12.18 1 90.19 92 GLU B CA 1
ATOM 2951 C C . GLU B 1 92 ? 13.219 -5.887 -12.133 1 90.19 92 GLU B C 1
ATOM 2953 O O . GLU B 1 92 ? 14.438 -5.773 -12.023 1 90.19 92 GLU B O 1
ATOM 2958 N N . ASN B 1 93 ? 12.648 -7.051 -12.156 1 89.19 93 ASN B N 1
ATOM 2959 C CA . ASN B 1 93 ? 13.422 -8.289 -12.102 1 89.19 93 ASN B CA 1
ATOM 2960 C C . ASN B 1 93 ? 14.258 -8.484 -13.367 1 89.19 93 ASN B C 1
ATOM 2962 O O . ASN B 1 93 ? 15.172 -9.305 -13.383 1 89.19 93 ASN B O 1
ATOM 2966 N N . PHE B 1 94 ? 13.984 -7.734 -14.383 1 89.06 94 PHE B N 1
ATOM 2967 C CA . PHE B 1 94 ? 14.789 -7.805 -15.594 1 89.06 94 PHE B CA 1
ATOM 2968 C C . PHE B 1 94 ? 16.188 -7.238 -15.352 1 89.06 94 PHE B C 1
ATOM 2970 O O . PHE B 1 94 ? 17.078 -7.414 -16.172 1 89.06 94 PHE B O 1
ATOM 2977 N N . ASN B 1 95 ? 16.328 -6.582 -14.18 1 86.81 95 ASN B N 1
ATOM 2978 C CA . ASN B 1 95 ? 17.641 -6.07 -13.797 1 86.81 95 ASN B CA 1
ATOM 2979 C C . ASN B 1 95 ? 18.531 -7.176 -13.242 1 86.81 95 ASN B C 1
ATOM 2981 O O . ASN B 1 95 ? 19.734 -6.965 -13.016 1 86.81 95 ASN B O 1
ATOM 2985 N N . ARG B 1 96 ? 18.031 -8.406 -13.133 1 85.44 96 ARG B N 1
ATOM 2986 C CA . ARG B 1 96 ? 18.797 -9.555 -12.656 1 85.44 96 ARG B CA 1
ATOM 2987 C C . ARG B 1 96 ? 19.609 -10.172 -13.789 1 85.44 96 ARG B C 1
ATOM 2989 O O . ARG B 1 96 ? 19.5 -9.75 -14.945 1 85.44 96 ARG B O 1
ATOM 2996 N N . SER B 1 97 ? 20.516 -11.156 -13.352 1 87.69 97 SER B N 1
ATOM 2997 C CA . SER B 1 97 ? 21.312 -11.836 -14.367 1 87.69 97 SER B CA 1
ATOM 2998 C C . SER B 1 97 ? 20.422 -12.633 -15.32 1 87.69 97 SER B C 1
ATOM 3000 O O . SER B 1 97 ? 19.359 -13.125 -14.922 1 87.69 97 SER B O 1
ATOM 3002 N N . GLN B 1 98 ? 20.906 -12.703 -16.562 1 87.81 98 GLN B N 1
ATOM 3003 C CA . GLN B 1 98 ? 20.156 -13.445 -17.562 1 87.81 98 GLN B CA 1
ATOM 3004 C C . GLN B 1 98 ? 19.922 -14.883 -17.125 1 87.81 98 GLN B C 1
ATOM 3006 O O . GLN B 1 98 ? 18.844 -15.445 -17.359 1 87.81 98 GLN B O 1
ATOM 3011 N N . ALA B 1 99 ? 20.859 -15.406 -16.453 1 86.94 99 ALA B N 1
ATOM 3012 C CA . ALA B 1 99 ? 20.734 -16.766 -15.953 1 86.94 99 ALA B CA 1
ATOM 3013 C C . ALA B 1 99 ? 19.594 -16.875 -14.938 1 86.94 99 ALA B C 1
ATOM 3015 O O . ALA B 1 99 ? 18.812 -17.828 -14.977 1 86.94 99 ALA B O 1
ATOM 3016 N N . GLU B 1 100 ? 19.516 -15.93 -14.086 1 84.06 100 GLU B N 1
ATOM 3017 C CA . GLU B 1 100 ? 18.469 -15.922 -13.078 1 84.06 100 GLU B CA 1
ATOM 3018 C C . GLU B 1 100 ? 17.094 -15.695 -13.711 1 84.06 100 GLU B C 1
ATOM 3020 O O . GLU B 1 100 ? 16.109 -16.344 -13.344 1 84.06 100 GLU B O 1
ATOM 3025 N N . ILE B 1 101 ? 17.094 -14.828 -14.656 1 87.44 101 ILE B N 1
ATOM 3026 C CA . ILE B 1 101 ? 15.852 -14.539 -15.367 1 87.44 101 ILE B CA 1
ATOM 3027 C C . ILE B 1 101 ? 15.344 -15.805 -16.047 1 87.44 101 ILE B C 1
ATOM 3029 O O . ILE B 1 101 ? 14.172 -16.172 -15.906 1 87.44 101 ILE B O 1
ATOM 3033 N N . ASN B 1 102 ? 16.25 -16.484 -16.688 1 87.56 102 ASN B N 1
ATOM 3034 C CA . ASN B 1 102 ? 15.891 -17.719 -17.391 1 87.56 102 ASN B CA 1
ATOM 3035 C C . ASN B 1 102 ? 15.367 -18.781 -16.422 1 87.56 102 ASN B C 1
ATOM 3037 O O . ASN B 1 102 ? 14.391 -19.453 -16.719 1 87.56 102 ASN B O 1
ATOM 3041 N N . THR B 1 103 ? 15.984 -18.812 -15.312 1 83.88 103 THR B N 1
ATOM 3042 C CA . THR B 1 103 ? 15.57 -19.781 -14.297 1 83.88 103 THR B CA 1
ATOM 3043 C C . THR B 1 103 ? 14.164 -19.469 -13.797 1 83.88 103 THR B C 1
ATOM 3045 O O . THR B 1 103 ? 13.32 -20.359 -13.703 1 83.88 103 THR B O 1
ATOM 3048 N N . LEU B 1 104 ? 13.93 -18.266 -13.531 1 85.94 104 LEU B N 1
ATOM 3049 C CA . LEU B 1 104 ? 12.633 -17.828 -13.031 1 85.94 104 LEU B CA 1
ATOM 3050 C C . LEU B 1 104 ? 11.531 -18.094 -14.055 1 85.94 104 LEU B C 1
ATOM 3052 O O . LEU B 1 104 ? 10.477 -18.625 -13.711 1 85.94 104 LEU B O 1
ATOM 3056 N N . LEU B 1 105 ? 11.867 -17.781 -15.234 1 86.94 105 LEU B N 1
ATOM 3057 C CA . LEU B 1 105 ? 10.883 -17.938 -16.297 1 86.94 105 LEU B CA 1
ATOM 3058 C C . LEU B 1 105 ? 10.594 -19.406 -16.562 1 86.94 105 LEU B C 1
ATOM 3060 O O . LEU B 1 105 ? 9.438 -19.781 -16.766 1 86.94 105 LEU B O 1
ATOM 3064 N N . GLU B 1 106 ? 11.617 -20.203 -16.531 1 88.25 106 GLU B N 1
ATOM 3065 C CA . GLU B 1 106 ? 11.461 -21.625 -16.75 1 88.25 106 GLU B CA 1
ATOM 3066 C C . GLU B 1 106 ? 10.641 -22.266 -15.641 1 88.25 106 GLU B C 1
ATOM 3068 O O . GLU B 1 106 ? 9.766 -23.109 -15.898 1 88.25 106 GLU B O 1
ATOM 3073 N N . LEU B 1 107 ? 10.914 -21.906 -14.469 1 86.19 107 LEU B N 1
ATOM 3074 C CA . LEU B 1 107 ? 10.188 -22.438 -13.32 1 86.19 107 LEU B CA 1
ATOM 3075 C C . LEU B 1 107 ? 8.719 -22.031 -13.367 1 86.19 107 LEU B C 1
ATOM 3077 O O . LEU B 1 107 ? 7.84 -22.859 -13.109 1 86.19 107 LEU B O 1
ATOM 3081 N N . LEU B 1 108 ? 8.516 -20.781 -13.656 1 86.25 108 LEU B N 1
ATOM 3082 C CA . LEU B 1 108 ? 7.145 -20.297 -13.766 1 86.25 108 LEU B CA 1
ATOM 3083 C C . LEU B 1 108 ? 6.371 -21.062 -14.828 1 86.25 108 LEU B C 1
ATOM 3085 O O . LEU B 1 108 ? 5.258 -21.531 -14.586 1 86.25 108 LEU B O 1
ATOM 3089 N N . LYS B 1 109 ? 7.035 -21.188 -15.938 1 86.31 109 LYS B N 1
ATOM 3090 C CA . LYS B 1 109 ? 6.438 -21.906 -17.062 1 86.31 109 LYS B CA 1
ATOM 3091 C C . LYS B 1 109 ? 6.086 -23.344 -16.656 1 86.31 109 LYS B C 1
ATOM 3093 O O . LYS B 1 109 ? 4.957 -23.797 -16.859 1 86.31 109 LYS B O 1
ATOM 3098 N N . GLN B 1 110 ? 6.957 -24.016 -16.094 1 86.38 110 GLN B N 1
ATOM 3099 C CA . GLN B 1 110 ? 6.758 -25.406 -15.695 1 86.38 110 GLN B CA 1
ATOM 3100 C C . GLN B 1 110 ? 5.621 -25.531 -14.68 1 86.38 110 GLN B C 1
ATOM 3102 O O . GLN B 1 110 ? 4.773 -26.422 -14.805 1 86.38 110 GLN B O 1
ATOM 3107 N N . LYS B 1 111 ? 5.609 -24.672 -13.789 1 85.44 111 LYS B N 1
ATOM 3108 C CA . LYS B 1 111 ? 4.602 -24.75 -12.734 1 85.44 111 LYS B CA 1
ATOM 3109 C C . LYS B 1 111 ? 3.219 -24.391 -13.266 1 85.44 111 LYS B C 1
ATOM 3111 O O . LYS B 1 111 ? 2.219 -25 -12.898 1 85.44 111 LYS B O 1
ATOM 3116 N N . LEU B 1 112 ? 3.178 -23.391 -14.102 1 87.44 112 LEU B N 1
ATOM 3117 C CA . LEU B 1 112 ? 1.896 -23 -14.672 1 87.44 112 LEU B CA 1
ATOM 3118 C C . LEU B 1 112 ? 1.337 -24.109 -15.562 1 87.44 112 LEU B C 1
ATOM 3120 O O . LEU B 1 112 ? 0.131 -24.359 -15.555 1 87.44 112 LEU B O 1
ATOM 3124 N N . LEU B 1 113 ? 2.232 -24.766 -16.266 1 84.94 113 LEU B N 1
ATOM 3125 C CA . LEU B 1 113 ? 1.807 -25.891 -17.094 1 84.94 113 LEU B CA 1
ATOM 3126 C C . LEU B 1 113 ? 1.308 -27.047 -16.219 1 84.94 113 LEU B C 1
ATOM 3128 O O . LEU B 1 113 ? 0.303 -27.688 -16.547 1 84.94 113 LEU B O 1
ATOM 3132 N N . TYR B 1 114 ? 1.988 -27.188 -15.164 1 82.62 114 TYR B N 1
ATOM 3133 C CA . TYR B 1 114 ? 1.561 -28.188 -14.211 1 82.62 114 TYR B CA 1
ATOM 3134 C C . TYR B 1 114 ? 0.189 -27.859 -13.633 1 82.62 114 TYR B C 1
ATOM 3136 O O . TYR B 1 114 ? -0.692 -28.719 -13.578 1 82.62 114 TYR B O 1
ATOM 3144 N N . LEU B 1 115 ? -0.033 -26.656 -13.281 1 84.5 115 LEU B N 1
ATOM 3145 C CA . LEU B 1 115 ? -1.277 -26.203 -12.672 1 84.5 115 LEU B CA 1
ATOM 3146 C C . LEU B 1 115 ? -2.424 -26.25 -13.672 1 84.5 115 LEU B C 1
ATOM 3148 O O . LEU B 1 115 ? -3.58 -26.453 -13.297 1 84.5 115 LEU B O 1
ATOM 3152 N N . SER B 1 116 ? -2.104 -26.094 -14.898 1 84.94 116 SER B N 1
ATOM 3153 C CA . SER B 1 116 ? -3.131 -25.984 -15.93 1 84.94 116 SER B CA 1
ATOM 3154 C C . SER B 1 116 ? -3.518 -27.359 -16.469 1 84.94 116 SER B C 1
ATOM 3156 O O . SER B 1 116 ? -4.512 -27.5 -17.188 1 84.94 116 SER B O 1
ATOM 3158 N N . ASP B 1 117 ? -2.678 -28.297 -16.141 1 75.81 117 ASP B N 1
ATOM 3159 C CA . ASP B 1 117 ? -2.916 -29.625 -16.688 1 75.81 117 ASP B CA 1
ATOM 3160 C C . ASP B 1 117 ? -4.27 -30.172 -16.25 1 75.81 117 ASP B C 1
ATOM 3162 O O . ASP B 1 117 ? -4.66 -30.016 -15.086 1 75.81 117 ASP B O 1
ATOM 3166 N N . THR B 1 118 ? -5.055 -30.703 -17.266 1 62.44 118 THR B N 1
ATOM 3167 C CA . THR B 1 118 ? -6.43 -31.188 -17.156 1 62.44 118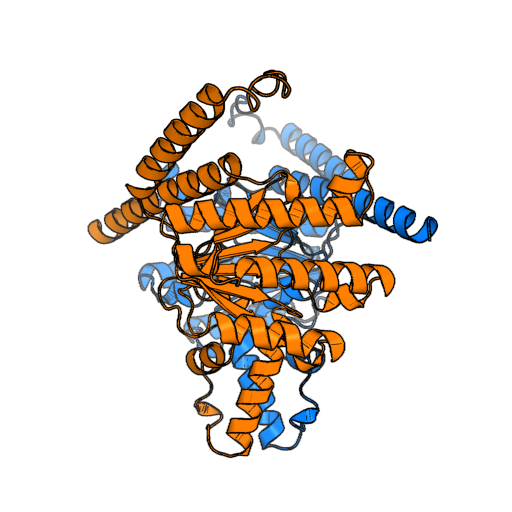 THR B CA 1
ATOM 3168 C C . THR B 1 118 ? -6.547 -32.219 -16.062 1 62.44 118 THR B C 1
ATOM 3170 O O . THR B 1 118 ? -7.629 -32.438 -15.492 1 62.44 118 THR B O 1
ATOM 3173 N N . SER B 1 119 ? -5.504 -32.844 -15.836 1 62.22 119 SER B N 1
ATOM 3174 C CA . SER B 1 119 ? -5.578 -33.906 -14.812 1 62.22 119 SER B CA 1
ATOM 3175 C C . SER B 1 119 ? -5.234 -33.344 -13.438 1 62.22 119 SER B C 1
ATOM 3177 O O . SER B 1 119 ? -5.246 -34.094 -12.445 1 62.22 119 SER B O 1
ATOM 3179 N N . HIS B 1 120 ? -5.117 -31.938 -13.406 1 69.94 120 HIS B N 1
ATOM 3180 C CA . HIS B 1 120 ? -4.555 -31.453 -12.156 1 69.94 120 HIS B CA 1
ATOM 3181 C C . HIS B 1 120 ? -5.426 -30.359 -11.555 1 69.94 120 HIS B C 1
ATOM 3183 O O . HIS B 1 120 ? -6.652 -30.391 -11.672 1 69.94 120 HIS B O 1
ATOM 3189 N N . TYR B 1 121 ? -4.75 -29.391 -10.891 1 72.69 121 TYR B N 1
ATOM 3190 C CA . TYR B 1 121 ? -5.281 -28.406 -9.938 1 72.69 121 TYR B CA 1
ATOM 3191 C C . TYR B 1 121 ? -6.34 -27.531 -10.594 1 72.69 121 TYR B C 1
ATOM 3193 O O . TYR B 1 121 ? -7.426 -27.344 -10.047 1 72.69 121 TYR B O 1
ATOM 3201 N N . ALA B 1 122 ? -6.117 -27.188 -11.914 1 81.5 122 ALA B N 1
ATOM 3202 C CA . ALA B 1 122 ? -7.031 -26.266 -12.57 1 81.5 122 ALA B CA 1
ATOM 3203 C C . ALA B 1 122 ? -8.398 -26.906 -12.805 1 81.5 122 ALA B C 1
ATOM 3205 O O . ALA B 1 122 ? -9.43 -26.25 -12.672 1 81.5 122 ALA B O 1
ATOM 3206 N N . GLU B 1 123 ? -8.359 -28.172 -13.141 1 84.5 123 GLU B N 1
ATOM 3207 C CA . GLU B 1 123 ? -9.609 -28.891 -13.375 1 84.5 123 GLU B CA 1
ATOM 3208 C C . GLU B 1 123 ? -10.336 -29.172 -12.062 1 84.5 123 GLU B C 1
ATOM 3210 O O . GLU B 1 123 ? -11.539 -28.953 -11.945 1 84.5 123 GLU B O 1
ATOM 3215 N N . ARG B 1 124 ? -9.57 -29.578 -11.125 1 84.88 124 ARG B N 1
ATOM 3216 C CA . ARG B 1 124 ? -10.141 -29.969 -9.844 1 84.88 124 ARG B CA 1
ATOM 3217 C C . ARG B 1 124 ? -10.883 -28.797 -9.203 1 84.88 124 ARG B C 1
ATOM 3219 O O . ARG B 1 124 ? -11.969 -28.969 -8.648 1 84.88 124 ARG B O 1
ATOM 3226 N N . TYR B 1 125 ? -10.375 -27.609 -9.359 1 88.69 125 TYR B N 1
ATOM 3227 C CA . TYR B 1 125 ? -10.961 -26.453 -8.68 1 88.69 125 TYR B CA 1
ATOM 3228 C C . TYR B 1 125 ? -11.602 -25.5 -9.68 1 88.69 125 TYR B C 1
ATOM 3230 O O . TYR B 1 125 ? -12.07 -24.422 -9.312 1 88.69 125 TYR B O 1
ATOM 3238 N N . ASN B 1 126 ? -11.617 -25.891 -10.984 1 92.88 126 ASN B N 1
ATOM 3239 C CA . ASN B 1 126 ? -12.188 -25.062 -12.039 1 92.88 126 ASN B CA 1
ATOM 3240 C C . ASN B 1 126 ? -11.594 -23.656 -12.047 1 92.88 126 ASN B C 1
ATOM 3242 O O . ASN B 1 126 ? -12.312 -22.672 -11.938 1 92.88 126 ASN B O 1
ATOM 3246 N N . VAL B 1 127 ? -10.234 -23.672 -12.211 1 93.62 127 VAL B N 1
ATOM 3247 C CA . VAL B 1 127 ? -9.484 -22.422 -12.086 1 93.62 127 VAL B CA 1
ATOM 3248 C C . VAL B 1 127 ? -9.117 -21.906 -13.477 1 93.62 127 VAL B C 1
ATOM 3250 O O . VAL B 1 127 ? -8.523 -22.625 -14.281 1 93.62 127 VAL B O 1
ATOM 3253 N N . ARG B 1 128 ? -9.477 -20.719 -13.758 1 94.25 128 ARG B N 1
ATOM 3254 C CA . ARG B 1 128 ? -9 -20.016 -14.938 1 94.25 128 ARG B CA 1
ATOM 3255 C C . ARG B 1 128 ? -7.695 -19.281 -14.641 1 94.25 128 ARG B C 1
ATOM 3257 O O . ARG B 1 128 ? -7.602 -18.531 -13.664 1 94.25 128 ARG B O 1
ATOM 3264 N N . ILE B 1 129 ? -6.672 -19.484 -15.453 1 93.88 129 ILE B N 1
ATOM 3265 C CA . ILE B 1 129 ? -5.375 -18.828 -15.25 1 93.88 129 ILE B CA 1
ATOM 3266 C C . ILE B 1 129 ? -5.223 -17.672 -16.234 1 93.88 129 ILE B C 1
ATOM 3268 O O . ILE B 1 129 ? -5.41 -17.844 -17.438 1 93.88 129 ILE B O 1
ATOM 3272 N N . ASN B 1 130 ? -4.965 -16.5 -15.688 1 94.19 130 ASN B N 1
ATOM 3273 C CA . ASN B 1 130 ? -4.734 -15.305 -16.484 1 94.19 130 ASN B CA 1
ATOM 3274 C C . ASN B 1 130 ? -3.311 -14.781 -16.312 1 94.19 130 ASN B C 1
ATOM 3276 O O . ASN B 1 130 ? -2.828 -14.641 -15.188 1 94.19 130 ASN B O 1
ATOM 3280 N N . ILE B 1 131 ? -2.668 -14.555 -17.422 1 93.25 131 ILE B N 1
ATOM 3281 C CA . ILE B 1 131 ? -1.388 -13.859 -17.375 1 93.25 131 ILE B CA 1
ATOM 3282 C C . ILE B 1 131 ? -1.622 -12.352 -17.469 1 93.25 131 ILE B C 1
ATOM 3284 O O . ILE B 1 131 ? -2.195 -11.859 -18.438 1 93.25 131 ILE B O 1
ATOM 3288 N N . VAL B 1 132 ? -1.181 -11.625 -16.406 1 92.88 132 VAL B N 1
ATOM 3289 C CA . VAL B 1 132 ? -1.466 -10.203 -16.297 1 92.88 132 VAL B CA 1
ATOM 3290 C C . VAL B 1 132 ? -0.158 -9.414 -16.297 1 92.88 132 VAL B C 1
ATOM 3292 O O . VAL B 1 132 ? 0.754 -9.711 -15.516 1 92.88 132 VAL B O 1
ATOM 3295 N N . GLY B 1 133 ? -0.097 -8.391 -17.078 1 92.44 133 GLY B N 1
ATOM 3296 C CA . GLY B 1 133 ? 1.093 -7.555 -17.125 1 92.44 133 GLY B CA 1
ATOM 3297 C C . GLY B 1 133 ? 1.465 -7.113 -18.531 1 92.44 133 GLY B C 1
ATOM 3298 O O . GLY B 1 133 ? 0.618 -7.098 -19.422 1 92.44 133 GLY B O 1
ATOM 3299 N N . ASN B 1 134 ? 2.686 -6.688 -18.688 1 91.94 134 ASN B N 1
ATOM 3300 C CA . ASN B 1 134 ? 3.195 -6.219 -19.969 1 91.94 134 ASN B CA 1
ATOM 3301 C C . ASN B 1 134 ? 3.715 -7.371 -20.828 1 91.94 134 ASN B C 1
ATOM 3303 O O . ASN B 1 134 ? 4.91 -7.672 -20.812 1 91.94 134 ASN B O 1
ATOM 3307 N N . LYS B 1 135 ? 2.898 -7.922 -21.594 1 90.06 135 LYS B N 1
ATOM 3308 C CA . LYS B 1 135 ? 3.199 -9.141 -22.344 1 90.06 135 LYS B CA 1
ATOM 3309 C C . LYS B 1 135 ? 4.238 -8.867 -23.422 1 90.06 135 LYS B C 1
ATOM 3311 O O . LYS B 1 135 ? 4.895 -9.797 -23.906 1 90.06 135 LYS B O 1
ATOM 3316 N N . ASP B 1 136 ? 4.34 -7.598 -23.812 1 89.94 136 ASP B N 1
ATOM 3317 C CA . ASP B 1 136 ? 5.316 -7.238 -24.828 1 89.94 136 ASP B CA 1
ATOM 3318 C C . ASP B 1 136 ? 6.742 -7.457 -24.328 1 89.94 136 ASP B C 1
ATOM 3320 O O . ASP B 1 136 ? 7.68 -7.551 -25.125 1 89.94 136 ASP B O 1
ATOM 3324 N N . MET B 1 137 ? 6.906 -7.562 -23.031 1 90.75 137 MET B N 1
ATOM 3325 C CA . MET B 1 137 ? 8.234 -7.723 -22.438 1 90.75 137 MET B CA 1
ATOM 3326 C C . MET B 1 137 ? 8.586 -9.195 -22.297 1 90.75 137 MET B C 1
ATOM 3328 O O . MET B 1 137 ? 9.719 -9.539 -21.953 1 90.75 137 MET B O 1
ATOM 3332 N N . ILE B 1 138 ? 7.688 -10.094 -22.594 1 89.94 138 ILE B N 1
ATOM 3333 C CA . ILE B 1 138 ? 7.914 -11.531 -22.438 1 89.94 138 ILE B CA 1
ATOM 3334 C C . ILE B 1 138 ? 8.695 -12.055 -23.656 1 89.94 138 ILE B C 1
ATOM 3336 O O . ILE B 1 138 ? 8.281 -11.852 -24.797 1 89.94 138 ILE B O 1
ATOM 3340 N N . PRO 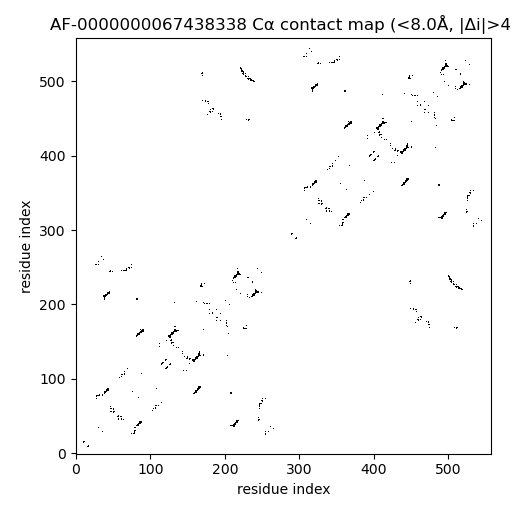B 1 139 ? 9.812 -12.734 -23.344 1 88.62 139 PRO B N 1
ATOM 3341 C CA . PRO B 1 139 ? 10.531 -13.336 -24.469 1 88.62 139 PRO B CA 1
ATOM 3342 C C . PRO B 1 139 ? 9.664 -14.273 -25.297 1 88.62 139 PRO B C 1
ATOM 3344 O O . PRO B 1 139 ? 8.844 -15.016 -24.734 1 88.62 139 PRO B O 1
ATOM 3347 N N . ASP B 1 140 ? 9.891 -14.266 -26.547 1 88.94 140 ASP B N 1
ATOM 3348 C CA . ASP B 1 140 ? 9.07 -15.008 -27.516 1 88.94 140 ASP B CA 1
ATOM 3349 C C . ASP B 1 140 ? 9.039 -16.5 -27.172 1 88.94 140 ASP B C 1
ATOM 3351 O O . ASP B 1 140 ? 8 -17.141 -27.312 1 88.94 140 ASP B O 1
ATOM 3355 N N . GLU B 1 141 ? 10.156 -16.938 -26.719 1 88.31 141 GLU B N 1
ATOM 3356 C CA . GLU B 1 141 ? 10.281 -18.359 -26.438 1 88.31 141 GLU B CA 1
ATOM 3357 C C . GLU B 1 141 ? 9.328 -18.797 -25.344 1 88.31 141 GLU B C 1
ATOM 3359 O O . GLU B 1 141 ? 9.008 -19.984 -25.219 1 88.31 141 GLU B O 1
ATOM 3364 N N . PHE B 1 142 ? 8.828 -17.844 -24.578 1 89 142 PHE B N 1
ATOM 3365 C CA . PHE B 1 142 ? 7.965 -18.188 -23.469 1 89 142 PHE B CA 1
ATOM 3366 C C . PHE B 1 142 ? 6.52 -17.797 -23.75 1 89 142 PHE B C 1
ATOM 3368 O O . PHE B 1 142 ? 5.598 -18.281 -23.078 1 89 142 PHE B O 1
ATOM 3375 N N . ARG B 1 143 ? 6.293 -17.016 -24.656 1 90.31 143 ARG B N 1
ATOM 3376 C CA . ARG B 1 143 ? 4.98 -16.438 -24.938 1 90.31 143 ARG B CA 1
ATOM 3377 C C . ARG B 1 143 ? 3.982 -17.531 -25.312 1 90.31 143 ARG B C 1
ATOM 3379 O O . ARG B 1 143 ? 2.852 -17.547 -24.828 1 90.31 143 ARG B O 1
ATOM 3386 N N . SER B 1 144 ? 4.426 -18.406 -26.156 1 90.31 144 SER B N 1
ATOM 3387 C CA . SER B 1 144 ? 3.543 -19.469 -26.641 1 90.31 144 SER B CA 1
ATOM 3388 C C . SER B 1 144 ? 3.064 -20.359 -25.5 1 90.31 144 SER B C 1
ATOM 3390 O O . SER B 1 144 ? 1.896 -20.75 -25.469 1 90.31 144 SER B O 1
ATOM 3392 N N . ASP B 1 145 ? 3.928 -20.688 -24.609 1 89.25 145 ASP B N 1
ATOM 3393 C CA . ASP B 1 145 ? 3.588 -21.531 -23.469 1 89.25 145 ASP B CA 1
ATOM 3394 C C . ASP B 1 145 ? 2.592 -20.844 -22.547 1 89.25 145 ASP B C 1
ATOM 3396 O O . ASP B 1 145 ? 1.66 -21.469 -22.047 1 89.25 145 ASP B O 1
ATOM 3400 N N . LEU B 1 146 ? 2.781 -19.609 -22.344 1 90.69 146 LEU B N 1
ATOM 3401 C CA . LEU B 1 146 ? 1.892 -18.859 -21.484 1 90.69 146 LEU B CA 1
ATOM 3402 C C . LEU B 1 146 ? 0.51 -18.703 -22.109 1 90.69 146 LEU B C 1
ATOM 3404 O O . LEU B 1 146 ? -0.505 -18.812 -21.406 1 90.69 146 LEU B O 1
ATOM 3408 N N . ASP B 1 147 ? 0.527 -18.5 -23.375 1 92.19 147 ASP B N 1
ATOM 3409 C CA . ASP B 1 147 ? -0.74 -18.453 -24.094 1 92.19 147 ASP B CA 1
ATOM 3410 C C . ASP B 1 147 ? -1.485 -19.781 -24 1 92.19 147 ASP B C 1
ATOM 3412 O O . ASP B 1 147 ? -2.709 -19.797 -23.844 1 92.19 147 ASP B O 1
ATOM 3416 N N . LYS B 1 148 ? -0.731 -20.844 -24.141 1 91.38 148 LYS B N 1
ATOM 3417 C CA . LYS B 1 148 ? -1.312 -22.172 -24.031 1 91.38 148 LYS B CA 1
ATOM 3418 C C . LYS B 1 148 ? -1.965 -22.391 -22.672 1 91.38 148 LYS B C 1
ATOM 3420 O O . LYS B 1 148 ? -3.055 -22.969 -22.578 1 91.38 148 LYS B O 1
ATOM 3425 N N . VAL B 1 149 ? -1.314 -21.922 -21.625 1 91.31 149 VAL B N 1
ATOM 3426 C CA . VAL B 1 149 ? -1.833 -22.062 -20.281 1 91.31 149 VAL B CA 1
ATOM 3427 C C . VAL B 1 149 ? -3.178 -21.344 -20.156 1 91.31 149 VAL B C 1
ATOM 3429 O O . VAL B 1 149 ? -4.137 -21.891 -19.625 1 91.31 149 VAL B O 1
ATOM 3432 N N . GLU B 1 150 ? -3.236 -20.141 -20.641 1 92.94 150 GLU B N 1
ATOM 3433 C CA . GLU B 1 150 ? -4.48 -19.391 -20.609 1 92.94 150 GLU B CA 1
ATOM 3434 C C . GLU B 1 150 ? -5.57 -20.062 -21.438 1 92.94 150 GLU B C 1
ATOM 3436 O O . GLU B 1 150 ? -6.723 -20.141 -21.016 1 92.94 150 GLU B O 1
ATOM 3441 N N . GLU B 1 151 ? -5.172 -20.641 -22.562 1 93 151 GLU B N 1
ATOM 3442 C CA . GLU B 1 151 ? -6.125 -21.297 -23.453 1 93 151 GLU B CA 1
ATOM 3443 C C . GLU B 1 151 ? -6.691 -22.562 -22.812 1 93 151 GLU B C 1
ATOM 3445 O O . GLU B 1 151 ? -7.895 -22.812 -22.891 1 93 151 GLU B O 1
ATOM 3450 N N . LEU B 1 152 ? -5.855 -23.344 -22.188 1 90.88 152 LEU B N 1
ATOM 3451 C CA . LEU B 1 152 ? -6.25 -24.609 -21.578 1 90.88 152 LEU B CA 1
ATOM 3452 C C . LEU B 1 152 ? -7.273 -24.375 -20.469 1 90.88 152 LEU B C 1
ATOM 3454 O O . LEU B 1 152 ? -8.094 -25.25 -20.188 1 90.88 152 LEU B O 1
ATOM 3458 N N . THR B 1 153 ? -7.254 -23.156 -19.875 1 92.75 153 THR B N 1
ATOM 3459 C CA . THR B 1 153 ? -8.094 -22.938 -18.703 1 92.75 153 THR B CA 1
ATOM 3460 C C . THR B 1 153 ? -9.18 -21.906 -19 1 92.75 153 THR B C 1
ATOM 3462 O O . THR B 1 153 ? -9.898 -21.484 -18.094 1 92.75 153 THR B O 1
ATOM 3465 N N . ARG B 1 154 ? -9.344 -21.547 -20.234 1 92.19 154 ARG B N 1
ATOM 3466 C CA . ARG B 1 154 ? -10.18 -20.406 -20.641 1 92.19 154 ARG B CA 1
ATOM 3467 C C . ARG B 1 154 ? -11.648 -20.672 -20.312 1 92.19 154 ARG B C 1
ATOM 3469 O O . ARG B 1 154 ? -12.43 -19.734 -20.172 1 92.19 154 ARG B O 1
ATOM 3476 N N . TYR B 1 155 ? -12.07 -21.891 -20.141 1 92.19 155 TYR B N 1
ATOM 3477 C CA . TYR B 1 155 ? -13.484 -22.203 -19.969 1 92.19 155 TYR B CA 1
ATOM 3478 C C . TYR B 1 155 ? -13.828 -22.391 -18.5 1 92.19 155 TYR B C 1
ATOM 3480 O O . TYR B 1 155 ? -14.992 -22.562 -18.141 1 92.19 155 TYR B O 1
ATOM 3488 N N . HIS B 1 156 ? -12.836 -22.406 -17.656 1 92.44 156 HIS B N 1
ATOM 3489 C CA . HIS B 1 156 ? -13.102 -22.453 -16.234 1 92.44 156 HIS B CA 1
ATOM 3490 C C . HIS B 1 156 ? -13.688 -21.141 -15.734 1 92.44 156 HIS B C 1
ATOM 3492 O O . HIS B 1 156 ? -13.227 -20.062 -16.125 1 92.44 156 HIS B O 1
ATOM 3498 N N . THR B 1 157 ? -14.727 -21.219 -14.812 1 92.06 157 THR B N 1
ATOM 3499 C CA . THR B 1 157 ? -15.453 -20 -14.477 1 92.06 157 THR B CA 1
ATOM 3500 C C . THR B 1 157 ? -15.586 -19.844 -12.961 1 92.06 157 THR B C 1
ATOM 3502 O O . THR B 1 157 ? -16.047 -18.812 -12.469 1 92.06 157 THR B O 1
ATOM 3505 N N . LYS B 1 158 ? -15.148 -20.781 -12.242 1 93.31 158 LYS B N 1
ATOM 3506 C CA . LYS B 1 158 ? -15.445 -20.781 -10.812 1 93.31 158 LYS B CA 1
ATOM 3507 C C . LYS B 1 158 ? -14.391 -20 -10.031 1 93.31 158 LYS B C 1
ATOM 3509 O O . LYS B 1 158 ? -14.719 -19.266 -9.102 1 93.31 158 LYS B O 1
ATOM 3514 N N . ARG B 1 159 ? -13.141 -20.203 -10.383 1 94.75 159 ARG B N 1
ATOM 3515 C CA . ARG B 1 159 ? -12.023 -19.547 -9.711 1 94.75 159 ARG B CA 1
ATOM 3516 C C . ARG B 1 159 ? -11.039 -18.969 -10.727 1 94.75 159 ARG B C 1
ATOM 3518 O O . ARG B 1 159 ? -11.031 -19.391 -11.891 1 94.75 159 ARG B O 1
ATOM 3525 N N . THR B 1 160 ? -10.273 -18.016 -10.211 1 94.94 160 THR B N 1
ATOM 3526 C CA . THR B 1 160 ? -9.297 -17.375 -11.086 1 94.94 160 THR B CA 1
ATOM 3527 C C . THR B 1 160 ? -7.93 -17.312 -10.406 1 94.94 160 THR B C 1
ATOM 3529 O O . THR B 1 160 ? -7.84 -17.016 -9.219 1 94.94 160 THR B O 1
ATOM 3532 N N . LEU B 1 161 ? -6.926 -17.641 -11.125 1 95.44 161 LEU B N 1
ATOM 3533 C CA . LEU B 1 161 ? -5.539 -17.375 -10.758 1 95.44 161 LEU B CA 1
ATOM 3534 C C . LEU B 1 161 ? -4.914 -16.344 -11.703 1 95.44 161 LEU B C 1
ATOM 3536 O O . LEU B 1 161 ? -4.68 -16.641 -12.875 1 95.44 161 LEU B O 1
ATOM 3540 N N . ASN B 1 162 ? -4.707 -15.156 -11.18 1 95.88 162 ASN B N 1
ATOM 3541 C CA . ASN B 1 162 ? -4 -14.125 -11.938 1 95.88 162 ASN B CA 1
ATOM 3542 C C . ASN B 1 162 ? -2.496 -14.18 -11.68 1 95.88 162 ASN B C 1
ATOM 3544 O O . ASN B 1 162 ? -2.051 -14.039 -10.539 1 95.88 162 ASN B O 1
ATOM 3548 N N . VAL B 1 163 ? -1.796 -14.406 -12.727 1 95.44 163 VAL B N 1
ATOM 3549 C CA . VAL B 1 163 ? -0.34 -14.445 -12.641 1 95.44 163 VAL B CA 1
ATOM 3550 C C . VAL B 1 163 ? 0.245 -13.148 -13.188 1 95.44 163 VAL B C 1
ATOM 3552 O O . VAL B 1 163 ? 0.278 -12.938 -14.406 1 95.44 163 VAL B O 1
ATOM 3555 N N . CYS B 1 164 ? 0.716 -12.297 -12.336 1 95.5 164 CYS B N 1
ATOM 3556 C CA . CYS B 1 164 ? 1.287 -11.016 -12.75 1 95.5 164 CYS B CA 1
ATOM 3557 C C . CYS B 1 164 ? 2.713 -11.195 -13.258 1 95.5 164 CYS B C 1
ATOM 3559 O O . CYS B 1 164 ? 3.621 -11.492 -12.477 1 95.5 164 CYS B O 1
ATOM 3561 N N . PHE B 1 165 ? 2.842 -10.953 -14.641 1 91.5 165 PHE B N 1
ATOM 3562 C CA . PHE B 1 165 ? 4.094 -11.297 -15.312 1 91.5 165 PHE B CA 1
ATOM 3563 C C . PHE B 1 165 ? 4.145 -10.68 -16.703 1 91.5 165 PHE B C 1
ATOM 3565 O O . PHE B 1 165 ? 3.352 -11.039 -17.578 1 91.5 165 PHE B O 1
ATOM 3572 N N . PRO B 1 166 ? 5.281 -9.914 -16.984 1 94.12 166 PRO B N 1
ATOM 3573 C CA . PRO B 1 166 ? 5.895 -8.953 -16.062 1 94.12 166 PRO B CA 1
ATOM 3574 C C . PRO B 1 166 ? 4.93 -7.852 -15.641 1 94.12 166 PRO B C 1
ATOM 3576 O O . PRO B 1 166 ? 4.109 -7.398 -16.438 1 94.12 166 PRO B O 1
ATOM 3579 N N . PHE B 1 167 ? 5.074 -7.449 -14.398 1 94.75 167 PHE B N 1
ATOM 3580 C CA . PHE B 1 167 ? 4.035 -6.547 -13.914 1 94.75 167 PHE B CA 1
ATOM 3581 C C . PHE B 1 167 ? 4.605 -5.543 -12.922 1 94.75 167 PHE B C 1
ATOM 3583 O O . PHE B 1 167 ? 5.465 -5.887 -12.109 1 94.75 167 PHE B O 1
ATOM 3590 N N . THR B 1 168 ? 4.188 -4.336 -12.969 1 95.25 168 THR B N 1
ATOM 3591 C CA . THR B 1 168 ? 4.207 -3.334 -11.906 1 95.25 168 THR B CA 1
ATOM 3592 C C . THR B 1 168 ? 2.951 -2.471 -11.953 1 95.25 168 THR B C 1
ATOM 3594 O O . THR B 1 168 ? 2.377 -2.256 -13.023 1 95.25 168 THR B O 1
ATOM 3597 N N . SER B 1 169 ? 2.508 -2.062 -10.812 1 94.12 169 SER B N 1
ATOM 3598 C CA . SER B 1 169 ? 1.309 -1.233 -10.75 1 94.12 169 SER B CA 1
ATOM 3599 C C . SER B 1 169 ? 1.457 0.021 -11.602 1 94.12 169 SER B C 1
ATOM 3601 O O . SER B 1 169 ? 0.549 0.374 -12.359 1 94.12 169 SER B O 1
ATOM 3603 N N . ARG B 1 170 ? 2.619 0.659 -11.516 1 92.12 170 ARG B N 1
ATOM 3604 C CA . ARG B 1 170 ? 2.795 1.93 -12.211 1 92.12 170 ARG B CA 1
ATOM 3605 C C . ARG B 1 170 ? 2.824 1.728 -13.727 1 92.12 170 ARG B C 1
ATOM 3607 O O . ARG B 1 170 ? 2.342 2.574 -14.477 1 92.12 170 ARG B O 1
ATOM 3614 N N . ASP B 1 171 ? 3.4 0.606 -14.188 1 92.06 171 ASP B N 1
ATOM 3615 C CA . ASP B 1 171 ? 3.355 0.289 -15.609 1 92.06 171 ASP B CA 1
ATOM 3616 C C . ASP B 1 171 ? 1.921 0.04 -16.078 1 92.06 171 ASP B C 1
ATOM 3618 O O . ASP B 1 171 ? 1.517 0.507 -17.141 1 92.06 171 ASP B O 1
ATOM 3622 N N . ASP B 1 172 ? 1.207 -0.67 -15.281 1 91.75 172 ASP B N 1
ATOM 3623 C CA . ASP B 1 172 ? -0.19 -0.96 -15.594 1 91.75 172 ASP B CA 1
ATOM 3624 C C . ASP B 1 172 ? -1.014 0.323 -15.672 1 91.75 172 ASP B C 1
ATOM 3626 O O . ASP B 1 172 ? -1.762 0.528 -16.625 1 91.75 172 ASP B O 1
ATOM 3630 N N . ILE B 1 173 ? -0.817 1.149 -14.703 1 89.25 173 ILE B N 1
ATOM 3631 C CA . ILE B 1 173 ? -1.541 2.414 -14.656 1 89.25 173 ILE B CA 1
ATOM 3632 C C . ILE B 1 173 ? -1.146 3.283 -15.844 1 89.25 173 ILE B C 1
ATOM 3634 O O . ILE B 1 173 ? -2.004 3.869 -16.5 1 89.25 173 ILE B O 1
ATOM 3638 N N . THR B 1 174 ? 0.125 3.35 -16.109 1 87.69 174 THR B N 1
ATOM 3639 C CA . THR B 1 174 ? 0.617 4.16 -17.219 1 87.69 174 THR B CA 1
ATOM 3640 C C . THR B 1 174 ? 0.045 3.666 -18.547 1 87.69 174 THR B C 1
ATOM 3642 O O . THR B 1 174 ? -0.371 4.465 -19.375 1 87.69 174 THR B O 1
ATOM 3645 N N . SER B 1 175 ? 0.077 2.35 -18.703 1 86.44 175 SER B N 1
ATOM 3646 C CA . SER B 1 175 ? -0.507 1.762 -19.906 1 86.44 175 SER B CA 1
ATOM 3647 C C . SER B 1 175 ? -1.99 2.098 -20.016 1 86.44 175 SER B C 1
ATOM 3649 O O . SER B 1 175 ? -2.498 2.324 -21.125 1 86.44 175 SER B O 1
ATOM 3651 N N . SER B 1 176 ? -2.625 2.1 -18.891 1 84.19 176 SER B N 1
ATOM 3652 C CA . SER B 1 176 ? -4.039 2.461 -18.875 1 84.19 176 SER B CA 1
ATOM 3653 C C . SER B 1 176 ? -4.246 3.914 -19.281 1 84.19 176 SER B C 1
ATOM 3655 O O . SER B 1 176 ? -5.215 4.238 -19.969 1 84.19 176 SER B O 1
ATOM 3657 N N . ILE B 1 177 ? -3.393 4.715 -18.859 1 81.62 177 ILE B N 1
ATOM 3658 C CA . ILE B 1 177 ? -3.441 6.129 -19.219 1 81.62 177 ILE B CA 1
ATOM 3659 C C . ILE B 1 177 ? -3.26 6.285 -20.734 1 81.62 177 ILE B C 1
ATOM 3661 O O . ILE B 1 177 ? -4 7.031 -21.375 1 81.62 177 ILE B O 1
ATOM 3665 N N . ALA B 1 178 ? -2.303 5.598 -21.281 1 83.88 178 ALA B N 1
ATOM 3666 C CA . ALA B 1 178 ? -2.068 5.633 -22.734 1 83.88 178 ALA B CA 1
ATOM 3667 C C . ALA B 1 178 ? -3.303 5.16 -23.5 1 83.88 178 ALA B C 1
ATOM 3669 O O . ALA B 1 178 ? -3.662 5.742 -24.516 1 83.88 178 ALA B O 1
ATOM 3670 N N . ASN B 1 179 ? -3.867 4.18 -22.938 1 85.12 179 ASN B N 1
ATOM 3671 C CA . ASN B 1 179 ? -5.086 3.67 -23.562 1 85.12 179 ASN B CA 1
ATOM 3672 C C . ASN B 1 179 ? -6.203 4.707 -23.547 1 85.12 179 ASN B C 1
ATOM 3674 O O . ASN B 1 179 ? -6.898 4.895 -24.547 1 85.12 179 ASN B O 1
ATOM 3678 N N . VAL B 1 180 ? -6.383 5.348 -22.453 1 83.75 180 VAL B N 1
ATOM 3679 C CA . VAL B 1 180 ? -7.41 6.379 -22.312 1 83.75 180 VAL B CA 1
ATOM 3680 C C . VAL B 1 180 ? -7.098 7.539 -23.266 1 83.75 180 VAL B C 1
ATOM 3682 O O . VAL B 1 180 ? -7.992 8.055 -23.938 1 83.75 180 VAL B O 1
ATOM 3685 N N . ALA B 1 181 ? -5.863 7.914 -23.312 1 83.25 181 ALA B N 1
ATOM 3686 C CA . ALA B 1 181 ? -5.441 8.992 -24.203 1 83.25 181 ALA B CA 1
ATOM 3687 C C . ALA B 1 181 ? -5.738 8.648 -25.656 1 83.25 181 ALA B C 1
ATOM 3689 O O . ALA B 1 181 ? -6.168 9.508 -26.422 1 83.25 181 ALA B O 1
ATOM 3690 N N . ASN B 1 182 ? -5.5 7.402 -25.984 1 86 182 ASN B N 1
ATOM 3691 C CA . ASN B 1 182 ? -5.793 6.945 -27.344 1 86 182 ASN B CA 1
ATOM 3692 C C . ASN B 1 182 ? -7.285 7.031 -27.641 1 86 182 ASN B C 1
ATOM 3694 O O . ASN B 1 182 ? -7.676 7.383 -28.766 1 86 182 ASN B O 1
ATOM 3698 N N . ARG B 1 183 ? -8.047 6.75 -26.688 1 86.75 183 ARG B N 1
ATOM 3699 C CA . ARG B 1 183 ? -9.5 6.824 -26.859 1 86.75 183 ARG B CA 1
ATOM 3700 C C . ARG B 1 183 ? -9.961 8.273 -27 1 86.75 183 ARG B C 1
ATOM 3702 O O . ARG B 1 183 ? -10.922 8.555 -27.703 1 86.75 183 ARG B O 1
ATOM 3709 N N . VAL B 1 184 ? -9.336 9.141 -26.328 1 86 184 VAL B N 1
ATOM 3710 C CA . VAL B 1 184 ? -9.648 10.562 -26.438 1 86 184 VAL B CA 1
ATOM 3711 C C . VAL B 1 184 ? -9.258 11.07 -27.828 1 86 184 VAL B C 1
ATOM 3713 O O . VAL B 1 184 ? -10.023 11.781 -28.469 1 86 184 VAL B O 1
ATOM 3716 N N . LEU B 1 185 ? -8.102 10.641 -28.266 1 84.75 185 LEU B N 1
ATOM 3717 C CA . LEU B 1 185 ? -7.613 11.039 -29.578 1 84.75 185 LEU B CA 1
ATOM 3718 C C . LEU B 1 185 ? -8.539 10.539 -30.688 1 84.75 185 LEU B C 1
ATOM 3720 O O . LEU B 1 185 ? -8.773 11.242 -31.672 1 84.75 185 LEU B O 1
ATOM 3724 N N . SER B 1 186 ? -9.016 9.359 -30.5 1 88.38 186 SER B N 1
ATOM 3725 C CA . SER B 1 186 ? -9.898 8.758 -31.5 1 88.38 186 SER B CA 1
ATOM 3726 C C . SER B 1 186 ? -11.328 9.25 -31.344 1 88.38 186 SER B C 1
ATOM 3728 O O . SER B 1 186 ? -12.227 8.805 -32.062 1 88.38 186 SER B O 1
ATOM 3730 N N . LYS B 1 187 ? -11.578 10.117 -30.266 1 87.62 187 LYS B N 1
ATOM 3731 C CA . LYS B 1 187 ? -12.859 10.758 -29.984 1 87.62 187 LYS B CA 1
ATOM 3732 C C . LYS B 1 187 ? -13.883 9.758 -29.453 1 87.62 187 LYS B C 1
ATOM 3734 O O . LYS B 1 187 ? -15.086 9.977 -29.562 1 87.62 187 LYS B O 1
ATOM 3739 N N . GLU B 1 188 ? -13.391 8.609 -29 1 89.38 188 GLU B N 1
ATOM 3740 C CA . GLU B 1 188 ? -14.258 7.637 -28.344 1 89.38 188 GLU B CA 1
ATOM 3741 C C . GLU B 1 188 ? -14.609 8.086 -26.922 1 89.38 188 GLU B C 1
ATOM 3743 O O . GLU B 1 188 ? -15.625 7.66 -26.375 1 89.38 188 GLU B O 1
ATOM 3748 N N . LEU B 1 189 ? -13.727 8.906 -26.438 1 86.62 189 LEU B N 1
ATOM 3749 C CA . LEU B 1 189 ? -13.891 9.398 -25.078 1 86.62 189 LEU B CA 1
ATOM 3750 C C . LEU B 1 189 ? -13.562 10.883 -24.984 1 86.62 189 LEU B C 1
ATOM 3752 O O . LEU B 1 189 ? -12.555 11.336 -25.547 1 86.62 189 LEU B O 1
ATOM 3756 N N . ALA B 1 190 ? -14.453 11.656 -24.391 1 87.31 190 ALA B N 1
ATOM 3757 C CA . ALA B 1 190 ? -14.148 13.062 -24.141 1 87.31 190 ALA B CA 1
ATOM 3758 C C . ALA B 1 190 ? -13.305 13.227 -22.875 1 87.31 190 ALA B C 1
ATOM 3760 O O . ALA B 1 190 ? -13.453 12.453 -21.922 1 87.31 190 ALA B O 1
ATOM 3761 N N . VAL B 1 191 ? -12.453 14.164 -22.891 1 83 191 VAL B N 1
ATOM 3762 C CA . VAL B 1 191 ? -11.586 14.43 -21.75 1 83 191 VAL B CA 1
ATOM 3763 C C . VAL B 1 191 ? -12.438 14.641 -20.5 1 83 191 VAL B C 1
ATOM 3765 O O . VAL B 1 191 ? -12.086 14.156 -19.422 1 83 191 VAL B O 1
ATOM 3768 N N . ALA B 1 192 ? -13.508 15.281 -20.594 1 82.69 192 ALA B N 1
ATOM 3769 C CA . ALA B 1 192 ? -14.398 15.586 -19.469 1 82.69 192 ALA B CA 1
ATOM 3770 C C . ALA B 1 192 ? -15.016 14.32 -18.891 1 82.69 192 ALA B C 1
ATOM 3772 O O . ALA B 1 192 ? -15.5 14.312 -17.766 1 82.69 192 ALA B O 1
ATOM 3773 N N . ASP B 1 193 ? -14.93 13.211 -19.703 1 84.94 193 ASP B N 1
ATOM 3774 C CA . ASP B 1 193 ? -15.555 11.961 -19.281 1 84.94 193 ASP B CA 1
ATOM 3775 C C . ASP B 1 193 ? -14.547 11.039 -18.594 1 84.94 193 ASP B C 1
ATOM 3777 O O . ASP B 1 193 ? -14.898 9.953 -18.141 1 84.94 193 ASP B O 1
ATOM 3781 N N . ILE B 1 194 ? -13.344 11.562 -18.562 1 83.12 194 ILE B N 1
ATOM 3782 C CA . ILE B 1 194 ? -12.344 10.781 -17.859 1 83.12 194 ILE B CA 1
ATOM 3783 C C . ILE B 1 194 ? -12.609 10.828 -16.359 1 83.12 194 ILE B C 1
ATOM 3785 O O . ILE B 1 194 ? -12.656 11.914 -15.766 1 83.12 194 ILE B O 1
ATOM 3789 N N . ASN B 1 195 ? -12.922 9.68 -15.789 1 82.75 195 ASN B N 1
ATOM 3790 C CA . ASN B 1 195 ? -13.195 9.578 -14.359 1 82.75 195 ASN B CA 1
ATOM 3791 C C . ASN B 1 195 ? -12.641 8.273 -13.781 1 82.75 195 ASN B C 1
ATOM 3793 O O . ASN B 1 195 ? -11.992 7.5 -14.484 1 82.75 195 ASN B O 1
ATOM 3797 N N . LEU B 1 196 ? -12.828 8.18 -12.492 1 81.69 196 LEU B N 1
ATOM 3798 C CA . LEU B 1 196 ? -12.289 7.047 -11.75 1 81.69 196 LEU B CA 1
ATOM 3799 C C . LEU B 1 196 ? -12.758 5.73 -12.359 1 81.69 196 LEU B C 1
ATOM 3801 O O . LEU B 1 196 ? -11.977 4.785 -12.477 1 81.69 196 LEU B O 1
ATOM 3805 N N . GLN B 1 197 ? -13.914 5.668 -12.742 1 80.5 197 GLN B N 1
ATOM 3806 C CA . GLN B 1 197 ? -14.492 4.449 -13.289 1 80.5 197 GLN B CA 1
ATOM 3807 C C . GLN B 1 197 ? -13.836 4.074 -14.617 1 80.5 197 GLN B C 1
ATOM 3809 O O . GLN B 1 197 ? -13.508 2.91 -14.844 1 80.5 197 GLN B O 1
ATOM 3814 N N . GLN B 1 198 ? -13.633 5.039 -15.445 1 78.31 198 GLN B N 1
ATOM 3815 C CA . GLN B 1 198 ? -13.023 4.793 -16.75 1 78.31 198 GLN B CA 1
ATOM 3816 C C . GLN B 1 198 ? -11.586 4.301 -16.594 1 78.31 198 GLN B C 1
ATOM 3818 O O . GLN B 1 198 ? -11.148 3.422 -17.344 1 78.31 198 GLN B O 1
ATOM 3823 N N . VAL B 1 199 ? -10.922 4.891 -15.68 1 79.38 199 VAL B N 1
ATOM 3824 C CA . VAL B 1 199 ? -9.539 4.488 -15.445 1 79.38 199 VAL B CA 1
ATOM 3825 C C . VAL B 1 199 ? -9.5 3.074 -14.867 1 79.38 199 VAL B C 1
ATOM 3827 O O . VAL B 1 199 ? -8.727 2.23 -15.328 1 79.38 199 VAL B O 1
ATOM 3830 N N . SER B 1 200 ? -10.352 2.832 -13.953 1 79 200 SER B N 1
ATOM 3831 C CA . SER B 1 200 ? -10.43 1.52 -13.312 1 79 200 SER B CA 1
ATOM 3832 C C . SER B 1 200 ? -10.703 0.425 -14.344 1 79 200 SER B C 1
ATOM 3834 O O . SER B 1 200 ? -10.203 -0.694 -14.211 1 79 200 SER B O 1
ATOM 3836 N N . ASN B 1 201 ? -11.422 0.799 -15.375 1 78.06 201 ASN B N 1
ATOM 3837 C CA . ASN B 1 201 ? -11.75 -0.153 -16.422 1 78.06 201 ASN B CA 1
ATOM 3838 C C . ASN B 1 201 ? -10.531 -0.484 -17.281 1 78.06 201 ASN B C 1
ATOM 3840 O O . ASN B 1 201 ? -10.539 -1.464 -18.031 1 78.06 201 ASN B O 1
ATOM 3844 N N . SER B 1 202 ? -9.57 0.307 -17.109 1 74.75 202 SER B N 1
ATOM 3845 C CA . SER B 1 202 ? -8.414 0.138 -17.984 1 74.75 202 SER B CA 1
ATOM 3846 C C . SER B 1 202 ? -7.27 -0.558 -17.25 1 74.75 202 SER B C 1
ATOM 3848 O O . SER B 1 202 ? -6.309 -1.015 -17.875 1 74.75 202 SER B O 1
ATOM 3850 N N . VAL B 1 203 ? -7.395 -0.512 -15.961 1 72.56 203 VAL B N 1
ATOM 3851 C CA . VAL B 1 203 ? -6.348 -1.187 -15.195 1 72.56 203 VAL B CA 1
ATOM 3852 C C . VAL B 1 203 ? -6.637 -2.686 -15.141 1 72.56 203 VAL B C 1
ATOM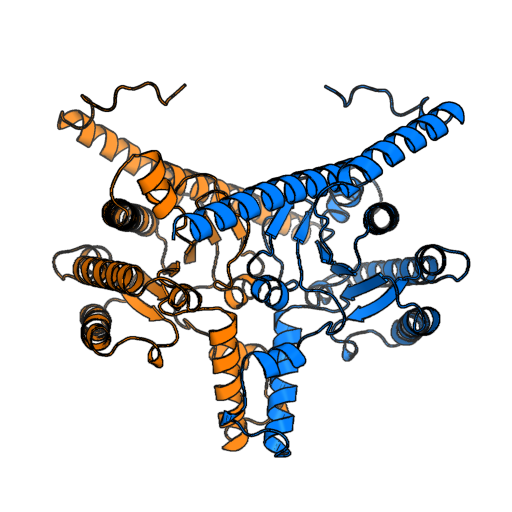 3854 O O . VAL B 1 203 ? -7.773 -3.113 -15.352 1 72.56 203 VAL B O 1
ATOM 3857 N N . ILE B 1 204 ? -5.523 -3.486 -14.922 1 65.31 204 ILE B N 1
ATOM 3858 C CA . ILE B 1 204 ? -5.527 -4.938 -15.055 1 65.31 204 ILE B CA 1
ATOM 3859 C C . ILE B 1 204 ? -6.613 -5.539 -14.164 1 65.31 204 ILE B C 1
ATOM 3861 O O . ILE B 1 204 ? -6.957 -4.973 -13.125 1 65.31 204 ILE B O 1
ATOM 3865 N N . ASP B 1 205 ? -7.109 -6.734 -14.578 1 61.69 205 ASP B N 1
ATOM 3866 C CA . ASP B 1 205 ? -7.934 -7.801 -14.016 1 61.69 205 ASP B CA 1
ATOM 3867 C C . ASP B 1 205 ? -9.359 -7.312 -13.758 1 61.69 205 ASP B C 1
ATOM 3869 O O . ASP B 1 205 ? -9.656 -6.805 -12.672 1 61.69 205 ASP B O 1
ATOM 3873 N N . ARG B 1 206 ? -10.172 -7.324 -14.719 1 64.81 206 ARG B N 1
ATOM 3874 C CA . ARG B 1 206 ? -11.539 -6.832 -14.633 1 64.81 206 ARG B CA 1
ATOM 3875 C C . ARG B 1 206 ? -12.492 -7.926 -14.156 1 64.81 206 ARG B C 1
ATOM 3877 O O . ARG B 1 206 ? -13.648 -7.656 -13.836 1 64.81 206 ARG B O 1
ATOM 3884 N N . THR B 1 207 ? -11.875 -8.969 -13.992 1 74.31 207 THR B N 1
ATOM 3885 C CA . THR B 1 207 ? -12.852 -10.031 -13.781 1 74.31 207 THR B CA 1
ATOM 3886 C C . THR B 1 207 ? -12.766 -10.562 -12.352 1 74.31 207 THR B C 1
ATOM 3888 O O . THR B 1 207 ? -13.633 -11.328 -11.914 1 74.31 207 THR B O 1
ATOM 3891 N N . SER B 1 208 ? -11.773 -10.086 -11.656 1 89.94 208 SER B N 1
ATOM 3892 C CA . SER B 1 208 ? -11.641 -10.57 -10.281 1 89.94 208 SER B CA 1
ATOM 3893 C C . SER B 1 208 ? -12.406 -9.68 -9.305 1 89.94 208 SER B C 1
ATOM 3895 O O . SER B 1 208 ? -12.625 -8.5 -9.578 1 89.94 208 SER B O 1
ATOM 3897 N N . PRO B 1 209 ? -12.914 -10.305 -8.234 1 93.12 209 PRO B N 1
ATOM 3898 C CA . PRO B 1 209 ? -13.477 -9.469 -7.176 1 93.12 209 PRO B CA 1
ATOM 3899 C C . PRO B 1 209 ? -12.484 -8.438 -6.648 1 93.12 209 PRO B C 1
ATOM 3901 O O . PRO B 1 209 ? -11.281 -8.547 -6.898 1 93.12 209 PRO B O 1
ATOM 3904 N N . PRO B 1 210 ? -13.055 -7.418 -5.984 1 93.06 210 PRO B N 1
ATOM 3905 C CA . PRO B 1 210 ? -12.141 -6.461 -5.359 1 93.06 210 PRO B CA 1
ATOM 3906 C C . PRO B 1 210 ? -11.141 -7.129 -4.418 1 93.06 210 PRO B C 1
ATOM 3908 O O . PRO B 1 210 ? -11.484 -8.102 -3.74 1 93.06 210 PRO B O 1
ATOM 3911 N N . LEU B 1 211 ? -9.961 -6.617 -4.395 1 96.12 211 LEU B N 1
ATOM 3912 C CA . LEU B 1 211 ? -8.906 -7.195 -3.57 1 96.12 211 LEU B CA 1
ATOM 3913 C C . LEU B 1 211 ? -9.227 -7.039 -2.086 1 96.12 211 LEU B C 1
ATOM 3915 O O . LEU B 1 211 ? -9.523 -5.934 -1.625 1 96.12 211 LEU B O 1
ATOM 3919 N N . ASP B 1 212 ? -9.148 -8.172 -1.377 1 97 212 ASP B N 1
ATOM 3920 C CA . ASP B 1 212 ? -9.453 -8.148 0.05 1 97 212 ASP B CA 1
ATOM 3921 C C . ASP B 1 212 ? -8.18 -8.07 0.887 1 97 212 ASP B C 1
ATOM 3923 O O . ASP B 1 212 ? -8.109 -7.312 1.857 1 97 212 ASP B O 1
ATOM 3927 N N . ILE B 1 213 ? -7.219 -8.875 0.474 1 97.62 213 ILE B N 1
ATOM 3928 C CA . ILE B 1 213 ? -6.016 -9 1.287 1 97.62 213 ILE B CA 1
ATOM 3929 C C . ILE B 1 213 ? -4.789 -9.117 0.382 1 97.62 213 ILE B C 1
ATOM 3931 O O . ILE B 1 213 ? -4.824 -9.82 -0.628 1 97.62 213 ILE B O 1
ATOM 3935 N N . LEU B 1 214 ? -3.801 -8.352 0.667 1 98.19 214 LEU B N 1
ATOM 3936 C CA . LEU B 1 214 ? -2.473 -8.547 0.092 1 98.19 214 LEU B CA 1
ATOM 3937 C C . LEU B 1 214 ? -1.495 -9.062 1.141 1 98.19 214 LEU B C 1
ATOM 3939 O O . LEU B 1 214 ? -1.324 -8.453 2.195 1 98.19 214 LEU B O 1
ATOM 3943 N N . ILE B 1 215 ? -0.909 -10.203 0.882 1 98.5 215 ILE B N 1
ATOM 3944 C CA . ILE B 1 215 ? 0.018 -10.836 1.812 1 98.5 215 ILE B CA 1
ATOM 3945 C C . ILE B 1 215 ? 1.433 -10.797 1.237 1 98.5 215 ILE B C 1
ATOM 3947 O O . ILE B 1 215 ? 1.657 -11.211 0.097 1 98.5 215 ILE B O 1
ATOM 3951 N N . ARG B 1 216 ? 2.318 -10.289 1.987 1 98.25 216 ARG B N 1
ATOM 3952 C CA . ARG B 1 216 ? 3.727 -10.352 1.607 1 98.25 216 ARG B CA 1
ATOM 3953 C C . ARG B 1 216 ? 4.543 -11.109 2.652 1 98.25 216 ARG B C 1
ATOM 3955 O O . ARG B 1 216 ? 4.438 -10.828 3.85 1 98.25 216 ARG B O 1
ATOM 3962 N N . THR B 1 217 ? 5.328 -12 2.156 1 98.19 217 THR B N 1
ATOM 3963 C CA . THR B 1 217 ? 6.16 -12.812 3.035 1 98.19 217 THR B CA 1
ATOM 3964 C C . THR B 1 217 ? 7.562 -12.219 3.152 1 98.19 217 THR B C 1
ATOM 3966 O O . THR B 1 217 ? 7.867 -11.211 2.514 1 98.19 217 THR B O 1
ATOM 3969 N N . SER B 1 218 ? 8.414 -12.711 4.098 1 96.81 218 SER B N 1
ATOM 3970 C CA . SER B 1 218 ? 9.859 -12.562 4.266 1 96.81 218 SER B CA 1
ATOM 3971 C C . SER B 1 218 ? 10.195 -11.422 5.215 1 96.81 218 SER B C 1
ATOM 3973 O O . SER B 1 218 ? 11.367 -11.102 5.422 1 96.81 218 SER B O 1
ATOM 3975 N N . GLY B 1 219 ? 9.25 -10.695 5.668 1 93.44 219 GLY B N 1
ATOM 3976 C CA . GLY B 1 219 ? 9.516 -9.68 6.668 1 93.44 219 GLY B CA 1
ATOM 3977 C C . GLY B 1 219 ? 9.68 -8.289 6.078 1 93.44 219 GLY B C 1
ATOM 3978 O O . GLY B 1 219 ? 9.633 -7.293 6.805 1 93.44 219 GLY B O 1
ATOM 3979 N N . HIS B 1 220 ? 9.867 -8.172 4.82 1 93.12 220 HIS B N 1
ATOM 3980 C CA . HIS B 1 220 ? 9.891 -6.859 4.195 1 93.12 220 HIS B CA 1
ATOM 3981 C C . HIS B 1 220 ? 8.516 -6.199 4.25 1 93.12 220 HIS B C 1
ATOM 3983 O O . HIS B 1 220 ? 7.492 -6.867 4.086 1 93.12 220 HIS B O 1
ATOM 3989 N N . THR B 1 221 ? 8.57 -4.855 4.426 1 95.88 221 THR B N 1
ATOM 3990 C CA . THR B 1 221 ? 7.301 -4.16 4.594 1 95.88 221 THR B CA 1
ATOM 3991 C C . THR B 1 221 ? 7.09 -3.139 3.48 1 95.88 221 THR B C 1
ATOM 3993 O O . THR B 1 221 ? 6.629 -2.025 3.729 1 95.88 221 THR B O 1
ATOM 3996 N N . ARG B 1 222 ? 7.527 -3.457 2.303 1 94.88 222 ARG B N 1
ATOM 3997 C CA . ARG B 1 222 ? 7.309 -2.643 1.111 1 94.88 222 ARG B CA 1
ATOM 3998 C C . ARG B 1 222 ? 6.277 -3.287 0.189 1 94.88 222 ARG B C 1
ATOM 4000 O O . ARG B 1 222 ? 6.109 -4.508 0.196 1 94.88 222 ARG B O 1
ATOM 4007 N N . LEU B 1 223 ? 5.582 -2.521 -0.614 1 94.94 223 LEU B N 1
ATOM 4008 C CA . LEU B 1 223 ? 4.543 -3.045 -1.496 1 94.94 223 LEU B CA 1
ATOM 4009 C C . LEU B 1 223 ? 5.137 -3.482 -2.832 1 94.94 223 LEU B C 1
ATOM 4011 O O . LEU B 1 223 ? 4.516 -4.25 -3.57 1 94.94 223 LEU B O 1
ATOM 4015 N N . SER B 1 224 ? 6.305 -2.926 -3.18 1 93.25 224 SER B N 1
ATOM 4016 C CA . SER B 1 224 ? 7.078 -3.32 -4.355 1 93.25 224 SER B CA 1
ATOM 4017 C C . SER B 1 224 ? 6.289 -3.086 -5.637 1 93.25 224 SER B C 1
ATOM 4019 O O . SER B 1 224 ? 6.328 -3.908 -6.555 1 93.25 224 SER B O 1
ATOM 4021 N N . ASP B 1 225 ? 5.492 -2.002 -5.652 1 95.31 225 ASP B N 1
ATOM 4022 C CA . ASP B 1 225 ? 4.781 -1.589 -6.855 1 95.31 225 ASP B CA 1
ATOM 4023 C C . ASP B 1 225 ? 3.832 -2.686 -7.336 1 95.31 225 ASP B C 1
ATOM 4025 O O . ASP B 1 225 ? 3.787 -2.996 -8.531 1 95.31 225 ASP B O 1
ATOM 4029 N N . PHE B 1 226 ? 3.176 -3.334 -6.336 1 96.44 226 PHE B N 1
ATOM 4030 C CA . PHE B 1 226 ? 2.293 -4.453 -6.645 1 96.44 226 PHE B CA 1
ATOM 4031 C C . PHE B 1 226 ? 0.855 -4.129 -6.254 1 96.44 226 PHE B C 1
ATOM 4033 O O . PHE B 1 226 ? 0.557 -3.914 -5.078 1 96.44 226 PHE B O 1
ATOM 4040 N N . LEU B 1 227 ? -0.07 -3.986 -7.211 1 95.44 227 LEU B N 1
ATOM 4041 C CA . LEU B 1 227 ? -1.522 -3.887 -7.113 1 95.44 227 LEU B CA 1
ATOM 4042 C C . LEU B 1 227 ? -1.929 -2.713 -6.23 1 95.44 227 LEU B C 1
ATOM 4044 O O . LEU B 1 227 ? -2.838 -2.836 -5.406 1 95.44 227 LEU B O 1
ATOM 4048 N N . THR B 1 228 ? -1.268 -1.657 -6.398 1 93.31 228 THR B N 1
ATOM 4049 C CA . THR B 1 228 ? -1.546 -0.513 -5.539 1 93.31 228 THR B CA 1
ATOM 4050 C C . THR B 1 228 ? -2.875 0.137 -5.918 1 93.31 228 THR B C 1
ATOM 4052 O O . THR B 1 228 ? -3.578 0.67 -5.055 1 93.31 228 THR B O 1
ATOM 4055 N N . TRP B 1 229 ? -3.246 0.091 -7.188 1 92.06 229 TRP B N 1
ATOM 4056 C CA . TRP B 1 229 ? -4.551 0.595 -7.598 1 92.06 229 TRP B CA 1
ATOM 4057 C C . TRP B 1 229 ? -5.672 -0.233 -6.98 1 92.06 229 TRP B C 1
ATOM 4059 O O . TRP B 1 229 ? -6.633 0.318 -6.438 1 92.06 229 TRP B O 1
ATOM 4069 N N . GLN B 1 230 ? -5.512 -1.556 -7.062 1 92.31 230 GLN B N 1
ATOM 4070 C CA . GLN B 1 230 ? -6.523 -2.473 -6.547 1 92.31 230 GLN B CA 1
ATOM 4071 C C . GLN B 1 230 ? -6.664 -2.344 -5.031 1 92.31 230 GLN B C 1
ATOM 4073 O O . GLN B 1 230 ? -7.773 -2.41 -4.5 1 92.31 230 GLN B O 1
ATOM 4078 N N . LEU B 1 231 ? -5.547 -2.154 -4.355 1 93.44 231 LEU B N 1
ATOM 4079 C CA . LEU B 1 231 ? -5.562 -1.949 -2.912 1 93.44 231 LEU B CA 1
ATOM 4080 C C . LEU B 1 231 ? -6.355 -0.698 -2.549 1 93.44 231 LEU B C 1
ATOM 4082 O O . LEU B 1 231 ? -7.031 -0.664 -1.519 1 93.44 231 LEU B O 1
ATOM 4086 N N . SER B 1 232 ? -6.223 0.265 -3.365 1 91.69 232 SER B N 1
ATOM 4087 C CA . SER B 1 232 ? -6.879 1.544 -3.115 1 91.69 232 SER B CA 1
ATOM 4088 C C . SER B 1 232 ? -8.359 1.487 -3.484 1 91.69 232 SER B C 1
ATOM 4090 O O . SER B 1 232 ? -9.172 2.229 -2.928 1 91.69 232 SER B O 1
ATOM 4092 N N . GLN B 1 233 ? -8.688 0.66 -4.398 1 89.5 233 GLN B N 1
ATOM 4093 C CA . GLN B 1 233 ? -10.047 0.576 -4.922 1 89.5 233 GLN B CA 1
ATOM 4094 C C . GLN B 1 233 ? -11.008 0.01 -3.879 1 89.5 233 GLN B C 1
ATOM 4096 O O . GLN B 1 233 ? -12.156 0.443 -3.785 1 89.5 233 GLN B O 1
ATOM 4101 N N . ASN B 1 234 ? -10.562 -0.941 -3.191 1 90 234 ASN B N 1
ATOM 4102 C CA . ASN B 1 234 ? -11.344 -1.498 -2.094 1 90 234 ASN B CA 1
ATOM 4103 C C . ASN B 1 234 ? -10.961 -0.872 -0.756 1 90 234 ASN B C 1
ATOM 4105 O O . ASN B 1 234 ? -9.867 -1.116 -0.244 1 90 234 ASN B O 1
ATOM 4109 N N . PRO B 1 235 ? -11.906 -0.127 -0.143 1 89.06 235 PRO B N 1
ATOM 4110 C CA . PRO B 1 235 ? -11.562 0.616 1.071 1 89.06 235 PRO B CA 1
ATOM 4111 C C . PRO B 1 235 ? -11.25 -0.298 2.254 1 89.06 235 PRO B C 1
ATOM 4113 O O . PRO B 1 235 ? -10.641 0.14 3.234 1 89.06 235 PRO B O 1
ATOM 4116 N N . THR B 1 236 ? -11.609 -1.55 2.195 1 90.94 236 THR B N 1
ATOM 4117 C CA . THR B 1 236 ? -11.406 -2.461 3.316 1 90.94 236 THR B CA 1
ATOM 4118 C C . THR B 1 236 ? -10.227 -3.391 3.049 1 90.94 236 THR B C 1
ATOM 4120 O O . THR B 1 236 ? -9.938 -4.281 3.85 1 90.94 236 THR B O 1
ATOM 4123 N N . SER B 1 237 ? -9.57 -3.176 1.908 1 95.38 237 SER B N 1
ATOM 4124 C CA . SER B 1 237 ? -8.422 -4.016 1.603 1 95.38 237 SER B CA 1
ATOM 4125 C C . SER B 1 237 ? -7.336 -3.885 2.672 1 95.38 237 SER B C 1
ATOM 4127 O O . SER B 1 237 ? -6.992 -2.773 3.078 1 95.38 237 SER B O 1
ATOM 4129 N N . THR B 1 238 ? -6.816 -5.031 3.113 1 96.56 238 THR B N 1
ATOM 4130 C CA . THR B 1 238 ? -5.789 -5.02 4.148 1 96.56 238 THR B CA 1
ATOM 4131 C C . THR B 1 238 ? -4.477 -5.574 3.613 1 96.56 238 THR B C 1
ATOM 4133 O O . THR B 1 238 ? -4.465 -6.316 2.627 1 96.56 238 THR B O 1
ATOM 4136 N N . VAL B 1 239 ? -3.424 -5.125 4.188 1 97.75 239 VAL B N 1
ATOM 4137 C CA . VAL B 1 239 ? -2.084 -5.613 3.875 1 97.75 239 VAL B CA 1
ATOM 4138 C C . VAL B 1 239 ? -1.525 -6.383 5.07 1 97.75 239 VAL B C 1
ATOM 4140 O O . VAL B 1 239 ? -1.615 -5.926 6.211 1 97.75 239 VAL B O 1
ATOM 4143 N N . VAL B 1 240 ? -1.021 -7.578 4.797 1 97.62 240 VAL B N 1
ATOM 4144 C CA . VAL B 1 240 ? -0.419 -8.406 5.832 1 97.62 240 VAL B CA 1
ATOM 4145 C C . VAL B 1 240 ? 1.051 -8.664 5.504 1 97.62 240 VAL B C 1
ATOM 4147 O O . VAL B 1 240 ? 1.373 -9.188 4.438 1 97.62 240 VAL B O 1
ATOM 4150 N N . PHE B 1 241 ? 1.875 -8.242 6.434 1 96.81 241 PHE B N 1
ATOM 4151 C CA . PHE B 1 241 ? 3.291 -8.586 6.363 1 96.81 241 PHE B CA 1
ATOM 4152 C C . PHE B 1 241 ? 3.625 -9.703 7.336 1 96.81 241 PHE B C 1
ATOM 4154 O O . PHE B 1 241 ? 3.238 -9.656 8.508 1 96.81 241 PHE B O 1
ATOM 4161 N N . THR B 1 242 ? 4.223 -10.742 6.84 1 96.81 242 THR B N 1
ATOM 4162 C CA . THR B 1 242 ? 4.672 -11.828 7.707 1 96.81 242 THR B CA 1
ATOM 4163 C C . THR B 1 242 ? 6.172 -12.047 7.562 1 96.81 242 THR B C 1
ATOM 4165 O O . THR B 1 242 ? 6.738 -11.852 6.484 1 96.81 242 THR B O 1
ATOM 4168 N N . ASN B 1 243 ? 6.793 -12.57 8.617 1 96 243 ASN B N 1
ATOM 4169 C CA . ASN B 1 243 ? 8.234 -12.805 8.609 1 96 243 ASN B CA 1
ATOM 4170 C C . ASN B 1 243 ? 8.578 -14.148 7.961 1 96 243 ASN B C 1
ATOM 4172 O O . ASN B 1 243 ? 9.742 -14.414 7.66 1 96 243 ASN B O 1
ATOM 4176 N N . THR B 1 244 ? 7.609 -14.906 7.672 1 97.75 244 THR B N 1
ATOM 4177 C CA . THR B 1 244 ? 7.828 -16.234 7.125 1 97.75 244 THR B CA 1
ATOM 4178 C C . THR B 1 244 ? 8.391 -16.156 5.707 1 97.75 244 THR B C 1
ATOM 4180 O O . THR B 1 244 ? 7.91 -15.367 4.891 1 97.75 244 THR B O 1
ATOM 4183 N N . LEU B 1 245 ? 9.477 -16.953 5.5 1 98.19 245 LEU B N 1
ATOM 4184 C CA . LEU B 1 245 ? 9.938 -17.047 4.121 1 98.19 245 LEU B CA 1
ATOM 4185 C C . LEU B 1 245 ? 8.93 -17.812 3.268 1 98.19 245 LEU B C 1
ATOM 4187 O O . LEU B 1 245 ? 8.336 -18.797 3.723 1 98.19 245 LEU B O 1
ATOM 4191 N N . TRP B 1 246 ? 8.758 -17.453 2.02 1 98 246 TRP B N 1
ATOM 4192 C CA . TRP B 1 246 ? 7.676 -17.938 1.174 1 98 246 TRP B CA 1
ATOM 4193 C C . TRP B 1 246 ? 7.672 -19.469 1.12 1 98 246 TRP B C 1
ATOM 4195 O O . TRP B 1 246 ? 6.637 -20.094 1.345 1 98 246 TRP B O 1
ATOM 4205 N N . PRO B 1 247 ? 8.836 -20.156 0.924 1 97.94 247 PRO B N 1
ATOM 4206 C CA . PRO B 1 247 ? 8.781 -21.609 0.835 1 97.94 247 PRO B CA 1
ATOM 4207 C C . PRO B 1 247 ? 8.281 -22.266 2.121 1 97.94 247 PRO B C 1
ATOM 4209 O O . PRO B 1 247 ? 7.828 -23.406 2.1 1 97.94 247 PRO B O 1
ATOM 4212 N N . ASN B 1 248 ? 8.328 -21.5 3.217 1 97.88 248 ASN B N 1
ATOM 4213 C CA . ASN B 1 248 ? 7.844 -22 4.5 1 97.88 248 ASN B CA 1
ATOM 4214 C C . ASN B 1 248 ? 6.383 -21.609 4.734 1 97.88 248 ASN B C 1
ATOM 4216 O O . ASN B 1 248 ? 5.77 -22.047 5.707 1 97.88 248 ASN B O 1
ATOM 4220 N N . PHE B 1 249 ? 5.844 -20.703 3.955 1 98.12 249 PHE B N 1
ATOM 4221 C CA . PHE B 1 249 ? 4.465 -20.25 4.074 1 98.12 249 PHE B CA 1
ATOM 4222 C C . PHE B 1 249 ? 3.498 -21.25 3.475 1 98.12 249 PHE B C 1
ATOM 4224 O O . PHE B 1 249 ? 3.438 -21.422 2.254 1 98.12 249 PHE B O 1
ATOM 4231 N N . LYS B 1 250 ? 2.783 -21.953 4.285 1 95.12 250 LYS B N 1
ATOM 4232 C CA . LYS B 1 250 ? 1.923 -23.047 3.854 1 95.12 250 LYS B CA 1
ATOM 4233 C C . LYS B 1 250 ? 0.568 -23 4.555 1 95.12 250 LYS B C 1
ATOM 4235 O O . LYS B 1 250 ? -0.017 -21.922 4.703 1 95.12 250 LYS B O 1
ATOM 4240 N N . PHE B 1 251 ? 0.003 -24.109 4.926 1 93.88 251 PHE B N 1
ATOM 4241 C CA . PHE B 1 251 ? -1.364 -24.25 5.41 1 93.88 251 PHE B CA 1
ATOM 4242 C C . PHE B 1 251 ? -1.573 -23.453 6.688 1 93.88 251 PHE B C 1
ATOM 4244 O O . PHE B 1 251 ? -2.484 -22.625 6.766 1 93.88 251 PHE B O 1
ATOM 4251 N N . TRP B 1 252 ? -0.736 -23.547 7.613 1 94.5 252 TRP B N 1
ATOM 4252 C CA . TRP B 1 252 ? -0.965 -22.984 8.938 1 94.5 252 TRP B CA 1
ATOM 4253 C C . TRP B 1 252 ? -0.887 -21.453 8.898 1 94.5 252 TRP B C 1
ATOM 4255 O O . TRP B 1 252 ? -1.714 -20.781 9.508 1 94.5 252 TRP B O 1
ATOM 4265 N N . GLN B 1 253 ? 0.134 -20.984 8.219 1 96.88 253 GLN B N 1
ATOM 4266 C CA . GLN B 1 253 ? 0.267 -19.547 8.109 1 96.88 253 GLN B CA 1
ATOM 4267 C C . GLN B 1 253 ? -0.932 -18.938 7.387 1 96.88 253 GLN B C 1
ATOM 4269 O O . GLN B 1 253 ? -1.48 -17.922 7.828 1 96.88 253 GLN B O 1
ATOM 4274 N N . MET B 1 254 ? -1.346 -19.641 6.352 1 97.5 254 MET B N 1
ATOM 4275 C CA . MET B 1 254 ? -2.477 -19.141 5.574 1 97.5 254 MET B CA 1
ATOM 4276 C C . MET B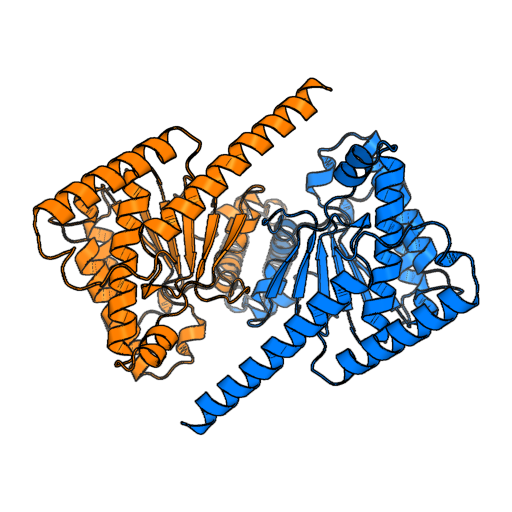 1 254 ? -3.758 -19.156 6.402 1 97.5 254 MET B C 1
ATOM 4278 O O . MET B 1 254 ? -4.508 -18.188 6.426 1 97.5 254 MET B O 1
ATOM 4282 N N . MET B 1 255 ? -3.988 -20.25 7.137 1 95.94 255 MET B N 1
ATOM 4283 C CA . MET B 1 255 ? -5.203 -20.375 7.934 1 95.94 255 MET B CA 1
ATOM 4284 C C . MET B 1 255 ? -5.238 -19.328 9.039 1 95.94 255 MET B C 1
ATOM 4286 O O . MET B 1 255 ? -6.289 -18.75 9.336 1 95.94 255 MET B O 1
ATOM 4290 N N . TRP B 1 256 ? -4.078 -19.047 9.57 1 95.75 256 TRP B N 1
ATOM 4291 C CA . TRP B 1 256 ? -4.008 -18.047 10.625 1 95.75 256 TRP B CA 1
ATOM 4292 C C . TRP B 1 256 ? -4.383 -16.672 10.094 1 95.75 256 TRP B C 1
ATOM 4294 O O . TRP B 1 256 ? -5.145 -15.938 10.727 1 95.75 256 TRP B O 1
ATOM 4304 N N . ILE B 1 257 ? -3.881 -16.359 8.961 1 96.88 257 ILE B N 1
ATOM 4305 C CA . ILE B 1 257 ? -4.172 -15.062 8.344 1 96.88 257 ILE B CA 1
ATOM 4306 C C . ILE B 1 257 ? -5.656 -14.969 8.016 1 96.88 257 ILE B C 1
ATOM 4308 O O . ILE B 1 257 ? -6.301 -13.953 8.281 1 96.88 257 ILE B O 1
ATOM 4312 N N . LEU B 1 258 ? -6.25 -16.062 7.488 1 96.69 258 LEU B N 1
ATOM 4313 C CA . LEU B 1 258 ? -7.656 -16.062 7.109 1 96.69 258 LEU B CA 1
ATOM 4314 C C . LEU B 1 258 ? -8.555 -15.945 8.336 1 96.69 258 LEU B C 1
ATOM 4316 O O . LEU B 1 258 ? -9.539 -15.211 8.32 1 96.69 258 LEU B O 1
ATOM 4320 N N . LEU B 1 259 ? -8.195 -16.609 9.391 1 94.5 259 LEU B N 1
ATOM 4321 C CA . LEU B 1 259 ? -8.969 -16.547 10.625 1 94.5 259 LEU B CA 1
ATOM 4322 C C . LEU B 1 259 ? -8.906 -15.156 11.234 1 94.5 259 LEU B C 1
ATOM 4324 O O . LEU B 1 259 ? -9.93 -14.625 11.688 1 94.5 259 LEU B O 1
ATOM 4328 N N . THR B 1 260 ? -7.707 -14.609 11.258 1 93.38 260 THR B N 1
ATOM 4329 C CA . THR B 1 260 ? -7.531 -13.258 11.797 1 93.38 260 THR B CA 1
ATOM 4330 C C . THR B 1 260 ? -8.336 -12.25 10.984 1 93.38 260 THR B C 1
ATOM 4332 O O . THR B 1 260 ? -9.016 -11.398 11.555 1 93.38 260 THR B O 1
ATOM 4335 N N . TRP B 1 261 ? -8.227 -12.359 9.688 1 94 261 TRP B N 1
ATOM 4336 C CA . TRP B 1 261 ? -8.984 -11.477 8.805 1 94 261 TRP B CA 1
ATOM 4337 C C . TRP B 1 261 ? -10.484 -11.609 9.055 1 94 261 TRP B C 1
ATOM 4339 O O . TRP B 1 261 ? -11.188 -10.609 9.188 1 94 261 TRP B O 1
ATOM 4349 N N . SER B 1 262 ? -10.938 -12.836 9.164 1 92.94 262 SER B N 1
ATOM 4350 C CA . SER B 1 262 ? -12.344 -13.125 9.406 1 92.94 262 SER B CA 1
ATOM 4351 C C . SER B 1 262 ? -12.82 -12.508 10.719 1 92.94 262 SER B C 1
ATOM 4353 O O . SER B 1 262 ? -13.898 -11.906 10.773 1 92.94 262 SER B O 1
ATOM 4355 N N . TYR B 1 263 ? -12.031 -12.617 11.672 1 88.69 263 TYR B N 1
ATOM 4356 C CA . TYR B 1 263 ? -12.344 -12.094 12.992 1 88.69 263 TYR B CA 1
ATOM 4357 C C . TYR B 1 263 ? -12.539 -10.578 12.945 1 88.69 263 TYR B C 1
ATOM 4359 O O . TYR B 1 263 ? -13.547 -10.062 13.445 1 88.69 263 TYR B O 1
ATOM 4367 N N . TYR B 1 264 ? -11.609 -9.867 12.297 1 86.94 264 TYR B N 1
ATOM 4368 C CA . TYR B 1 264 ? -11.672 -8.414 12.258 1 86.94 264 TYR B CA 1
ATOM 4369 C C . TYR B 1 264 ? -12.812 -7.938 11.367 1 86.94 264 TYR B C 1
ATOM 4371 O O . TYR B 1 264 ? -13.422 -6.898 11.625 1 86.94 264 TYR B O 1
ATOM 4379 N N . GLN B 1 265 ? -13.078 -8.703 10.344 1 87.56 265 GLN B N 1
ATOM 4380 C CA . GLN B 1 265 ? -14.227 -8.375 9.508 1 87.56 265 GLN B CA 1
ATOM 4381 C C . GLN B 1 265 ? -15.531 -8.508 10.289 1 87.56 265 GLN B C 1
ATOM 4383 O O . GLN B 1 265 ? -16.453 -7.699 10.117 1 87.56 265 GLN B O 1
ATOM 4388 N N . ALA B 1 266 ? -15.57 -9.422 11.125 1 79.88 266 ALA B N 1
ATOM 4389 C CA . ALA B 1 266 ? -16.766 -9.656 11.93 1 79.88 266 ALA B CA 1
ATOM 4390 C C . ALA B 1 266 ? -16.953 -8.547 12.969 1 79.88 266 ALA B C 1
ATOM 4392 O O . ALA B 1 266 ? -18.062 -8.086 13.195 1 79.88 266 ALA B O 1
ATOM 4393 N N . ILE B 1 267 ? -15.914 -8.07 13.492 1 77.62 267 ILE B N 1
ATOM 4394 C CA . ILE B 1 267 ? -15.977 -7.012 14.5 1 77.62 267 ILE B CA 1
ATOM 4395 C C . ILE B 1 267 ? -16.344 -5.688 13.836 1 77.62 267 ILE B C 1
ATOM 4397 O O . ILE B 1 267 ? -17.156 -4.926 14.359 1 77.62 267 ILE B O 1
ATOM 4401 N N . ASN B 1 268 ? -15.664 -5.359 12.734 1 73.62 268 ASN B N 1
ATOM 4402 C CA . ASN B 1 268 ? -15.914 -4.109 12.023 1 73.62 268 ASN B CA 1
ATOM 4403 C C . ASN B 1 268 ? -17.359 -4.02 11.547 1 73.62 268 ASN B C 1
ATOM 4405 O O . ASN B 1 268 ? -17.953 -2.939 11.555 1 73.62 268 ASN B O 1
ATOM 4409 N N . ALA B 1 269 ? -17.875 -5.098 11.102 1 63.25 269 ALA B N 1
ATOM 4410 C CA . ALA B 1 269 ? -19.281 -5.148 10.711 1 63.25 269 ALA B CA 1
ATOM 4411 C C . ALA B 1 269 ? -20.203 -4.875 11.898 1 63.25 269 ALA B C 1
ATOM 4413 O O . ALA B 1 269 ? -21.234 -4.223 11.758 1 63.25 269 ALA B O 1
ATOM 4414 N N . GLY B 1 270 ? -19.625 -5.328 12.969 1 53 270 GLY B N 1
ATOM 4415 C CA . GLY B 1 270 ? -20.359 -5.051 14.195 1 53 270 GLY B CA 1
ATOM 4416 C C . GLY B 1 270 ? -20.281 -3.598 14.617 1 53 270 GLY B C 1
ATOM 4417 O O . GLY B 1 270 ? -21.281 -3.035 15.094 1 53 270 GLY B O 1
ATOM 4418 N N . GLU B 1 271 ? -19.141 -2.996 14.414 1 52.53 271 GLU B N 1
ATOM 4419 C CA . GLU B 1 271 ? -18.984 -1.586 14.766 1 52.53 271 GLU B CA 1
ATOM 4420 C C . GLU B 1 271 ? -19.766 -0.691 13.805 1 52.53 271 GLU B C 1
ATOM 4422 O O . GLU B 1 271 ? -20.359 0.304 14.219 1 52.53 271 GLU B O 1
ATOM 4427 N N . ILE B 1 272 ? -19.75 -1.002 12.523 1 47.22 272 ILE B N 1
ATOM 4428 C CA . ILE B 1 272 ? -20.562 -0.282 11.547 1 47.22 272 ILE B CA 1
ATOM 4429 C C . ILE B 1 272 ? -22.031 -0.374 11.93 1 47.22 272 ILE B C 1
ATOM 4431 O O . ILE B 1 272 ? -22.766 0.613 11.844 1 47.22 272 ILE B O 1
ATOM 4435 N N . CYS B 1 273 ? -22.422 -1.567 12.297 1 39.62 273 CYS B N 1
ATOM 4436 C CA . CYS B 1 273 ? -23.812 -1.725 12.727 1 39.62 273 CYS B CA 1
ATOM 4437 C C . CYS B 1 273 ? -24.094 -0.859 13.945 1 39.62 273 CYS B C 1
ATOM 4439 O O . CYS B 1 273 ? -25.188 -0.275 14.047 1 39.62 273 CYS B O 1
ATOM 4441 N N . ILE B 1 274 ? -23.203 -0.732 14.75 1 39.44 274 ILE B N 1
ATOM 4442 C CA . ILE B 1 274 ? -23.422 0.067 15.945 1 39.44 274 ILE B CA 1
ATOM 4443 C C . ILE B 1 274 ? -23.406 1.552 15.594 1 39.44 274 ILE B C 1
ATOM 4445 O O . ILE B 1 274 ? -24.203 2.336 16.109 1 39.44 274 ILE B O 1
ATOM 4449 N N . MET B 1 275 ? -22.453 1.909 14.781 1 42.53 275 MET B N 1
ATOM 4450 C CA . MET B 1 275 ? -22.422 3.312 14.375 1 42.53 275 MET B CA 1
ATOM 4451 C C . MET B 1 275 ? -23.672 3.686 13.586 1 42.53 275 MET B C 1
ATOM 4453 O O . MET B 1 275 ? -24.109 4.832 13.633 1 42.53 275 MET B O 1
ATOM 4457 N N . THR B 1 276 ? -24.172 2.811 12.75 1 39.41 276 THR B N 1
ATOM 4458 C CA . THR B 1 276 ? -25.406 3.08 12.031 1 39.41 276 THR B CA 1
ATOM 4459 C C . THR B 1 276 ? -26.609 3.01 12.961 1 39.41 276 THR B C 1
ATOM 4461 O O . THR B 1 276 ? -27.625 3.672 12.734 1 39.41 276 THR B O 1
ATOM 4464 N N . THR B 1 277 ? -26.578 2.207 13.867 1 34.94 277 THR B N 1
ATOM 4465 C CA . THR B 1 277 ? -27.75 2.139 14.734 1 34.94 277 THR B CA 1
ATOM 4466 C C . THR B 1 277 ? -27.828 3.359 15.648 1 34.94 277 THR B C 1
ATOM 4468 O O . THR B 1 277 ? -28.891 3.711 16.141 1 34.94 277 THR B O 1
ATOM 4471 N N . ASN B 1 278 ? -26.672 3.746 16.078 1 34.09 278 ASN B N 1
ATOM 4472 C CA . ASN B 1 278 ? -26.844 4.875 16.984 1 34.09 278 ASN B CA 1
ATOM 4473 C C . ASN B 1 278 ? -27.094 6.172 16.234 1 34.09 278 ASN B C 1
ATOM 4475 O O . ASN B 1 278 ? -27.031 7.258 16.812 1 34.09 278 ASN B O 1
ATOM 4479 N N . ASP B 1 279 ? -26.984 6.195 14.867 1 29.06 279 ASP B N 1
ATOM 4480 C CA . ASP B 1 279 ? -27.688 7.348 14.305 1 29.06 279 ASP B CA 1
ATOM 4481 C C . ASP B 1 279 ? -29.188 7.09 14.219 1 29.06 279 ASP B C 1
ATOM 4483 O O . ASP B 1 279 ? -29.609 5.988 13.867 1 29.06 279 ASP B O 1
#

InterPro domains:
  IPR001441 Decaprenyl diphosphate synthase-like [MF_01139] (36-270)
  IPR001441 Decaprenyl diphosphate synthase-like [PF01255] (43-263)
  IPR001441 Decaprenyl diphosphate synthase-like [PTHR10291] (21-263)
  IPR001441 Decaprenyl diphosphate synthase-like [TIGR00055] (36-263)
  IPR001441 Decaprenyl diphosphate synthase-like [cd00475] (39-262)
  IPR018520 Di-trans-poly-cis-decaprenylcistransferase-like, conserved site [PS01066] (212-229)
  IPR036424 Decaprenyl diphosphate synthase-like superfamily [G3DSA:3.40.1180.10] (8-263)
  IPR036424 Decaprenyl diphosphate synthase-like superfamily [SSF64005] (33-264)

Secondary structure (DSSP, 8-state):
-GGGS-SSSTTTSHHHHHHHHHHHHHHHHHHHTS---SEEEEE---HHHHHHHHT--HHHHHHHHHHHHHHHHHHHHHHT--EEEEE--BGGGGGS-HHHHHHHHHHHHHHHHHHH-TTSHHHHHTEEEEEES-GGGS-HHHHHHHHHHHHHTTT--SEEEEEE-SB-HHHHHHHHHHHHHHHHHTTSS-GGG--HHHHHTTSS-SSSPPP-EEEE-SS----TT-SHHHHHHSTT-EEEE--S-GGG--HHHHHHHHHHHHHHHHHHHHHHHHHHH--/-GGGS-SSSTTTSHHHHHHHHHHHHHHHHHHHTS---SEEEEE---HHHHHHHHT--HHHHHHHHHHHHHHHHHHHHHHT--EEEEE--BGGGGGS-HHHHHHHHHHHHHHHHHHH-TTSHHHHHTEEEEEES-GGGS-HHHHHHHHHHHHHTTT--SEEEEEE-SB-HHHHHHHHHHHHHHHHHTTSS-GGG--HHHHHTTSS-SSSPPP-EEEE-SS----TT-SHHHHHHSTT-EEEE--S-GGG--HHHHHHHHHHHHHHHHHHHHHHHHHHHT-